Protein AF-A0A9W7F2E2-F1 (afdb_monomer)

Solvent-accessible surface area (backbone atoms only — not comparable to full-atom values): 37230 Å² total; per-residue (Å²): 119,47,68,97,60,99,64,84,79,81,56,61,89,33,39,45,60,59,90,93,42,50,66,63,42,69,30,21,72,77,35,26,26,39,48,87,95,47,98,52,81,38,68,42,59,84,63,34,32,24,53,72,49,34,59,53,66,40,51,36,94,58,37,42,80,40,70,39,90,89,75,76,40,87,39,57,26,13,47,50,9,26,16,65,53,98,86,41,44,41,70,41,56,75,16,19,18,25,66,58,78,31,68,54,75,52,42,50,16,36,81,50,16,24,33,67,20,61,30,35,46,86,75,8,37,33,64,84,27,43,17,22,45,77,42,25,28,40,44,76,47,80,89,48,102,87,57,71,45,51,24,34,45,39,73,58,57,73,55,50,42,44,76,80,69,48,69,48,36,33,50,70,71,54,48,66,34,93,24,22,43,55,92,41,60,83,44,85,61,58,44,77,47,96,50,47,81,82,34,68,75,64,87,69,74,92,77,85,90,81,90,80,86,85,78,88,76,85,76,87,86,77,88,89,73,93,69,57,62,66,60,54,53,51,48,53,51,49,53,53,51,47,50,54,47,50,53,53,49,58,68,42,46,61,60,50,48,52,49,49,41,69,73,70,37,63,72,36,75,38,86,24,77,52,57,52,89,52,65,85,60,37,71,49,74,65,39,37,52,52,50,50,52,50,57,70,69,41,48,51,68,42,41,26,47,38,78,62,83,64,97,43,72,72,50,50,54,49,34,66,74,55,60,40,49,46,29,35,26,23,42,81,29,64,36,54,54,50,34,41,36,39,39,32,67,45,83,61,60,66,68,60,52,48,41,59,74,72,41,75,86,66,70,77,50,95,53,42,78,45,75,45,79,55,66,71,78,58,96,82,57,66,95,43,49,36,33,36,39,39,29,33,60,47,94,52,98,87,46,60,31,34,30,40,42,26,44,34,44,52,54,67,49,98,85,66,28,38,37,41,41,30,25,51,59,88,43,86,81,67,78,19,71,69,54,38,49,74,71,58,28,38,64,34,47,30,78,33,37,36,43,38,44,34,78,68,49,96,84,74,20,30,38,40,35,39,39,41,28,61,47,64,53,74,100,45,76,50,68,46,42,75,63,45,45,62,50,53,54,47,54,56,50,51,54,51,52,52,52,50,53,56,52,53,52,51,50,57,53,51,55,54,55,63,66,64,80,69,66,77,91,78,81,88,86,79,88,81,85,92,80,90,84,87,88,84,82,88,80,89,81,84,85,87,89,82,90,84,85,90,84,86,90,84,82,87,83,92,87,87,86,89,82,88,80,86,88,87,85,88,88,82,87,89,81,91,84,86,89,87,89,83,84,85,86,88,78,85,86,81,87,81,80,80,82,79,87,76,88,79,81,89,80,87,76,88,80,83,86,78,87,79,90,133

Structure (mmCIF, N/CA/C/O backbone):
data_AF-A0A9W7F2E2-F1
#
_entry.id   AF-A0A9W7F2E2-F1
#
loop_
_atom_site.group_PDB
_atom_site.id
_atom_site.type_symbol
_atom_site.label_atom_id
_atom_site.label_alt_id
_atom_site.label_comp_id
_atom_site.label_asym_id
_atom_site.label_entity_id
_atom_site.label_seq_id
_atom_site.pdbx_PDB_ins_code
_atom_site.Cartn_x
_atom_site.Cartn_y
_atom_site.Cartn_z
_atom_site.occupancy
_atom_site.B_iso_or_equiv
_atom_site.auth_seq_id
_atom_site.auth_comp_id
_atom_site.auth_asym_id
_atom_site.auth_atom_id
_atom_site.pdbx_PDB_model_num
ATOM 1 N N . MET A 1 1 ? -3.098 -26.226 -53.115 1.00 46.38 1 MET A N 1
ATOM 2 C CA . MET A 1 1 ? -2.845 -27.657 -53.399 1.00 46.38 1 MET A CA 1
ATOM 3 C C . MET A 1 1 ? -1.613 -28.068 -52.615 1.00 46.38 1 MET A C 1
ATOM 5 O O . MET A 1 1 ? -0.588 -27.424 -52.791 1.00 46.38 1 MET A O 1
ATOM 9 N N . CYS A 1 2 ? -1.700 -29.078 -51.748 1.00 47.81 2 CYS A N 1
ATOM 10 C CA . CYS A 1 2 ? -0.524 -29.610 -51.058 1.00 47.81 2 CYS A CA 1
ATOM 11 C C . CYS A 1 2 ? 0.318 -30.385 -52.107 1.00 47.81 2 CYS A C 1
ATOM 13 O O . CYS A 1 2 ? -0.027 -31.493 -52.517 1.00 47.81 2 CYS A O 1
ATOM 15 N N . GLY A 1 3 ? 1.335 -29.731 -52.673 1.00 45.50 3 GLY A N 1
ATOM 16 C CA . GLY A 1 3 ? 2.190 -30.241 -53.745 1.00 45.50 3 GLY A CA 1
ATOM 17 C C . GLY A 1 3 ? 3.061 -31.438 -53.338 1.00 45.50 3 GLY A C 1
ATOM 18 O O . GLY A 1 3 ? 3.543 -31.536 -52.218 1.00 45.50 3 GLY A O 1
ATOM 19 N N . ARG A 1 4 ? 3.291 -32.353 -54.287 1.00 46.19 4 ARG A N 1
ATOM 20 C CA . ARG A 1 4 ? 4.009 -33.636 -54.126 1.00 46.19 4 ARG A CA 1
ATOM 21 C C . ARG A 1 4 ? 5.540 -33.530 -53.952 1.00 46.19 4 ARG A C 1
ATOM 23 O O . ARG A 1 4 ? 6.223 -34.517 -54.212 1.00 46.19 4 ARG A O 1
ATOM 30 N N . ASN A 1 5 ? 6.103 -32.385 -53.558 1.00 48.31 5 ASN A N 1
ATOM 31 C CA . ASN A 1 5 ? 7.562 -32.221 -53.488 1.00 48.31 5 ASN A CA 1
ATOM 32 C C . ASN A 1 5 ? 8.078 -32.234 -52.040 1.00 48.31 5 ASN A C 1
ATOM 34 O O . ASN A 1 5 ? 7.567 -31.526 -51.183 1.00 48.31 5 ASN A O 1
ATOM 38 N N . ILE A 1 6 ? 9.076 -33.084 -51.784 1.00 48.22 6 ILE A N 1
ATOM 39 C CA . ILE A 1 6 ? 9.503 -33.633 -50.476 1.00 48.22 6 ILE A CA 1
ATOM 40 C C . ILE A 1 6 ? 10.303 -32.623 -49.615 1.00 48.22 6 ILE A C 1
ATOM 42 O O . ILE A 1 6 ? 11.077 -32.996 -48.742 1.00 48.22 6 ILE A O 1
ATOM 46 N N . GLN A 1 7 ? 10.118 -31.320 -49.804 1.00 51.91 7 GLN A N 1
ATOM 47 C CA . GLN A 1 7 ? 10.740 -30.305 -48.952 1.00 51.91 7 GLN A CA 1
ATOM 48 C C . GLN A 1 7 ? 9.647 -29.438 -48.337 1.00 51.91 7 GLN A C 1
ATOM 50 O O . GLN A 1 7 ? 9.078 -28.591 -49.009 1.00 51.91 7 GLN A O 1
ATOM 55 N N . GLN A 1 8 ? 9.330 -29.773 -47.080 1.00 54.78 8 GLN A N 1
ATOM 56 C CA . GLN A 1 8 ? 8.630 -28.972 -46.072 1.00 54.78 8 GLN A CA 1
ATOM 57 C C . GLN A 1 8 ? 7.596 -27.991 -46.646 1.00 54.78 8 GLN A C 1
ATOM 59 O O . GLN A 1 8 ? 7.882 -26.832 -46.919 1.00 54.78 8 GLN A O 1
ATOM 64 N N . LEU A 1 9 ? 6.384 -28.500 -46.867 1.00 56.75 9 LEU A N 1
ATOM 65 C CA . LEU A 1 9 ? 5.275 -27.720 -47.394 1.00 56.75 9 LEU A CA 1
ATOM 66 C C . LEU A 1 9 ? 4.715 -26.774 -46.322 1.00 56.75 9 LEU A C 1
ATOM 68 O O . LEU A 1 9 ? 4.028 -27.226 -45.403 1.00 56.75 9 LEU A O 1
ATOM 72 N N . ASP A 1 10 ? 4.948 -25.474 -46.480 1.00 59.91 10 ASP A N 1
ATOM 73 C CA . ASP A 1 10 ? 4.250 -24.447 -45.708 1.00 59.91 10 ASP A CA 1
ATOM 74 C C . ASP A 1 10 ? 2.768 -24.438 -46.108 1.00 59.91 10 ASP A C 1
ATOM 76 O O . ASP A 1 10 ? 2.394 -24.169 -47.254 1.00 59.91 10 ASP A O 1
ATOM 80 N N . CYS A 1 11 ? 1.901 -24.804 -45.167 1.00 59.84 11 CYS A N 1
ATOM 81 C CA . CYS A 1 11 ? 0.460 -24.696 -45.358 1.00 59.84 11 CYS A CA 1
ATOM 82 C C . CYS A 1 11 ? 0.052 -23.221 -45.237 1.00 59.84 11 CYS A C 1
ATOM 84 O O . CYS A 1 11 ? 0.557 -22.537 -44.346 1.00 59.84 11 CYS A O 1
ATOM 86 N N . PRO A 1 12 ? -0.876 -22.718 -46.073 1.00 64.81 12 PRO A N 1
ATOM 87 C CA . PRO A 1 12 ? -1.436 -21.389 -45.867 1.00 64.81 12 PRO A CA 1
ATOM 88 C C . PRO A 1 12 ? -2.105 -21.293 -44.491 1.00 64.81 12 PRO A C 1
ATOM 90 O O . PRO A 1 12 ? -2.588 -22.290 -43.943 1.00 64.81 12 PRO A O 1
ATOM 93 N N . ALA A 1 13 ? -2.143 -20.079 -43.947 1.00 58.03 13 ALA A N 1
ATOM 94 C CA . ALA A 1 13 ? -2.729 -19.793 -42.647 1.00 58.03 13 ALA A CA 1
ATOM 95 C C . ALA A 1 13 ? -4.135 -20.398 -42.492 1.00 58.03 13 ALA A C 1
ATOM 97 O O . ALA A 1 13 ? -4.977 -20.262 -43.379 1.00 58.03 13 ALA A O 1
ATOM 98 N N . GLY A 1 14 ? -4.382 -21.088 -41.373 1.00 62.16 14 GLY A N 1
ATOM 99 C CA . GLY A 1 14 ? -5.661 -21.755 -41.111 1.00 62.16 14 GLY A CA 1
ATOM 100 C C . GLY A 1 14 ? -5.831 -23.134 -41.760 1.00 62.16 14 GLY A C 1
ATOM 101 O O . GLY A 1 14 ? -6.942 -23.663 -41.744 1.00 62.16 14 GLY A O 1
ATOM 102 N N . TYR A 1 15 ? -4.768 -23.747 -42.296 1.00 69.94 15 TYR A N 1
ATOM 103 C CA . TYR A 1 15 ? -4.827 -25.076 -42.910 1.00 69.94 15 TYR A CA 1
ATOM 104 C C . TYR A 1 15 ? -3.714 -26.024 -42.439 1.00 69.94 15 TYR A C 1
ATOM 106 O O . TYR A 1 15 ? -2.594 -25.616 -42.152 1.00 69.94 15 TYR A O 1
ATOM 114 N N . PHE A 1 16 ? -4.027 -27.319 -42.421 1.00 72.50 16 PHE A N 1
ATOM 115 C CA . PHE A 1 16 ? -3.131 -28.432 -42.125 1.00 72.50 16 PHE A CA 1
ATOM 116 C C . PHE A 1 16 ? -3.045 -29.374 -43.337 1.00 72.50 16 PHE A C 1
ATOM 118 O O . PHE A 1 16 ? -4.071 -29.874 -43.798 1.00 72.50 16 PHE A O 1
ATOM 125 N N . CYS A 1 17 ? -1.842 -29.651 -43.850 1.00 67.62 17 CYS A N 1
ATOM 126 C CA . CYS A 1 17 ? -1.601 -30.680 -44.871 1.00 67.62 17 CYS A CA 1
ATOM 127 C C . CYS A 1 17 ? -1.004 -31.934 -44.200 1.00 67.62 17 CYS A C 1
ATOM 129 O O . CYS A 1 17 ? 0.205 -31.972 -43.966 1.00 67.62 17 CYS A O 1
ATOM 131 N N . PRO A 1 18 ? -1.799 -32.982 -43.910 1.00 64.94 18 PRO A N 1
ATOM 132 C CA . PRO A 1 18 ? -1.242 -34.270 -43.514 1.00 64.94 18 PRO A CA 1
ATOM 133 C C . PRO A 1 18 ? -0.301 -34.810 -44.596 1.00 64.94 18 PRO A C 1
ATOM 135 O O . PRO A 1 18 ? -0.549 -34.609 -45.793 1.00 64.94 18 PRO A O 1
ATOM 138 N N . GLU A 1 19 ? 0.745 -35.537 -44.188 1.00 63.50 19 GLU A N 1
ATOM 139 C CA . GLU A 1 19 ? 1.682 -36.165 -45.122 1.00 63.50 19 GLU A CA 1
ATOM 140 C C . GLU A 1 19 ? 0.930 -36.913 -46.236 1.00 63.50 19 GLU A C 1
ATOM 142 O O . GLU A 1 19 ? 0.059 -37.745 -45.978 1.00 63.50 19 GLU A O 1
ATOM 147 N N . ARG A 1 20 ? 1.289 -36.620 -47.495 1.00 63.28 20 ARG A N 1
ATOM 148 C CA . ARG A 1 20 ? 0.752 -37.255 -48.718 1.00 63.28 20 ARG A CA 1
ATOM 149 C C . ARG A 1 20 ? -0.715 -36.960 -49.051 1.00 63.28 20 ARG A C 1
ATOM 151 O O . ARG A 1 20 ? -1.264 -37.604 -49.946 1.00 63.28 20 ARG A O 1
ATOM 158 N N . THR A 1 21 ? -1.344 -35.980 -48.414 1.00 61.56 21 THR A N 1
ATOM 159 C CA . THR A 1 21 ? -2.653 -35.479 -48.860 1.00 61.56 21 THR A CA 1
ATOM 160 C C . THR A 1 21 ? -2.478 -34.306 -49.820 1.00 61.56 21 THR A C 1
ATOM 162 O O . THR A 1 21 ? -1.540 -33.533 -49.688 1.00 61.56 21 THR A O 1
ATOM 165 N N . VAL A 1 22 ? -3.345 -34.197 -50.832 1.00 66.31 22 VAL A N 1
ATOM 166 C CA . VAL A 1 22 ? -3.335 -33.097 -51.826 1.00 66.31 22 VAL A CA 1
ATOM 167 C C . VAL A 1 22 ? -4.233 -31.925 -51.423 1.00 66.31 22 VAL A C 1
ATOM 169 O O . VAL A 1 22 ? -4.064 -30.810 -51.931 1.00 66.31 22 VAL A O 1
ATOM 172 N N . ASN A 1 23 ? -5.159 -32.169 -50.492 1.00 68.69 23 ASN A N 1
ATOM 173 C CA . ASN A 1 23 ? -6.168 -31.213 -50.066 1.00 68.69 23 ASN A CA 1
ATOM 174 C C . ASN A 1 23 ? -5.872 -30.758 -48.631 1.00 68.69 23 ASN A C 1
ATOM 176 O O . ASN A 1 23 ? -5.895 -31.599 -47.731 1.00 68.69 23 ASN A O 1
ATOM 180 N N . PRO A 1 24 ? -5.595 -29.462 -48.414 1.00 67.44 24 PRO A N 1
ATOM 181 C CA . PRO A 1 24 ? -5.405 -28.926 -47.076 1.00 67.44 24 PRO A CA 1
ATOM 182 C C . PRO A 1 24 ? -6.697 -29.065 -46.260 1.00 67.44 24 PRO A C 1
ATOM 184 O O . PRO A 1 24 ? -7.789 -28.793 -46.757 1.00 67.44 24 PRO A O 1
ATOM 187 N N . ILE A 1 25 ? -6.569 -29.490 -45.007 1.00 69.94 25 ILE A N 1
ATOM 188 C CA . ILE A 1 25 ? -7.662 -29.567 -44.038 1.00 69.94 25 ILE A CA 1
ATOM 189 C C . ILE A 1 25 ? -7.736 -28.220 -43.323 1.00 69.94 25 ILE A C 1
ATOM 191 O O . ILE A 1 25 ? -6.736 -27.764 -42.780 1.00 69.94 25 ILE A O 1
ATOM 195 N N . THR A 1 26 ? -8.898 -27.575 -43.298 1.00 68.19 26 THR A N 1
ATOM 196 C CA . THR A 1 26 ? -9.104 -26.340 -42.525 1.00 68.19 26 THR A CA 1
ATOM 197 C C . THR A 1 26 ? -8.898 -26.597 -41.030 1.00 68.19 26 THR A C 1
ATOM 199 O O . THR A 1 26 ? -9.601 -27.419 -40.437 1.00 68.19 26 THR A O 1
ATOM 202 N N . CYS A 1 27 ? -7.969 -25.874 -40.408 1.00 62.91 27 CYS A N 1
ATOM 203 C CA . CYS A 1 27 ? -7.832 -25.794 -38.958 1.00 62.91 27 CYS A CA 1
ATOM 204 C C . CYS A 1 27 ? -9.055 -25.045 -38.391 1.00 62.91 27 CYS A C 1
ATOM 206 O O . CYS A 1 27 ? -9.396 -23.959 -38.864 1.00 62.91 27 CYS A O 1
ATOM 208 N N . GLY A 1 28 ? -9.732 -25.622 -37.390 1.00 58.16 28 GLY A N 1
ATOM 209 C CA . GLY A 1 28 ? -10.864 -24.969 -36.713 1.00 58.16 28 GLY A CA 1
ATOM 210 C C . GLY A 1 28 ? -12.238 -25.637 -36.855 1.00 58.16 28 GLY A C 1
ATOM 211 O O . GLY A 1 28 ? -13.251 -25.001 -36.574 1.00 58.16 28 GLY A O 1
ATOM 212 N N . SER A 1 29 ? -12.319 -26.922 -37.218 1.00 57.69 29 SER A N 1
ATOM 213 C CA . SER A 1 29 ? -13.520 -27.708 -36.905 1.00 57.69 29 SER A CA 1
ATOM 214 C C . SER A 1 29 ? -13.551 -27.964 -35.391 1.00 57.69 29 SER A C 1
ATOM 216 O O . SER A 1 29 ? -12.874 -28.870 -34.915 1.00 57.69 29 SER A O 1
ATOM 218 N N . VAL A 1 30 ? -14.245 -27.087 -34.658 1.00 58.59 30 VAL A N 1
ATOM 219 C CA . VAL A 1 30 ? -14.614 -27.126 -33.226 1.00 58.59 30 VAL A CA 1
ATOM 220 C C . VAL A 1 30 ? -13.672 -27.962 -32.339 1.00 58.59 30 VAL A C 1
ATOM 222 O O . VAL A 1 30 ? -13.801 -29.179 -32.258 1.00 58.59 30 VAL A O 1
ATOM 225 N N . ALA A 1 31 ? -12.768 -27.279 -31.626 1.00 64.50 31 ALA A N 1
ATOM 226 C CA . ALA A 1 31 ? -11.810 -27.820 -30.647 1.00 64.50 31 ALA A CA 1
ATOM 227 C C . ALA A 1 31 ? -10.440 -28.289 -31.166 1.00 64.50 31 ALA A C 1
ATOM 229 O O . ALA A 1 31 ? -9.713 -28.922 -30.407 1.00 64.50 31 ALA A O 1
ATOM 230 N N . MET A 1 32 ? -10.034 -27.943 -32.391 1.00 74.44 32 MET A N 1
ATOM 231 C CA . MET A 1 32 ? -8.677 -28.212 -32.894 1.00 74.44 32 MET A CA 1
ATOM 232 C C . MET A 1 32 ? -7.977 -26.934 -33.371 1.00 74.44 32 MET A C 1
ATOM 234 O O . MET A 1 32 ? -8.595 -26.102 -34.037 1.00 74.44 32 MET A O 1
ATOM 238 N N . TYR A 1 33 ? -6.691 -26.788 -33.046 1.00 79.19 33 TYR A N 1
ATOM 239 C CA . TYR A 1 33 ? -5.840 -25.672 -33.464 1.00 79.19 33 TYR A CA 1
ATOM 240 C C . TYR A 1 33 ? -4.514 -26.171 -34.050 1.00 79.19 33 TYR A C 1
ATOM 242 O O . TYR A 1 33 ? -4.071 -27.295 -33.791 1.00 79.19 33 TYR A O 1
ATOM 250 N N . CYS A 1 34 ? -3.888 -25.321 -34.858 1.00 73.12 34 CYS A N 1
ATOM 251 C CA . CYS A 1 34 ? -2.631 -25.601 -35.539 1.00 73.12 34 CYS A CA 1
ATOM 252 C C . CYS A 1 34 ? -1.568 -24.653 -34.971 1.00 73.12 34 CYS A C 1
ATOM 254 O O . CYS A 1 34 ? -1.568 -23.478 -35.334 1.00 73.12 34 CYS A O 1
ATOM 256 N N . PRO A 1 35 ? -0.706 -25.109 -34.041 1.00 69.38 35 PRO A N 1
ATOM 257 C CA . PRO A 1 35 ? 0.373 -24.269 -33.542 1.00 69.38 35 PRO A CA 1
ATOM 258 C C . PRO A 1 35 ? 1.277 -23.847 -34.704 1.00 69.38 35 PRO A C 1
ATOM 260 O O . PRO A 1 35 ? 1.555 -24.663 -35.588 1.00 69.38 35 PRO A O 1
ATOM 263 N N . LEU A 1 36 ? 1.765 -22.605 -34.682 1.00 65.06 36 LEU A N 1
ATOM 264 C CA . LEU A 1 36 ? 2.764 -22.125 -35.641 1.00 65.06 36 LEU A CA 1
ATOM 265 C C . LEU A 1 36 ? 3.922 -23.131 -35.746 1.00 65.06 36 LEU A C 1
ATOM 267 O O . LEU A 1 36 ? 4.428 -23.618 -34.733 1.00 65.06 36 LEU A O 1
ATOM 271 N N . ASN A 1 37 ? 4.305 -23.471 -36.980 1.00 64.38 37 ASN A N 1
ATOM 272 C CA . ASN A 1 37 ? 5.369 -24.430 -37.308 1.00 64.38 37 ASN A CA 1
ATOM 273 C C . ASN A 1 37 ? 5.142 -25.874 -36.820 1.00 64.38 37 ASN A C 1
ATOM 275 O O . ASN A 1 37 ? 6.069 -26.685 -36.830 1.00 64.38 37 ASN A O 1
ATOM 279 N N . SER A 1 38 ? 3.925 -26.235 -36.401 1.00 64.31 38 SER A N 1
ATOM 280 C CA . SER A 1 38 ? 3.602 -27.611 -36.037 1.00 64.31 38 SER A CA 1
ATOM 281 C C . SER A 1 38 ? 2.976 -28.352 -37.214 1.00 64.31 38 SER A C 1
ATOM 283 O O . SER A 1 38 ? 1.872 -28.039 -37.648 1.00 64.31 38 SER A O 1
ATOM 285 N N . GLY A 1 39 ? 3.638 -29.415 -37.674 1.00 67.44 39 GLY A N 1
ATOM 286 C CA . GLY A 1 39 ? 3.058 -30.389 -38.605 1.00 67.44 39 GLY A CA 1
ATOM 287 C C . GLY A 1 39 ? 2.013 -31.311 -37.960 1.00 67.44 39 GLY A C 1
ATOM 288 O O . GLY A 1 39 ? 1.807 -32.419 -38.444 1.00 67.44 39 GLY A O 1
ATOM 289 N N . VAL A 1 40 ? 1.400 -30.915 -36.838 1.00 72.38 40 VAL A N 1
ATOM 290 C CA . VAL A 1 40 ? 0.424 -31.724 -36.100 1.00 72.38 40 VAL A CA 1
ATOM 291 C C . VAL A 1 40 ? -0.695 -30.827 -35.577 1.00 72.38 40 VAL A C 1
ATOM 293 O O . VAL A 1 40 ? -0.447 -29.855 -34.866 1.00 72.38 40 VAL A O 1
ATOM 296 N N . VAL A 1 41 ? -1.938 -31.191 -35.884 1.00 74.75 41 VAL A N 1
ATOM 297 C CA . VAL A 1 41 ? -3.123 -30.564 -35.289 1.00 74.75 41 VAL A CA 1
ATOM 298 C C . VAL A 1 41 ? -3.256 -31.021 -33.840 1.00 74.75 41 VAL A C 1
ATOM 300 O O . VAL A 1 41 ? -3.180 -32.219 -33.558 1.00 74.75 41 VAL A O 1
ATOM 303 N N . LYS A 1 42 ? -3.469 -30.083 -32.916 1.00 81.44 42 LYS A N 1
ATOM 304 C CA . LYS A 1 42 ? -3.689 -30.392 -31.499 1.00 81.44 42 LYS A CA 1
ATOM 305 C C . LYS A 1 42 ? -5.103 -29.996 -31.082 1.00 81.44 42 LYS A C 1
ATOM 307 O O . LYS A 1 42 ? -5.602 -28.969 -31.545 1.00 81.44 42 LYS A O 1
ATOM 312 N N . PRO A 1 43 ? -5.762 -30.775 -30.208 1.00 87.12 43 PRO A N 1
ATOM 313 C CA . PRO A 1 43 ? -6.997 -30.320 -29.598 1.00 87.12 43 PRO A CA 1
ATOM 314 C C . PRO A 1 43 ? -6.715 -29.112 -28.697 1.00 87.12 43 PRO A C 1
ATOM 316 O O . PRO A 1 43 ? -5.653 -29.037 -28.071 1.00 87.12 43 PRO A O 1
ATOM 319 N N . CYS A 1 44 ? -7.654 -28.170 -28.626 1.00 88.44 44 CYS A N 1
ATOM 320 C CA . CYS A 1 44 ? -7.580 -27.104 -27.636 1.00 88.44 44 CYS A CA 1
ATOM 321 C C . CYS A 1 44 ? -7.621 -27.707 -26.220 1.00 88.44 44 CYS A C 1
ATOM 323 O O . CYS A 1 44 ? -8.337 -28.690 -26.006 1.00 88.44 44 CYS A O 1
ATOM 325 N N . PRO A 1 45 ? -6.872 -27.138 -25.258 1.00 91.38 45 PRO A N 1
ATOM 326 C CA . PRO A 1 45 ? -6.993 -27.498 -23.850 1.00 91.38 45 PRO A CA 1
ATOM 327 C C . PRO A 1 45 ? -8.437 -27.403 -23.339 1.00 91.38 45 PRO A C 1
ATOM 329 O O . PRO A 1 45 ? -9.295 -26.758 -23.950 1.00 91.38 45 PRO A O 1
ATOM 332 N N . ASP A 1 46 ? -8.700 -28.023 -22.190 1.00 91.62 46 ASP A N 1
ATOM 333 C CA . ASP A 1 46 ? -10.032 -28.025 -21.589 1.00 91.62 46 ASP A CA 1
ATOM 334 C C . ASP A 1 46 ? -10.607 -26.604 -21.460 1.00 91.62 46 ASP A C 1
ATOM 336 O O . ASP A 1 46 ? -9.907 -25.645 -21.126 1.00 91.62 46 ASP A O 1
ATOM 340 N N . TYR A 1 47 ? -11.909 -26.480 -21.736 1.00 94.19 47 TYR A N 1
ATOM 341 C CA . TYR A 1 47 ? -12.680 -25.225 -21.685 1.00 94.19 47 TYR A CA 1
ATOM 342 C C . TYR A 1 47 ? -12.260 -24.141 -22.686 1.00 94.19 47 TYR A C 1
ATOM 344 O O . TYR A 1 47 ? -12.774 -23.022 -22.637 1.00 94.19 47 TYR A O 1
ATOM 352 N N . GLN A 1 48 ? -11.398 -24.485 -23.639 1.00 93.88 48 GLN A N 1
ATOM 353 C CA . GLN A 1 48 ? -11.036 -23.619 -24.751 1.00 93.88 48 GLN A CA 1
ATOM 354 C C . GLN A 1 48 ? -11.738 -24.038 -26.047 1.00 93.88 48 GLN A C 1
ATOM 356 O O . GLN A 1 48 ? -12.237 -25.156 -26.195 1.00 93.88 48 GLN A O 1
ATOM 361 N N . THR A 1 49 ? -11.801 -23.108 -26.990 1.00 92.00 49 THR A N 1
ATOM 362 C CA . THR A 1 49 ? -12.287 -23.304 -28.352 1.00 92.00 49 THR A CA 1
ATOM 363 C C . THR A 1 49 ? -11.420 -22.500 -29.317 1.00 92.00 49 THR A C 1
ATOM 365 O O . THR A 1 49 ? -10.885 -21.452 -28.962 1.00 92.00 49 THR A O 1
ATOM 368 N N . SER A 1 50 ? -11.268 -22.982 -30.543 1.00 86.88 50 SER A N 1
ATOM 369 C CA . SER A 1 50 ? -10.660 -22.232 -31.643 1.00 86.88 50 SER A CA 1
ATOM 370 C C . SER A 1 50 ? -11.768 -21.691 -32.543 1.00 86.88 50 SER A C 1
ATOM 372 O O . SER A 1 50 ? -12.806 -22.337 -32.716 1.00 86.88 50 SER A O 1
ATOM 374 N N . ALA A 1 51 ? -11.579 -20.492 -33.091 1.00 80.56 51 ALA A N 1
ATOM 375 C CA . ALA A 1 51 ? -12.415 -20.035 -34.192 1.00 80.56 51 ALA A CA 1
ATOM 376 C C . ALA A 1 51 ? -11.861 -20.607 -35.507 1.00 80.56 51 ALA A C 1
ATOM 378 O O . ALA A 1 51 ? -10.688 -20.979 -35.596 1.00 80.56 51 ALA A O 1
ATOM 379 N N . ALA A 1 52 ? -12.710 -20.718 -36.529 1.00 73.56 52 ALA A N 1
ATOM 380 C CA . ALA A 1 52 ? -12.265 -21.178 -37.840 1.00 73.56 52 ALA A CA 1
ATOM 381 C C . ALA A 1 52 ? -11.133 -20.270 -38.351 1.00 73.56 52 ALA A C 1
ATOM 383 O O . ALA A 1 52 ? -11.291 -19.052 -38.384 1.00 73.56 52 ALA A O 1
ATOM 384 N N . GLY A 1 53 ? -9.992 -20.862 -38.713 1.00 70.69 53 GLY A N 1
ATOM 385 C CA . GLY A 1 53 ? -8.828 -20.119 -39.201 1.00 70.69 53 GLY A CA 1
ATOM 386 C C . GLY A 1 53 ? -7.914 -19.506 -38.131 1.00 70.69 53 GLY A C 1
ATOM 387 O O . GLY A 1 53 ? -6.938 -18.867 -38.511 1.00 70.69 53 GLY A O 1
ATOM 388 N N . THR A 1 54 ? -8.153 -19.705 -36.825 1.00 74.81 54 THR A N 1
ATOM 389 C CA . THR A 1 54 ? -7.247 -19.189 -35.777 1.00 74.81 54 THR A CA 1
ATOM 390 C C . THR A 1 54 ? -6.158 -20.190 -35.386 1.00 74.81 54 THR A C 1
ATOM 392 O O . THR A 1 54 ? -6.382 -21.400 -35.309 1.00 74.81 54 THR A O 1
ATOM 395 N N . PHE A 1 55 ? -4.962 -19.675 -35.090 1.00 78.19 55 PHE A N 1
ATOM 396 C CA . PHE A 1 55 ? -3.828 -20.461 -34.575 1.00 78.19 55 PHE A CA 1
ATOM 397 C C . PHE A 1 55 ? -3.798 -20.551 -33.048 1.00 78.19 55 PHE A C 1
ATOM 399 O O . PHE A 1 55 ? -2.988 -21.279 -32.480 1.00 78.19 55 PHE A O 1
ATOM 406 N N . THR A 1 56 ? -4.670 -19.802 -32.380 1.00 82.81 56 THR A N 1
ATOM 407 C CA . THR A 1 56 ? -4.770 -19.741 -30.927 1.00 82.81 56 THR A CA 1
ATOM 408 C C . THR A 1 56 ? -6.101 -20.321 -30.469 1.00 82.81 56 THR A C 1
ATOM 410 O O . THR A 1 56 ? -7.126 -20.248 -31.159 1.00 82.81 56 THR A O 1
ATOM 413 N N . CYS A 1 57 ? -6.065 -20.937 -29.294 1.00 88.94 57 CYS A N 1
ATOM 414 C CA . CYS A 1 57 ? -7.258 -21.317 -28.560 1.00 88.94 57 CYS A CA 1
ATOM 415 C C . CYS A 1 57 ? -7.658 -20.148 -27.658 1.00 88.94 57 CYS A C 1
ATOM 417 O O . CYS A 1 57 ? -6.809 -19.561 -26.990 1.00 88.94 57 CYS A O 1
ATOM 419 N N . LYS A 1 58 ? -8.949 -19.825 -27.631 1.00 92.25 58 LYS A N 1
ATOM 420 C CA . LYS A 1 58 ? -9.547 -18.864 -26.700 1.00 92.25 58 LYS A CA 1
ATOM 421 C C . LYS A 1 58 ? -10.436 -19.594 -25.706 1.00 92.25 58 LYS A C 1
ATOM 423 O O . LYS A 1 58 ? -10.907 -20.695 -25.984 1.00 92.25 58 LYS A O 1
ATOM 428 N N . CYS A 1 59 ? -10.694 -18.999 -24.551 1.00 95.62 59 CYS A N 1
ATOM 429 C CA . CYS A 1 59 ? -11.674 -19.554 -23.623 1.00 95.62 59 CYS A CA 1
ATOM 430 C C . CYS A 1 59 ? -13.077 -19.567 -24.251 1.00 95.62 59 CYS A C 1
ATOM 432 O O . CYS A 1 59 ? -13.412 -18.701 -25.060 1.00 95.62 59 CYS A O 1
ATOM 434 N N . LYS A 1 60 ? -13.897 -20.567 -23.906 1.00 94.81 60 LYS A N 1
ATOM 435 C CA . LYS A 1 60 ? -15.333 -20.546 -24.231 1.00 94.81 60 LYS A CA 1
ATOM 436 C C . LYS A 1 60 ? -16.001 -19.354 -23.530 1.00 94.81 60 LYS A C 1
ATOM 438 O O . LYS A 1 60 ? -15.569 -18.982 -22.445 1.00 94.81 60 LYS A O 1
ATOM 443 N N . ASP A 1 61 ? -17.083 -18.825 -24.099 1.00 92.81 61 ASP A N 1
ATOM 444 C CA . ASP A 1 61 ? -17.672 -17.523 -23.724 1.00 92.81 61 ASP A CA 1
ATOM 445 C C . ASP A 1 61 ? -18.048 -17.356 -22.235 1.00 92.81 61 ASP A C 1
ATOM 447 O O . ASP A 1 61 ? -18.116 -16.236 -21.741 1.00 92.81 61 ASP A O 1
ATOM 451 N N . THR A 1 62 ? -18.276 -18.443 -21.488 1.00 94.94 62 THR A N 1
ATOM 452 C CA . THR A 1 62 ? -18.599 -18.374 -20.048 1.00 94.94 62 THR A CA 1
ATOM 453 C C . THR A 1 62 ? -17.374 -18.288 -19.131 1.00 94.94 62 THR A C 1
ATOM 455 O O . THR A 1 62 ? -17.533 -18.151 -17.922 1.00 94.94 62 THR A O 1
ATOM 458 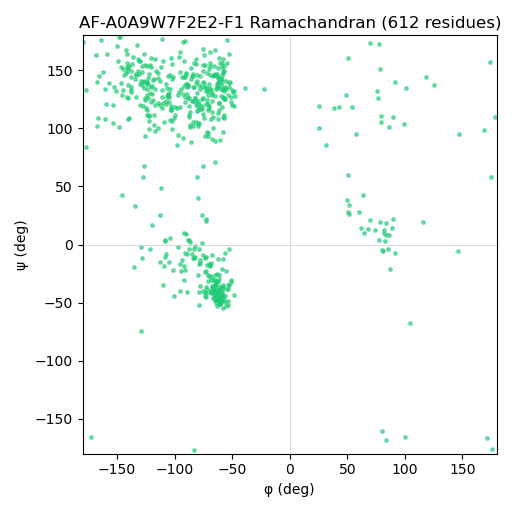N N . PHE A 1 63 ? -16.161 -18.448 -19.659 1.00 96.94 63 PHE A N 1
ATOM 459 C CA . PHE A 1 63 ? -14.924 -18.504 -18.878 1.00 96.94 63 PHE A CA 1
ATOM 460 C C . PHE A 1 63 ? -14.141 -17.195 -18.986 1.00 96.94 63 PHE A C 1
ATOM 462 O O . PHE A 1 63 ? -14.078 -16.579 -20.046 1.00 96.94 63 PHE A O 1
ATOM 469 N N . LEU A 1 64 ? -13.470 -16.822 -17.900 1.00 95.62 64 LEU A N 1
ATOM 470 C CA . LEU A 1 64 ? -12.460 -15.773 -17.896 1.00 95.62 64 LEU A CA 1
ATOM 471 C C . LEU A 1 64 ? -11.115 -16.334 -18.357 1.00 95.62 64 LEU A C 1
ATOM 473 O O . LEU A 1 64 ? -10.682 -17.397 -17.903 1.00 95.62 64 LEU A O 1
ATOM 477 N N . SER A 1 65 ? -10.448 -15.588 -19.231 1.00 94.75 65 SER A N 1
ATOM 478 C CA . SER A 1 65 ? -9.062 -15.810 -19.627 1.00 94.75 65 SER A CA 1
ATOM 479 C C . SER A 1 65 ? -8.116 -15.245 -18.573 1.00 94.75 65 SER A C 1
ATOM 481 O O . SER A 1 65 ? -8.071 -14.037 -18.361 1.00 94.75 65 SER A O 1
ATOM 483 N N . THR A 1 66 ? -7.339 -16.113 -17.936 1.00 92.25 66 THR A N 1
ATOM 484 C CA . THR A 1 66 ? -6.276 -15.737 -16.994 1.00 92.25 66 THR A CA 1
ATOM 485 C C . THR A 1 66 ? -4.966 -16.356 -17.457 1.00 92.25 66 THR A C 1
ATOM 487 O O . THR A 1 66 ? -4.953 -17.540 -17.791 1.00 92.25 66 THR A O 1
ATOM 490 N N . ILE A 1 67 ? -3.870 -15.602 -17.485 1.00 88.12 67 ILE A N 1
ATOM 491 C CA . ILE A 1 67 ? -2.543 -16.164 -17.763 1.00 88.12 67 ILE A CA 1
ATOM 492 C C . ILE A 1 67 ? -1.980 -16.706 -16.449 1.00 88.12 67 ILE A C 1
ATOM 494 O O . ILE A 1 67 ? -1.917 -15.990 -15.453 1.00 88.12 67 ILE A O 1
ATOM 498 N N . ASP A 1 68 ? -1.626 -17.991 -16.420 1.00 79.81 68 ASP A N 1
ATOM 499 C CA . ASP A 1 68 ? -0.957 -18.578 -15.260 1.00 79.81 68 ASP A CA 1
ATOM 500 C C . ASP A 1 68 ? 0.475 -18.012 -15.167 1.00 79.81 68 ASP A C 1
ATOM 502 O O . ASP A 1 68 ? 1.266 -18.244 -16.088 1.00 79.81 68 ASP A O 1
ATOM 506 N N . PRO A 1 69 ? 0.838 -17.311 -14.075 1.00 75.62 69 PRO A N 1
ATOM 507 C CA . PRO A 1 69 ? 2.110 -16.591 -13.980 1.00 75.62 69 PRO A CA 1
ATOM 508 C C . PRO A 1 69 ? 3.331 -17.517 -13.901 1.00 75.62 69 PRO A C 1
ATOM 510 O O . PRO A 1 69 ? 4.450 -17.088 -14.155 1.00 75.62 69 PRO A O 1
ATOM 513 N N . PHE A 1 70 ? 3.154 -18.797 -13.558 1.00 78.19 70 PHE A N 1
ATOM 514 C CA . PHE A 1 70 ? 4.262 -19.749 -13.447 1.00 78.19 70 PHE A CA 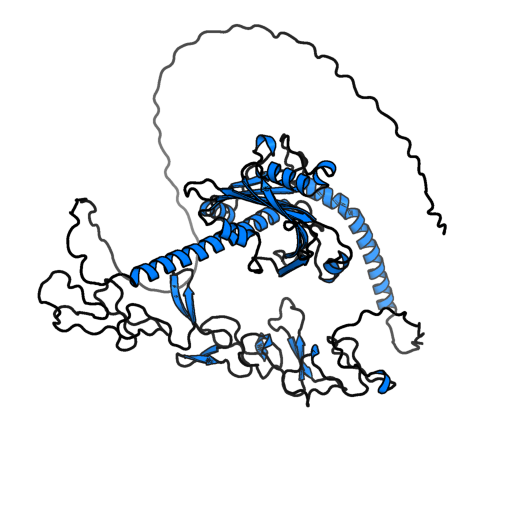1
ATOM 515 C C . PHE A 1 70 ? 4.517 -20.502 -14.750 1.00 78.19 70 PHE A C 1
ATOM 517 O O . PHE A 1 70 ? 5.642 -20.922 -15.015 1.00 78.19 70 PHE A O 1
ATOM 524 N N . THR A 1 71 ? 3.470 -20.732 -15.543 1.00 85.88 71 THR A N 1
ATOM 525 C CA . THR A 1 71 ? 3.568 -21.518 -16.783 1.00 85.88 71 THR A CA 1
ATOM 526 C C . THR A 1 71 ? 3.460 -20.684 -18.051 1.00 85.88 71 THR A C 1
ATOM 528 O O . THR A 1 71 ? 3.727 -21.220 -19.128 1.00 85.88 71 THR A O 1
ATOM 531 N N . ASN A 1 72 ? 3.072 -19.411 -17.930 1.00 82.25 72 ASN A N 1
ATOM 532 C CA . ASN A 1 72 ? 2.753 -18.502 -19.028 1.00 82.25 72 ASN A CA 1
ATOM 533 C C . ASN A 1 72 ? 1.764 -19.119 -20.038 1.00 82.25 72 ASN A C 1
ATOM 535 O O . ASN A 1 72 ? 1.907 -19.011 -21.256 1.00 82.25 72 ASN A O 1
ATOM 539 N N . LYS A 1 73 ? 0.783 -19.873 -19.525 1.00 88.81 73 LYS A N 1
ATOM 540 C CA . LYS A 1 73 ? -0.258 -20.526 -20.326 1.00 88.81 73 LYS A CA 1
ATOM 541 C C . LYS A 1 73 ? -1.611 -19.906 -20.028 1.00 88.81 73 LYS A C 1
ATOM 543 O O . LYS A 1 73 ? -1.946 -19.656 -18.872 1.00 88.81 73 LYS A O 1
ATOM 548 N N . LEU A 1 74 ? -2.414 -19.744 -21.078 1.00 89.69 74 LEU A N 1
ATOM 549 C CA . LEU A 1 74 ? -3.814 -19.356 -20.959 1.00 89.69 74 LEU A CA 1
ATOM 550 C C . LEU A 1 74 ? -4.588 -20.421 -20.165 1.00 89.69 74 LEU A C 1
ATOM 552 O O . LEU A 1 74 ? -4.745 -21.558 -20.618 1.00 89.69 74 LEU A O 1
ATOM 556 N N . ALA A 1 75 ? -5.100 -20.031 -19.004 1.00 94.44 75 ALA A N 1
ATOM 557 C CA . ALA A 1 75 ? -6.015 -20.800 -18.179 1.00 94.44 75 ALA A CA 1
ATOM 558 C C . ALA A 1 75 ? -7.425 -20.199 -18.270 1.00 94.44 75 ALA A C 1
ATOM 560 O O . ALA A 1 75 ? -7.606 -18.987 -18.166 1.00 94.44 75 ALA A O 1
ATOM 561 N N . CYS A 1 76 ? -8.431 -21.056 -18.445 1.00 97.19 76 CYS A N 1
ATOM 562 C CA . CYS A 1 76 ? -9.834 -20.652 -18.488 1.00 97.19 76 CYS A CA 1
ATOM 563 C C . CYS A 1 76 ? -10.496 -20.989 -17.159 1.00 97.19 76 CYS A C 1
ATOM 565 O O . CYS A 1 76 ? -10.586 -22.159 -16.785 1.00 97.19 76 CYS A O 1
ATOM 567 N N . THR A 1 77 ? -10.941 -19.969 -16.434 1.00 97.25 77 THR A N 1
ATOM 568 C CA . THR A 1 77 ? -11.484 -20.103 -15.077 1.00 97.25 77 THR A CA 1
ATOM 569 C C . THR A 1 77 ? -12.871 -19.474 -14.970 1.00 97.25 77 THR A C 1
ATOM 571 O O . THR A 1 77 ? -13.294 -18.725 -15.846 1.00 97.25 77 THR A O 1
ATOM 574 N N . CYS A 1 78 ? -13.623 -19.801 -13.917 1.00 98.06 78 CYS A N 1
ATOM 575 C CA . CYS A 1 78 ? -14.917 -19.169 -13.667 1.00 98.06 78 CYS A CA 1
ATOM 576 C C . CYS A 1 78 ? -14.739 -17.914 -12.802 1.00 98.06 78 CYS A C 1
ATOM 578 O O . CYS A 1 78 ? -13.985 -17.931 -11.822 1.00 98.06 78 CYS A O 1
ATOM 580 N N . ALA A 1 79 ? -15.467 -16.851 -13.150 1.00 97.25 79 ALA A N 1
ATOM 581 C CA . ALA A 1 79 ? -15.497 -15.585 -12.424 1.00 97.25 79 ALA A CA 1
ATOM 582 C C . ALA A 1 79 ? -16.023 -15.741 -10.980 1.00 97.25 79 ALA A C 1
ATOM 584 O O . ALA A 1 79 ? -16.743 -16.707 -10.686 1.00 97.25 79 ALA A O 1
ATOM 585 N N . PRO A 1 80 ? -15.745 -14.784 -10.074 1.00 97.75 80 PRO A N 1
ATOM 586 C CA . PRO A 1 80 ? -16.388 -14.733 -8.766 1.00 97.75 80 PRO A CA 1
ATOM 587 C C . PRO A 1 80 ? -17.916 -14.768 -8.902 1.00 97.75 80 PRO A C 1
ATOM 589 O O . PRO A 1 80 ? -18.495 -14.164 -9.802 1.00 97.75 80 PRO A O 1
ATOM 592 N N . GLY A 1 81 ? -18.576 -15.518 -8.024 1.00 97.75 81 GLY A N 1
ATOM 593 C CA . GLY A 1 81 ? -20.014 -15.775 -8.089 1.00 97.75 81 GLY A CA 1
ATOM 594 C C . GLY A 1 81 ? -20.445 -16.820 -9.125 1.00 97.75 81 GLY A C 1
ATOM 595 O O . GLY A 1 81 ? -21.644 -17.057 -9.248 1.00 97.75 81 GLY A O 1
ATOM 596 N N . THR A 1 82 ? -19.513 -17.474 -9.834 1.00 98.12 82 THR A N 1
ATOM 597 C CA . THR A 1 82 ? -19.820 -18.543 -10.805 1.00 98.12 82 THR A CA 1
ATOM 598 C C . THR A 1 82 ? -19.003 -19.821 -10.567 1.00 98.12 82 THR A C 1
ATOM 600 O O . THR A 1 82 ? -17.862 -19.785 -10.101 1.00 98.12 82 THR A O 1
ATOM 603 N N . THR A 1 83 ? -19.559 -20.987 -10.885 1.00 98.00 83 THR A N 1
ATOM 604 C CA . THR A 1 83 ? -18.911 -22.295 -10.734 1.00 98.00 83 THR A CA 1
ATOM 605 C C . THR A 1 83 ? -19.034 -23.149 -11.983 1.00 98.00 83 THR A C 1
ATOM 607 O O . THR A 1 83 ? -19.878 -22.893 -12.834 1.00 98.00 83 THR A O 1
ATOM 610 N N . LEU A 1 84 ? -18.158 -24.144 -12.103 1.00 97.62 84 LEU A N 1
ATOM 611 C CA . LEU A 1 84 ? -18.127 -25.050 -13.236 1.00 97.62 84 LEU A CA 1
ATOM 612 C C . LEU A 1 84 ? -19.198 -26.132 -13.068 1.00 97.62 84 LEU A C 1
ATOM 614 O O . LEU A 1 84 ? -19.087 -26.984 -12.187 1.00 97.62 84 LEU A O 1
ATOM 618 N N . GLU A 1 85 ? -20.184 -26.141 -13.958 1.00 97.31 85 GLU A N 1
ATOM 619 C CA . GLU A 1 85 ? -21.211 -27.176 -14.031 1.00 97.31 85 GLU A CA 1
ATOM 620 C C . GLU A 1 85 ? -21.384 -27.616 -15.489 1.00 97.31 85 GLU A C 1
ATOM 622 O O . GLU A 1 85 ? -21.543 -26.792 -16.384 1.00 97.31 85 GLU A O 1
ATOM 627 N N . ASN A 1 86 ? -21.303 -28.923 -15.758 1.00 95.56 86 ASN A N 1
ATOM 628 C CA . ASN A 1 86 ? -21.465 -29.493 -17.105 1.00 95.56 86 ASN A CA 1
ATOM 629 C C . ASN A 1 86 ? -20.592 -28.834 -18.200 1.00 95.56 86 ASN A C 1
ATOM 631 O O . ASN A 1 86 ? -20.988 -28.743 -19.360 1.00 95.56 86 ASN A O 1
ATOM 635 N N . GLY A 1 87 ? -19.383 -28.384 -17.844 1.00 94.81 87 GLY A N 1
ATOM 636 C CA . GLY A 1 87 ? -18.426 -27.800 -18.791 1.00 94.81 87 GLY A CA 1
ATOM 637 C C . GLY A 1 87 ? -18.659 -26.326 -19.140 1.00 94.81 87 GLY A C 1
ATOM 638 O O . GLY A 1 87 ? -17.989 -25.819 -20.042 1.00 94.81 87 GLY A O 1
ATOM 639 N N . VAL A 1 88 ? -19.563 -25.644 -18.433 1.00 96.81 88 VAL A N 1
ATOM 640 C CA . VAL A 1 88 ? -19.818 -24.199 -18.535 1.00 96.81 88 VAL A CA 1
ATOM 641 C C . VAL A 1 88 ? -19.767 -23.550 -17.150 1.00 96.81 88 VAL A C 1
ATOM 643 O O . VAL A 1 88 ? -20.005 -24.211 -16.139 1.00 96.81 88 VAL A O 1
ATOM 646 N N . CYS A 1 89 ? -19.433 -22.260 -17.084 1.00 98.12 89 CYS A N 1
ATOM 647 C CA . CYS A 1 89 ? -19.520 -21.515 -15.829 1.00 98.12 89 CYS A CA 1
ATOM 648 C C . CYS A 1 89 ? -20.950 -21.000 -15.641 1.00 98.12 89 CYS A C 1
ATOM 650 O O . CYS A 1 89 ? -21.472 -20.282 -16.491 1.00 98.12 89 CYS A O 1
ATOM 652 N N . VAL A 1 90 ? -21.569 -21.356 -14.520 1.00 97.88 90 VAL A N 1
ATOM 653 C CA . VAL A 1 90 ? -22.930 -20.956 -14.140 1.00 97.88 90 VAL A CA 1
ATOM 654 C C . VAL A 1 90 ? -22.901 -20.191 -12.823 1.00 97.88 90 VAL A C 1
ATOM 656 O O . VAL A 1 90 ? -22.003 -20.395 -12.008 1.00 97.88 90 VAL A O 1
ATOM 659 N N . SER A 1 91 ? -23.858 -19.296 -12.585 1.00 98.06 91 SER A N 1
ATOM 660 C CA . SER A 1 91 ? -23.958 -18.573 -11.311 1.00 98.06 91 SER A CA 1
ATOM 661 C C . SER A 1 91 ? -24.112 -19.529 -10.125 1.00 98.06 91 SER A C 1
ATOM 663 O O . SER A 1 91 ? -24.759 -20.569 -10.232 1.00 98.06 91 SER A O 1
ATOM 665 N N . CYS A 1 92 ? -23.537 -19.172 -8.974 1.00 98.44 92 CYS A N 1
ATOM 666 C CA . CYS A 1 92 ? -23.721 -19.935 -7.743 1.00 98.44 92 CYS A CA 1
ATOM 667 C C . CYS A 1 92 ? -25.212 -20.073 -7.410 1.00 98.44 92 CYS A C 1
ATOM 669 O O . CYS A 1 92 ? -25.945 -19.085 -7.430 1.00 98.44 92 CYS A O 1
ATOM 671 N N . ALA A 1 93 ? -25.650 -21.275 -7.029 1.00 97.94 93 ALA A N 1
ATOM 672 C CA . ALA A 1 93 ? -27.000 -21.486 -6.515 1.00 97.94 93 ALA A CA 1
ATOM 673 C C . ALA A 1 93 ? -27.268 -20.634 -5.256 1.00 97.94 93 ALA A C 1
ATOM 675 O O . ALA A 1 93 ? -26.342 -20.261 -4.529 1.00 97.94 93 ALA A O 1
ATOM 676 N N . ALA A 1 94 ? -28.542 -20.343 -4.975 1.00 96.81 94 ALA A N 1
ATOM 677 C CA . ALA A 1 94 ? -28.934 -19.595 -3.782 1.00 96.81 94 ALA A CA 1
ATOM 678 C C . ALA A 1 94 ? -28.397 -20.262 -2.501 1.00 96.81 94 ALA A C 1
ATOM 680 O O . ALA A 1 94 ? -28.485 -21.479 -2.336 1.00 96.81 94 ALA A O 1
ATOM 681 N N . GLY A 1 95 ? -27.822 -19.457 -1.605 1.00 97.44 95 GLY A N 1
ATOM 682 C CA . GLY A 1 95 ? -27.181 -19.954 -0.382 1.00 97.44 95 GLY A CA 1
ATOM 683 C C . GLY A 1 95 ? -25.736 -20.420 -0.588 1.00 97.44 95 GLY A C 1
ATOM 684 O O . GLY A 1 95 ? -25.133 -20.979 0.332 1.00 97.44 95 GLY A O 1
ATOM 685 N N . PHE A 1 96 ? -25.161 -20.174 -1.767 1.00 98.44 96 PHE A N 1
ATOM 686 C CA . PHE A 1 96 ? -23.746 -20.376 -2.058 1.00 98.44 96 PHE A CA 1
ATOM 687 C C . PHE A 1 96 ? -23.105 -19.088 -2.581 1.0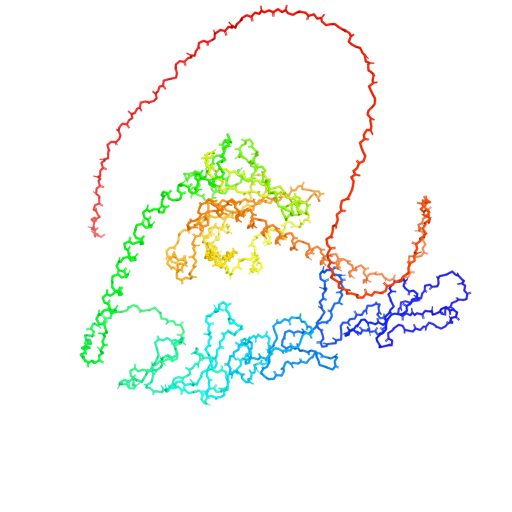0 98.44 96 PHE A C 1
ATOM 689 O O . PHE A 1 96 ? -23.783 -18.240 -3.163 1.00 98.44 96 PHE A O 1
ATOM 696 N N . TYR A 1 97 ? -21.795 -18.953 -2.379 1.00 98.19 97 TYR A N 1
ATOM 697 C CA . TYR A 1 97 ? -20.987 -17.824 -2.843 1.00 98.19 97 TYR A CA 1
ATOM 698 C C . TYR A 1 97 ? -19.608 -18.287 -3.325 1.00 98.19 97 TYR A C 1
ATOM 700 O O . TYR A 1 97 ? -19.160 -19.386 -2.995 1.00 98.19 97 TYR A O 1
ATOM 708 N N . LYS A 1 98 ? -18.896 -17.446 -4.075 1.00 98.19 98 LYS A N 1
ATOM 709 C CA . LYS A 1 98 ? -17.505 -17.695 -4.468 1.00 98.19 98 LYS A CA 1
ATOM 710 C C . LYS A 1 98 ? -16.765 -16.391 -4.729 1.00 98.19 98 LYS A C 1
ATOM 712 O O . LYS A 1 98 ? -17.132 -15.661 -5.640 1.00 98.19 98 LYS A O 1
ATOM 717 N N . SER A 1 99 ? -15.698 -16.138 -3.980 1.00 96.81 99 SER A N 1
ATOM 718 C CA . SER A 1 99 ? -14.893 -14.917 -4.116 1.00 96.81 99 SER A CA 1
ATOM 719 C C . SER A 1 99 ? -13.659 -15.049 -5.000 1.00 96.81 99 SER A C 1
ATOM 721 O O . SER A 1 99 ? -13.107 -14.038 -5.415 1.00 96.81 99 SER A O 1
ATOM 723 N N . SER A 1 100 ? -13.215 -16.270 -5.300 1.00 95.38 100 SER A N 1
ATOM 724 C CA . SER A 1 100 ? -12.010 -16.503 -6.097 1.00 95.38 100 SER A CA 1
ATOM 725 C C . SER A 1 100 ? -12.316 -16.730 -7.576 1.00 95.38 100 SER A C 1
ATOM 727 O O . SER A 1 100 ? -13.328 -17.336 -7.933 1.00 95.38 100 SER A O 1
ATOM 729 N N . ILE A 1 101 ? -11.383 -16.312 -8.431 1.00 94.62 101 ILE A N 1
ATOM 730 C CA . ILE A 1 101 ? -11.331 -16.672 -9.850 1.00 94.62 101 ILE A CA 1
ATOM 731 C C . ILE A 1 101 ? -10.724 -18.079 -9.941 1.00 94.62 101 ILE A C 1
ATOM 733 O O . ILE A 1 101 ? -9.532 -18.268 -9.717 1.00 94.62 101 ILE A O 1
ATOM 737 N N . SER A 1 102 ? -11.552 -19.104 -10.147 1.00 95.81 102 SER A N 1
ATOM 738 C CA . SER A 1 102 ? -11.091 -20.504 -10.172 1.00 95.81 102 SER A CA 1
ATOM 739 C C . SER A 1 102 ? -12.126 -21.434 -10.803 1.00 95.81 102 SER A C 1
ATOM 741 O O . SER A 1 102 ? -13.242 -21.022 -11.105 1.00 95.81 102 SER A O 1
ATOM 743 N N . LEU A 1 103 ? -11.804 -22.719 -10.965 1.00 96.38 103 LEU A N 1
ATOM 744 C CA . LEU A 1 103 ? -12.780 -23.758 -11.339 1.00 96.38 103 LEU A CA 1
ATOM 745 C C . LEU A 1 103 ? -13.477 -24.399 -10.127 1.00 96.38 103 LEU A C 1
ATOM 747 O O . LEU A 1 103 ? -14.258 -25.332 -10.285 1.00 96.38 103 LEU A O 1
ATOM 751 N N . ALA A 1 104 ? -13.208 -23.918 -8.909 1.00 96.94 104 ALA A N 1
ATOM 752 C CA . ALA A 1 104 ? -13.763 -24.509 -7.698 1.00 96.94 104 ALA A CA 1
ATOM 753 C C . ALA A 1 104 ? -15.295 -24.361 -7.615 1.00 96.94 104 ALA A C 1
ATOM 755 O O . ALA A 1 104 ? -15.891 -23.416 -8.160 1.00 96.94 104 ALA A O 1
ATOM 756 N N . ALA A 1 105 ? -15.909 -25.300 -6.889 1.00 98.06 105 ALA A N 1
ATOM 757 C CA . ALA A 1 105 ? -17.312 -25.255 -6.490 1.00 98.06 105 ALA A CA 1
ATOM 758 C C . ALA A 1 105 ? -17.618 -23.980 -5.685 1.00 98.06 105 ALA A C 1
ATOM 760 O O . ALA A 1 105 ? -16.750 -23.479 -4.967 1.00 98.06 105 ALA A O 1
ATOM 761 N N . CYS A 1 106 ? -18.850 -23.468 -5.773 1.00 98.44 106 CYS A N 1
ATOM 762 C CA . CYS A 1 106 ? -19.284 -22.421 -4.851 1.00 98.44 106 CYS A CA 1
ATOM 763 C C . CYS A 1 106 ? -19.345 -22.955 -3.414 1.00 98.44 106 CYS A C 1
ATOM 765 O O . CYS A 1 106 ? -19.677 -24.114 -3.155 1.00 98.44 106 CYS A O 1
ATOM 767 N N . THR A 1 107 ? -19.042 -22.080 -2.470 1.00 98.12 107 THR A N 1
ATOM 768 C CA . THR A 1 107 ? -18.975 -22.367 -1.044 1.00 98.12 107 THR A CA 1
ATOM 769 C C . THR A 1 107 ? -20.331 -22.127 -0.389 1.00 98.12 107 THR A C 1
ATOM 771 O O . THR A 1 107 ? -21.005 -21.145 -0.682 1.00 98.12 107 THR A O 1
ATOM 774 N N . ASN A 1 108 ? -20.742 -23.014 0.518 1.00 98.19 108 ASN A N 1
ATOM 775 C CA . ASN A 1 108 ? -22.012 -22.890 1.233 1.00 98.19 108 ASN A CA 1
ATOM 776 C C . ASN A 1 108 ? -21.983 -21.740 2.260 1.00 98.19 108 ASN A C 1
ATOM 778 O O . ASN A 1 108 ? -21.105 -21.702 3.126 1.00 98.19 108 ASN A O 1
ATOM 782 N N . CYS A 1 109 ? -22.979 -20.853 2.201 1.00 98.06 109 CYS A N 1
ATOM 783 C CA . CYS A 1 109 ? -23.101 -19.684 3.071 1.00 98.06 109 CYS A CA 1
ATOM 784 C C . CYS A 1 109 ? -23.197 -20.042 4.559 1.00 98.06 109 CYS A C 1
ATOM 786 O O . CYS A 1 109 ? -22.424 -19.518 5.360 1.00 98.06 109 CYS A O 1
ATOM 788 N N . ASN A 1 110 ? -24.100 -20.957 4.927 1.00 97.38 110 ASN A N 1
ATOM 789 C CA . ASN A 1 110 ? -24.336 -21.350 6.320 1.00 97.38 110 ASN A CA 1
ATOM 790 C C . ASN A 1 110 ? -23.074 -21.935 6.973 1.00 97.38 110 ASN A C 1
ATOM 792 O O . ASN A 1 110 ? -22.742 -21.645 8.122 1.00 97.38 110 ASN A O 1
ATOM 796 N N . LYS A 1 111 ? -22.341 -22.761 6.221 1.00 96.75 111 LYS A N 1
ATOM 797 C CA . LYS A 1 111 ? -21.182 -23.476 6.755 1.00 96.75 111 LYS A CA 1
ATOM 798 C C . LYS A 1 111 ? -19.931 -22.602 6.877 1.00 96.75 111 LYS A C 1
ATOM 800 O O . LYS A 1 111 ? -19.183 -22.797 7.828 1.00 96.75 111 LYS A O 1
ATOM 805 N N . PHE A 1 112 ? -19.702 -21.675 5.945 1.00 96.06 112 PHE A N 1
ATOM 806 C CA . PHE A 1 112 ? -18.398 -21.009 5.805 1.00 96.06 112 PHE A CA 1
ATOM 807 C C . PHE A 1 112 ? -18.438 -19.475 5.762 1.00 96.06 112 PHE A C 1
ATOM 809 O O . PHE A 1 112 ? -17.380 -18.868 5.668 1.00 96.06 112 PHE A O 1
ATOM 816 N N . ALA A 1 113 ? -19.609 -18.836 5.809 1.00 96.31 113 ALA A N 1
ATOM 817 C CA . ALA A 1 113 ? -19.708 -17.375 5.787 1.00 96.31 113 ALA A CA 1
ATOM 818 C C . ALA A 1 113 ? -20.589 -16.842 6.916 1.00 96.31 113 ALA A C 1
ATOM 820 O O . ALA A 1 113 ? -20.071 -16.309 7.892 1.00 96.31 113 ALA A O 1
ATOM 821 N N . ILE A 1 114 ? -21.907 -17.003 6.799 1.00 97.25 114 ILE A N 1
ATOM 822 C CA . ILE A 1 114 ? -22.886 -16.481 7.754 1.00 97.25 114 ILE A CA 1
ATOM 823 C C . ILE A 1 114 ? -23.709 -17.647 8.288 1.00 97.25 114 ILE A C 1
ATOM 825 O O . ILE A 1 114 ? -24.505 -18.237 7.556 1.00 97.25 114 ILE A O 1
ATOM 829 N N . LYS A 1 115 ? -23.539 -17.979 9.570 1.00 97.00 115 LYS A N 1
ATOM 830 C CA . LYS A 1 115 ? -24.287 -19.063 10.218 1.00 97.00 115 LYS A CA 1
ATOM 831 C C . LYS A 1 115 ? -25.791 -18.782 10.156 1.00 97.00 115 LYS A C 1
ATOM 833 O O . LYS A 1 115 ? -26.230 -17.713 10.553 1.00 97.00 115 LYS A O 1
ATOM 838 N N . GLY A 1 116 ? -26.580 -19.736 9.678 1.00 96.44 116 GLY A N 1
ATOM 839 C CA . GLY A 1 116 ? -28.029 -19.603 9.494 1.00 96.44 116 GLY A CA 1
ATOM 840 C C . GLY A 1 116 ? -28.464 -18.959 8.172 1.00 96.44 116 GLY A C 1
ATOM 841 O O . GLY A 1 116 ? -29.660 -18.912 7.903 1.00 96.44 116 GLY A O 1
ATOM 842 N N . ALA A 1 117 ? -27.540 -18.502 7.318 1.00 97.31 117 ALA A N 1
ATOM 843 C CA . ALA A 1 117 ? -27.906 -17.960 6.011 1.00 97.31 117 ALA A CA 1
ATOM 844 C C . ALA A 1 117 ? -28.417 -19.060 5.069 1.00 97.31 117 ALA A C 1
ATOM 846 O O . ALA A 1 117 ? -27.779 -20.102 4.902 1.00 97.31 117 ALA A O 1
ATOM 847 N N . VAL A 1 118 ? -29.552 -18.799 4.422 1.00 96.44 118 VAL A N 1
ATOM 848 C CA . VAL A 1 118 ? -30.234 -19.746 3.520 1.00 96.44 118 VAL A CA 1
ATOM 849 C C . VAL A 1 118 ? -30.220 -19.296 2.061 1.00 96.44 118 VAL A C 1
ATOM 851 O O . VAL A 1 118 ? -30.501 -20.092 1.170 1.00 96.44 118 VAL A O 1
ATOM 854 N N . GLN A 1 119 ? -29.893 -18.029 1.806 1.00 96.12 119 GLN A N 1
ATOM 855 C CA . GLN A 1 119 ? -29.899 -17.418 0.478 1.00 96.12 119 GLN A CA 1
ATOM 856 C C . GLN A 1 119 ? -28.603 -16.642 0.221 1.00 96.12 119 GLN A C 1
ATOM 858 O O . GLN A 1 119 ? -27.768 -16.470 1.111 1.00 96.12 119 GLN A O 1
ATOM 863 N N . SER A 1 120 ? -28.426 -16.181 -1.015 1.00 96.88 120 SER A N 1
ATOM 864 C CA . SER A 1 120 ? -27.354 -15.266 -1.404 1.00 96.88 120 SER A CA 1
ATOM 865 C C . SER A 1 120 ? -27.838 -14.281 -2.469 1.00 96.88 120 SER A C 1
ATOM 867 O O . SER A 1 120 ? -28.679 -14.634 -3.298 1.00 96.88 120 SER A O 1
ATOM 869 N N . SER A 1 121 ? -27.329 -13.047 -2.443 1.00 95.06 121 SER A N 1
ATOM 870 C CA . SER A 1 121 ? -27.530 -12.079 -3.524 1.00 95.06 121 SER A CA 1
ATOM 871 C C . SER A 1 121 ? -26.724 -12.488 -4.754 1.00 95.06 121 SER A C 1
ATOM 873 O O . SER A 1 121 ? -25.648 -13.072 -4.633 1.00 95.06 121 SER A O 1
ATOM 875 N N . GLN A 1 122 ? -27.245 -12.181 -5.943 1.00 94.38 122 GLN A N 1
ATOM 876 C CA . GLN A 1 122 ? -26.561 -12.436 -7.209 1.00 94.38 122 GLN A CA 1
ATOM 877 C C . GLN A 1 122 ? -25.984 -11.128 -7.777 1.00 94.38 122 GLN A C 1
ATOM 879 O O . GLN A 1 122 ? -26.710 -10.134 -7.808 1.00 94.38 122 GLN A O 1
ATOM 884 N N . PRO A 1 123 ? -24.718 -11.116 -8.238 1.00 94.44 123 PRO A N 1
ATOM 885 C CA . PRO A 1 123 ? -23.772 -12.234 -8.218 1.00 94.44 123 PRO A CA 1
ATOM 886 C C . PRO A 1 123 ? -23.236 -12.512 -6.803 1.00 94.44 123 PRO A C 1
ATOM 888 O O . PRO A 1 123 ? -22.842 -11.598 -6.077 1.00 94.44 123 PRO A O 1
ATOM 891 N N . ALA A 1 124 ? -23.177 -13.789 -6.416 1.00 96.62 124 ALA A N 1
ATOM 892 C CA . ALA A 1 124 ? -22.721 -14.201 -5.087 1.00 96.62 124 ALA A CA 1
ATOM 893 C C . ALA A 1 124 ? -21.183 -14.227 -4.988 1.00 96.62 124 ALA A C 1
ATOM 895 O O . ALA A 1 124 ? -20.569 -15.265 -4.735 1.00 96.62 124 ALA A O 1
ATOM 896 N N . SER A 1 125 ? -20.543 -13.089 -5.248 1.00 97.00 125 SER A N 1
ATOM 897 C CA . SER A 1 125 ? -19.086 -12.953 -5.359 1.00 97.00 125 SER A CA 1
ATOM 898 C C . SER A 1 125 ? -18.361 -12.814 -4.016 1.00 97.00 125 SER A C 1
ATOM 900 O O . SER A 1 125 ? -17.138 -12.724 -3.985 1.00 97.00 125 SER A O 1
ATOM 902 N N . SER A 1 126 ? -19.071 -12.801 -2.885 1.00 96.69 126 SER A N 1
ATOM 903 C CA . SER A 1 126 ? -18.471 -12.572 -1.567 1.00 96.69 126 SER A CA 1
ATOM 904 C C . SER A 1 126 ? -19.188 -13.355 -0.460 1.00 96.69 126 SER A C 1
ATOM 906 O O . SER A 1 126 ? -20.394 -13.582 -0.566 1.00 96.69 126 SER A O 1
ATOM 908 N N . PRO A 1 127 ? -18.504 -13.718 0.645 1.00 96.44 127 PRO A N 1
ATOM 909 C CA . PRO A 1 127 ? -19.166 -14.168 1.874 1.00 96.44 127 PRO A CA 1
ATOM 910 C C . PRO A 1 127 ? -20.270 -13.208 2.358 1.00 96.44 127 PRO A C 1
ATOM 912 O O . PRO A 1 127 ? -21.263 -13.636 2.944 1.00 96.44 127 PRO A O 1
ATOM 915 N N . LEU A 1 128 ? -20.123 -11.905 2.088 1.00 95.50 128 LEU A N 1
ATOM 916 C CA . LEU A 1 128 ? -21.114 -10.875 2.422 1.00 95.50 128 LEU A CA 1
ATOM 917 C C . LEU A 1 128 ? -22.334 -10.878 1.491 1.00 95.50 128 LEU A C 1
ATOM 919 O O . LEU A 1 128 ? -23.320 -10.208 1.789 1.00 95.50 128 LEU A O 1
ATOM 923 N N . SER A 1 129 ? -22.311 -11.643 0.399 1.00 96.88 129 SER A N 1
ATOM 924 C CA . SER A 1 129 ? -23.498 -11.885 -0.425 1.00 96.88 129 SER A CA 1
ATOM 925 C C . SER A 1 129 ? -24.485 -12.832 0.262 1.00 96.88 129 SER A C 1
ATOM 927 O O . SER A 1 129 ? -25.606 -12.967 -0.207 1.00 96.88 129 SER A O 1
ATOM 929 N N . CYS A 1 130 ? -24.107 -13.505 1.354 1.00 97.75 130 CYS A N 1
ATOM 930 C CA . CYS A 1 130 ? -24.983 -14.424 2.077 1.00 97.75 130 CYS A CA 1
ATOM 931 C C . CYS A 1 130 ? -26.090 -13.683 2.850 1.00 97.75 130 CYS A C 1
ATOM 933 O O . CYS A 1 130 ? -25.829 -12.727 3.591 1.00 97.75 130 CYS A O 1
ATOM 935 N N . ILE A 1 131 ? -27.323 -14.164 2.681 1.00 96.62 131 ILE A N 1
ATOM 936 C CA . ILE A 1 131 ? -28.577 -13.546 3.120 1.00 96.62 131 ILE A CA 1
ATOM 937 C C . ILE A 1 131 ? -29.281 -14.439 4.152 1.00 96.62 131 ILE A C 1
ATOM 939 O O . ILE A 1 131 ? -29.423 -15.653 3.963 1.00 96.62 131 ILE A O 1
ATOM 943 N N . CYS A 1 132 ? -29.739 -13.815 5.238 1.00 96.44 132 CYS A N 1
ATOM 944 C CA . CYS A 1 132 ? -30.550 -14.450 6.274 1.00 96.44 132 CYS A CA 1
ATOM 945 C C . CYS A 1 132 ? -31.998 -14.673 5.821 1.00 96.44 132 CYS A C 1
ATOM 947 O O . CYS A 1 132 ? -32.505 -13.970 4.943 1.00 96.44 132 CYS A O 1
ATOM 949 N N . SER A 1 133 ? -32.656 -15.662 6.427 1.00 94.75 133 SER A N 1
ATOM 950 C CA . SER A 1 133 ? -34.075 -15.949 6.203 1.00 94.75 133 SER A CA 1
ATOM 951 C C . SER A 1 133 ? -34.956 -14.744 6.537 1.00 94.75 133 SER A C 1
ATOM 953 O O . SER A 1 133 ? -34.573 -13.865 7.308 1.00 94.75 133 SER A O 1
ATOM 955 N N . LYS A 1 134 ? -36.177 -14.717 5.995 1.00 93.69 134 LYS A N 1
ATOM 956 C CA . LYS A 1 134 ? -37.188 -13.739 6.414 1.00 93.69 134 LYS A CA 1
ATOM 957 C C . LYS A 1 134 ? -37.435 -13.866 7.926 1.00 93.69 134 LYS A C 1
ATOM 959 O O . LYS A 1 134 ? -37.650 -14.975 8.404 1.00 93.69 134 LYS A O 1
ATOM 964 N N . GLY A 1 135 ? -37.428 -12.738 8.640 1.00 92.75 135 GLY A N 1
ATOM 965 C CA . GLY A 1 135 ? -37.580 -12.692 10.103 1.00 92.75 135 GLY A CA 1
ATOM 966 C C . GLY A 1 135 ? -36.261 -12.732 10.885 1.00 92.75 135 GLY A C 1
ATOM 967 O O . GLY A 1 135 ? -36.275 -12.488 12.091 1.00 92.75 135 GLY A O 1
ATOM 968 N N . ASP A 1 136 ? -35.136 -12.953 10.199 1.00 95.62 136 ASP A N 1
ATOM 969 C CA . ASP A 1 136 ? -33.794 -12.874 10.769 1.00 95.62 136 ASP A CA 1
ATOM 970 C C . ASP A 1 136 ? -33.022 -11.679 10.193 1.00 95.62 136 ASP A C 1
ATOM 972 O O . ASP A 1 136 ? -33.221 -11.274 9.045 1.00 95.62 136 ASP A O 1
ATOM 976 N N . PHE A 1 137 ? -32.073 -11.157 10.968 1.00 95.12 137 PHE A N 1
ATOM 977 C CA . PHE A 1 137 ? -31.127 -10.132 10.533 1.00 95.12 137 PHE A CA 1
ATOM 978 C C . PHE A 1 137 ? -29.683 -10.613 10.679 1.00 95.12 137 PHE A C 1
ATOM 980 O O . PHE A 1 137 ? -29.363 -11.495 11.483 1.00 95.12 137 PHE A O 1
ATOM 987 N N . ARG A 1 138 ? -28.790 -10.035 9.875 1.00 95.75 138 ARG A N 1
ATOM 988 C CA . ARG A 1 138 ? -27.372 -10.402 9.855 1.00 95.75 138 ARG A CA 1
ATOM 989 C C . ARG A 1 138 ? -26.573 -9.604 10.884 1.00 95.75 138 ARG A C 1
ATOM 991 O O . ARG A 1 138 ? -26.538 -8.376 10.822 1.00 95.75 138 ARG A O 1
ATOM 998 N N . VAL A 1 139 ? -25.843 -10.315 11.743 1.00 94.94 139 VAL A N 1
ATOM 999 C CA . VAL A 1 139 ? -24.852 -9.757 12.674 1.00 94.94 139 VAL A CA 1
ATOM 1000 C C . VAL A 1 139 ? -23.464 -10.225 12.251 1.00 94.94 139 VAL A C 1
ATOM 1002 O O . VAL A 1 139 ? -23.209 -11.428 12.189 1.00 94.94 139 VAL A O 1
ATOM 1005 N N . LEU A 1 140 ? -22.572 -9.283 11.943 1.00 94.44 140 LEU A N 1
ATOM 1006 C CA . LEU A 1 140 ? -21.166 -9.593 11.678 1.00 94.44 140 LEU A CA 1
ATOM 1007 C C . LEU A 1 140 ? -20.434 -9.812 13.004 1.00 94.44 140 LEU A C 1
ATOM 1009 O O . LEU A 1 140 ? -20.649 -9.076 13.966 1.00 94.44 140 LEU A O 1
ATOM 1013 N N . GLU A 1 141 ? -19.587 -10.833 13.053 1.00 92.19 141 GLU A N 1
ATOM 1014 C CA . GLU A 1 141 ? -18.753 -11.125 14.217 1.00 92.19 141 GLU A CA 1
ATOM 1015 C C . GLU A 1 141 ? -17.329 -10.645 13.959 1.00 92.19 141 GLU A C 1
ATOM 1017 O O . GLU A 1 141 ? -16.809 -10.763 12.847 1.00 92.19 141 GLU A O 1
ATOM 1022 N N . SER A 1 142 ? -16.678 -10.115 14.995 1.00 83.75 142 SER A N 1
ATOM 1023 C CA . SER A 1 142 ? -15.251 -9.816 14.917 1.00 83.75 142 SER A CA 1
ATOM 1024 C C . SER A 1 142 ? -14.484 -11.108 14.618 1.00 83.75 142 SER A C 1
ATOM 1026 O O . SER A 1 142 ? -14.787 -12.139 15.227 1.00 83.75 142 SER A O 1
ATOM 1028 N N . PRO A 1 143 ? -13.492 -11.085 13.713 1.00 78.44 143 PRO A N 1
ATOM 1029 C CA . PRO A 1 143 ? -12.736 -12.277 13.351 1.00 78.44 143 PRO A CA 1
ATOM 1030 C C . PRO A 1 143 ? -12.072 -12.871 14.600 1.00 78.44 143 PRO A C 1
ATOM 1032 O O . PRO A 1 143 ? -11.153 -12.290 15.171 1.00 78.44 143 PRO A O 1
ATOM 1035 N N . THR A 1 144 ? -12.563 -14.027 15.049 1.00 74.62 144 THR A N 1
ATOM 1036 C CA . THR A 1 144 ? -11.937 -14.820 16.113 1.00 74.62 144 THR A CA 1
ATOM 1037 C C . THR A 1 144 ? -11.023 -15.861 15.475 1.00 74.62 144 THR A C 1
ATOM 1039 O O . THR A 1 144 ? -11.335 -16.405 14.418 1.00 74.62 144 THR A O 1
ATOM 1042 N N . THR A 1 145 ? -9.891 -16.163 16.112 1.00 66.00 145 THR A N 1
ATOM 1043 C CA . THR A 1 145 ? -8.781 -16.952 15.536 1.00 66.00 145 THR A CA 1
ATOM 1044 C C . THR A 1 145 ? -9.141 -18.366 15.061 1.00 66.00 145 THR A C 1
ATOM 1046 O O . THR A 1 145 ? -8.361 -18.973 14.335 1.00 66.00 145 THR A O 1
ATOM 1049 N N . ASN A 1 146 ? -10.319 -18.887 15.418 1.00 79.94 146 ASN A N 1
ATOM 1050 C CA . ASN A 1 146 ? -10.740 -20.253 15.098 1.00 79.94 146 ASN A CA 1
ATOM 1051 C C . ASN A 1 146 ? -12.037 -20.344 14.276 1.00 79.94 146 ASN A C 1
ATOM 1053 O O . ASN A 1 146 ? -12.440 -21.452 13.916 1.00 79.94 146 ASN A O 1
ATOM 1057 N N . SER A 1 147 ? -12.708 -19.224 13.986 1.00 82.38 147 SER A N 1
ATOM 1058 C CA . SER A 1 147 ? -13.954 -19.243 13.215 1.00 82.38 147 SER A CA 1
ATOM 1059 C C . SER A 1 147 ? -13.686 -18.941 11.745 1.00 82.38 147 SER A C 1
ATOM 1061 O O . SER A 1 147 ? -13.068 -17.940 11.400 1.00 82.38 147 SER A O 1
ATOM 1063 N N . THR A 1 148 ? -14.187 -19.806 10.864 1.00 86.56 148 THR A N 1
ATOM 1064 C CA . THR A 1 148 ? -14.247 -19.525 9.418 1.00 86.56 148 THR A CA 1
ATOM 1065 C C . THR A 1 148 ? -15.463 -18.676 9.048 1.00 86.56 148 THR A C 1
ATOM 1067 O O . THR A 1 148 ? -15.543 -18.188 7.927 1.00 86.56 148 THR A O 1
ATOM 1070 N N . GLN A 1 149 ? -16.405 -18.495 9.978 1.00 93.50 149 GLN A N 1
ATOM 1071 C CA . GLN A 1 149 ? -17.615 -17.704 9.785 1.00 93.50 149 GLN A CA 1
ATOM 1072 C C . GLN A 1 149 ? -17.341 -16.242 10.143 1.00 93.50 149 GLN A C 1
ATOM 1074 O O . GLN A 1 149 ? -16.710 -15.949 11.156 1.00 93.50 149 GLN A O 1
ATOM 1079 N N . ILE A 1 150 ? -17.856 -15.333 9.319 1.00 94.94 150 ILE A N 1
ATOM 1080 C CA . ILE A 1 150 ? -17.735 -13.878 9.484 1.00 94.94 150 ILE A CA 1
ATOM 1081 C C . ILE A 1 150 ? -18.966 -13.259 10.167 1.00 94.94 150 ILE A C 1
ATOM 1083 O O . ILE A 1 150 ? -19.029 -12.050 10.378 1.00 94.94 150 ILE A O 1
ATOM 1087 N N . GLY A 1 151 ? -19.978 -14.067 10.485 1.00 95.56 151 GLY A N 1
ATOM 1088 C CA . GLY A 1 151 ? -21.189 -13.608 11.153 1.00 95.56 151 GLY A CA 1
ATOM 1089 C C . GLY A 1 151 ? -22.248 -14.693 11.312 1.00 95.56 151 GLY A C 1
ATOM 1090 O O . GLY A 1 151 ? -22.055 -15.854 10.941 1.00 95.56 151 GLY A O 1
ATOM 1091 N N . GLN A 1 152 ? -23.401 -14.293 11.842 1.00 96.75 152 GLN A N 1
ATOM 1092 C CA . GLN A 1 152 ? -24.557 -15.161 12.045 1.00 96.75 152 GLN A CA 1
ATOM 1093 C C . GLN A 1 152 ? -25.880 -14.421 11.828 1.00 96.75 152 GLN A C 1
ATOM 1095 O O . GLN A 1 152 ? -25.988 -13.214 12.044 1.00 96.75 152 GLN A O 1
ATOM 1100 N N . CYS A 1 153 ? -26.893 -15.169 11.407 1.00 97.44 153 CYS A N 1
ATOM 1101 C CA . CYS A 1 153 ? -28.281 -14.742 11.366 1.00 97.44 153 CYS A CA 1
ATOM 1102 C C . CYS A 1 153 ? -28.887 -14.882 12.758 1.00 97.44 153 CYS A C 1
ATOM 1104 O O . CYS A 1 153 ? -28.745 -15.927 13.400 1.00 97.44 153 CYS A O 1
ATOM 1106 N N . LYS A 1 154 ? -29.547 -13.826 13.224 1.00 96.38 154 LYS A N 1
ATOM 1107 C CA . LYS A 1 154 ? -30.266 -13.819 14.495 1.00 96.38 154 LYS A CA 1
ATOM 1108 C C . LYS A 1 154 ? -31.732 -13.472 14.272 1.00 96.38 154 LYS A C 1
ATOM 1110 O O . LYS A 1 154 ? -32.006 -12.657 13.392 1.00 96.38 154 LYS A O 1
ATOM 1115 N N . PRO A 1 155 ? -32.644 -14.037 15.080 1.00 96.19 155 PRO A N 1
ATOM 1116 C CA . PRO A 1 155 ? -34.041 -13.641 15.046 1.00 96.19 155 PRO A CA 1
ATOM 1117 C C . PRO A 1 155 ? -34.151 -12.158 15.368 1.00 96.19 155 PRO A C 1
ATOM 1119 O O . PRO A 1 155 ? -33.407 -11.636 16.206 1.00 96.19 155 PRO A O 1
ATOM 1122 N N . CYS A 1 156 ? -35.062 -11.479 14.688 1.00 94.75 156 CYS A N 1
ATOM 1123 C CA . CYS A 1 156 ? -35.228 -10.054 14.888 1.00 94.75 156 CYS A CA 1
ATOM 1124 C C . CYS A 1 156 ? -35.698 -9.723 16.309 1.00 94.75 156 CYS A C 1
ATOM 1126 O O . CYS A 1 156 ? -36.607 -10.381 16.823 1.00 94.75 156 CYS A O 1
ATOM 1128 N N . PRO A 1 157 ? -35.074 -8.727 16.963 1.00 95.06 157 PRO A N 1
ATOM 1129 C CA . PRO A 1 157 ? -35.454 -8.345 18.310 1.00 95.06 157 PRO A CA 1
ATOM 1130 C C . PRO A 1 157 ? -36.838 -7.692 18.302 1.00 95.06 157 PRO A C 1
ATOM 1132 O O . PRO A 1 157 ? -37.293 -7.147 17.288 1.00 95.06 157 PRO A O 1
ATOM 1135 N N . GLU A 1 158 ? -37.504 -7.740 19.452 1.00 95.12 158 GLU A N 1
ATOM 1136 C CA . GLU A 1 158 ? -38.789 -7.075 19.646 1.00 95.12 158 GLU A CA 1
ATOM 1137 C C . GLU A 1 158 ? -38.683 -5.578 19.309 1.00 95.12 158 GLU A C 1
ATOM 1139 O O . GLU A 1 158 ? -37.672 -4.931 19.586 1.00 95.12 158 GLU A O 1
ATOM 1144 N N . GLY A 1 159 ? -39.724 -5.034 18.671 1.00 93.25 159 GLY A N 1
ATOM 1145 C CA . GLY A 1 159 ? -39.740 -3.633 18.257 1.00 93.25 159 GLY A CA 1
ATOM 1146 C C . GLY A 1 159 ? -39.051 -3.341 16.928 1.00 93.25 159 GLY A C 1
ATOM 1147 O O . GLY A 1 159 ? -38.739 -2.186 16.650 1.00 93.25 159 GLY A O 1
ATOM 1148 N N . THR A 1 160 ? -38.827 -4.351 16.085 1.00 94.69 160 THR A N 1
ATOM 1149 C CA . THR A 1 160 ? -38.276 -4.187 14.726 1.00 94.69 160 THR A CA 1
ATOM 1150 C C . THR A 1 160 ? -39.230 -4.706 13.645 1.00 94.69 160 THR A C 1
ATOM 1152 O O . THR A 1 160 ? -40.166 -5.455 13.931 1.00 94.69 160 THR A O 1
ATOM 1155 N N . LEU A 1 161 ? -39.048 -4.264 12.396 1.00 91.38 161 LEU A N 1
ATOM 1156 C CA . LEU A 1 161 ? -39.925 -4.558 11.249 1.00 91.38 161 LEU A CA 1
ATOM 1157 C C . LEU A 1 161 ? -39.251 -5.453 10.192 1.00 91.38 161 LEU A C 1
ATOM 1159 O O . LEU A 1 161 ? -39.306 -5.180 8.993 1.00 91.38 161 LEU A O 1
ATOM 1163 N N . CYS A 1 162 ? -38.629 -6.556 10.607 1.00 87.44 162 CYS A N 1
ATOM 1164 C CA . CYS A 1 162 ? -37.927 -7.446 9.674 1.00 87.44 162 CYS A CA 1
ATOM 1165 C C . CYS A 1 162 ? -38.822 -8.149 8.654 1.00 87.44 162 CYS A C 1
ATOM 1167 O O . CYS A 1 162 ? -38.384 -8.443 7.546 1.00 87.44 162 CYS A O 1
ATOM 1169 N N . GLU A 1 163 ? -40.079 -8.435 8.995 1.00 83.38 163 GLU A N 1
ATOM 1170 C CA . GLU A 1 163 ? -40.970 -9.145 8.074 1.00 83.38 163 GLU A CA 1
ATOM 1171 C C . GLU A 1 163 ? -41.384 -8.294 6.866 1.00 83.38 163 GLU A C 1
ATOM 1173 O O . GLU A 1 163 ? -41.672 -8.847 5.801 1.00 83.38 163 GLU A O 1
ATOM 1178 N N . GLY A 1 164 ? -41.407 -6.967 7.031 1.00 75.44 164 GLY A N 1
ATOM 1179 C CA . GLY A 1 164 ? -41.751 -6.007 5.981 1.00 75.44 164 GLY A CA 1
ATOM 1180 C C . GLY A 1 164 ? -40.547 -5.516 5.174 1.00 75.44 164 GLY A C 1
ATOM 1181 O O . GLY A 1 164 ? -40.716 -5.096 4.035 1.00 75.44 164 GLY A O 1
ATOM 1182 N N . ALA A 1 165 ? -39.338 -5.610 5.733 1.00 74.25 165 ALA A N 1
ATOM 1183 C CA . ALA A 1 165 ? -38.106 -5.090 5.135 1.00 74.25 165 ALA A CA 1
ATOM 1184 C C . ALA A 1 165 ? -37.502 -5.982 4.030 1.00 74.25 165 ALA A C 1
ATOM 1186 O O . ALA A 1 165 ? -36.515 -5.610 3.401 1.00 74.25 165 ALA A O 1
ATOM 1187 N N . GLY A 1 166 ? -38.095 -7.153 3.774 1.00 79.38 166 GLY A N 1
ATOM 1188 C CA . GLY A 1 166 ? -37.587 -8.127 2.808 1.00 79.38 166 GLY A CA 1
ATOM 1189 C C . GLY A 1 166 ? -36.498 -9.040 3.382 1.00 79.38 166 GLY A C 1
ATOM 1190 O O . GLY A 1 166 ? -36.302 -9.141 4.590 1.00 79.38 166 GLY A O 1
ATOM 1191 N N . THR A 1 167 ? -35.822 -9.784 2.509 1.00 83.56 167 THR A N 1
ATOM 1192 C CA . THR A 1 167 ? -34.705 -10.669 2.875 1.00 83.56 167 THR A CA 1
ATOM 1193 C C . THR A 1 167 ? -33.394 -9.893 2.943 1.00 83.56 167 THR A C 1
ATOM 1195 O O . THR A 1 167 ? -33.155 -9.029 2.105 1.00 83.56 167 THR A O 1
ATOM 1198 N N . GLY A 1 168 ? -32.499 -10.263 3.862 1.00 87.62 168 GLY A N 1
ATOM 1199 C CA . GLY A 1 168 ? -31.139 -9.703 3.905 1.00 87.62 168 GLY A CA 1
ATOM 1200 C C . GLY A 1 168 ? -30.983 -8.444 4.747 1.00 87.62 168 GLY A C 1
ATOM 1201 O O . GLY A 1 168 ? -30.010 -7.719 4.560 1.00 87.62 168 GLY A O 1
ATOM 1202 N N . VAL A 1 169 ? -31.897 -8.216 5.691 1.00 92.38 169 VAL A N 1
ATOM 1203 C CA . VAL A 1 169 ? -31.809 -7.118 6.657 1.00 92.38 169 VAL A CA 1
ATOM 1204 C C . VAL A 1 169 ? -30.484 -7.198 7.418 1.00 92.38 169 VAL A C 1
ATOM 1206 O O . VAL A 1 169 ? -30.131 -8.230 8.002 1.00 92.38 169 VAL A O 1
ATOM 1209 N N . THR A 1 170 ? -29.732 -6.103 7.394 1.00 93.81 170 THR A N 1
ATOM 1210 C CA . THR A 1 170 ? -28.509 -5.935 8.180 1.00 93.81 170 THR A CA 1
ATOM 1211 C C . THR A 1 170 ? -28.829 -5.205 9.480 1.00 93.81 170 THR A C 1
ATOM 1213 O O . THR A 1 170 ? -29.905 -4.631 9.627 1.00 93.81 170 THR A O 1
ATOM 1216 N N . ILE A 1 171 ? -27.905 -5.216 10.443 1.00 93.25 171 ILE A N 1
ATOM 1217 C CA . ILE A 1 171 ? -28.063 -4.415 11.662 1.00 93.25 171 ILE A CA 1
ATOM 1218 C C . ILE A 1 171 ? -28.215 -2.920 11.351 1.00 93.25 171 ILE A C 1
ATOM 1220 O O . ILE A 1 171 ? -29.025 -2.259 11.986 1.00 93.25 171 ILE A O 1
ATOM 1224 N N . GLU A 1 172 ? -27.517 -2.408 10.340 1.00 90.00 172 GLU A N 1
ATOM 1225 C CA . GLU A 1 172 ? -27.547 -0.995 9.947 1.00 90.00 172 GLU A CA 1
ATOM 1226 C C . GLU A 1 172 ? -28.926 -0.607 9.403 1.00 90.00 172 GLU A C 1
ATOM 1228 O O . GLU A 1 172 ? -29.525 0.368 9.864 1.00 90.00 172 GLU A O 1
ATOM 1233 N N . ASP A 1 173 ? -29.472 -1.450 8.525 1.00 90.31 173 ASP A N 1
ATOM 1234 C CA . ASP A 1 173 ? -30.743 -1.226 7.830 1.00 90.31 173 ASP A CA 1
ATOM 1235 C C . ASP A 1 173 ? -31.971 -1.713 8.615 1.00 90.31 173 ASP A C 1
ATOM 1237 O O . ASP A 1 173 ? -33.087 -1.644 8.105 1.00 90.31 173 ASP A O 1
ATOM 1241 N N . LEU A 1 174 ? -31.783 -2.240 9.832 1.00 92.12 174 LEU A N 1
ATOM 1242 C CA . LEU A 1 174 ? -32.840 -2.825 10.658 1.00 92.12 174 LEU A CA 1
ATOM 1243 C C . LEU A 1 174 ? -33.903 -1.766 11.012 1.00 92.12 174 LEU A C 1
ATOM 1245 O O . LEU A 1 174 ? -33.637 -0.895 11.848 1.00 92.12 174 LEU A O 1
ATOM 1249 N N . PRO A 1 175 ? -35.115 -1.828 10.427 1.00 91.25 175 PRO A N 1
ATOM 1250 C CA . PRO A 1 175 ? -36.128 -0.817 10.677 1.00 91.25 175 PRO A CA 1
ATOM 1251 C C . PRO A 1 175 ? -36.765 -1.033 12.049 1.00 91.25 175 PRO A C 1
ATOM 1253 O O . PRO A 1 175 ? -37.128 -2.156 12.412 1.00 91.25 175 PRO A O 1
ATOM 1256 N N . LEU A 1 176 ? -36.926 0.054 12.801 1.00 93.12 176 LEU A N 1
ATOM 1257 C CA . LEU A 1 176 ? -37.562 0.049 14.118 1.00 93.12 176 LEU A CA 1
ATOM 1258 C C . LEU A 1 176 ? -39.072 0.286 14.002 1.00 93.12 176 LEU A C 1
ATOM 1260 O O . LEU A 1 176 ? -39.542 1.022 13.134 1.00 93.12 176 LEU A O 1
ATOM 1264 N N . GLN A 1 177 ? -39.835 -0.326 14.902 1.00 93.12 177 GLN A N 1
ATOM 1265 C CA . GLN A 1 177 ? -41.239 -0.000 15.125 1.00 93.12 177 GLN A CA 1
ATOM 1266 C C . GLN A 1 177 ? -41.355 1.336 15.866 1.00 93.12 177 GLN A C 1
ATOM 1268 O O . GLN A 1 177 ? -40.466 1.737 16.620 1.00 93.12 177 GLN A O 1
ATOM 1273 N N . LYS A 1 178 ? -42.487 2.020 15.684 1.00 92.62 178 LYS A N 1
ATOM 1274 C CA . LYS A 1 178 ? -42.791 3.250 16.420 1.00 92.62 178 LYS A CA 1
ATOM 1275 C C . LYS A 1 178 ? -42.772 2.973 17.933 1.00 92.62 178 LYS A C 1
ATOM 1277 O O . LYS A 1 178 ? -43.326 1.972 18.383 1.00 92.62 178 LYS A O 1
ATOM 1282 N N . GLY A 1 179 ? -42.109 3.839 18.703 1.00 93.44 179 GLY A N 1
ATOM 1283 C CA . GLY A 1 179 ? -41.962 3.687 20.156 1.00 93.44 179 GLY A CA 1
ATOM 1284 C C . GLY A 1 179 ? -40.792 2.828 20.625 1.00 93.44 179 GLY A C 1
ATOM 1285 O O . GLY A 1 179 ? -40.706 2.552 21.820 1.00 93.44 179 GLY A O 1
ATOM 1286 N N . PHE A 1 180 ? -39.898 2.416 19.728 1.00 95.00 180 PHE A N 1
ATOM 1287 C CA . PHE A 1 180 ? -38.661 1.718 20.073 1.00 95.00 180 PHE A CA 1
ATOM 1288 C C . PHE A 1 180 ? -37.440 2.543 19.673 1.00 95.00 180 PHE A C 1
ATOM 1290 O O . PHE A 1 180 ? -37.472 3.290 18.696 1.00 95.00 180 PHE A O 1
ATOM 1297 N N . TRP A 1 181 ? -36.350 2.396 20.425 1.00 92.50 181 TRP A N 1
ATOM 1298 C CA . TRP A 1 181 ? -35.077 3.053 20.143 1.00 92.50 181 TRP A CA 1
ATOM 1299 C C . TRP A 1 181 ? -33.898 2.095 20.309 1.00 92.50 181 TRP A C 1
ATOM 1301 O O . TRP A 1 181 ? -34.000 1.053 20.957 1.00 92.50 181 TRP A O 1
ATOM 1311 N N . ARG A 1 182 ? -32.761 2.467 19.718 1.00 93.00 182 ARG A N 1
ATOM 1312 C CA . ARG A 1 182 ? -31.469 1.796 19.904 1.00 93.00 182 ARG A CA 1
ATOM 1313 C C . ARG A 1 182 ? -30.358 2.823 20.050 1.00 93.00 182 ARG A C 1
ATOM 1315 O O . ARG A 1 182 ? -30.418 3.889 19.436 1.00 93.00 182 ARG A O 1
ATOM 1322 N N . SER A 1 183 ? -29.325 2.471 20.810 1.00 87.12 183 SER A N 1
ATOM 1323 C CA . SER A 1 183 ? -28.201 3.364 21.124 1.00 87.12 183 SER A CA 1
ATOM 1324 C C . SER A 1 183 ? -27.346 3.766 19.925 1.00 87.12 183 SER A C 1
ATOM 1326 O O . SER A 1 183 ? -26.730 4.827 19.944 1.00 87.12 183 SER A O 1
ATOM 1328 N N . SER A 1 184 ? -27.297 2.941 18.879 1.00 88.50 184 SER A N 1
ATOM 1329 C CA . SER A 1 184 ? -26.586 3.252 17.639 1.00 88.50 184 SER A CA 1
ATOM 1330 C C . SER A 1 184 ? -27.116 2.419 16.473 1.00 88.50 184 SER A C 1
ATOM 1332 O O . SER A 1 184 ? -27.750 1.383 16.682 1.00 88.50 184 SER A O 1
ATOM 1334 N N . PHE A 1 185 ? -26.802 2.826 15.239 1.00 87.50 185 PHE A N 1
ATOM 1335 C CA . PHE A 1 185 ? -27.131 2.072 14.019 1.00 87.50 185 PHE A CA 1
ATOM 1336 C C . PHE A 1 185 ? -26.525 0.659 13.988 1.00 87.50 185 PHE A C 1
ATOM 1338 O O . PHE A 1 185 ? -27.054 -0.217 13.315 1.00 87.50 185 PHE A O 1
ATOM 1345 N N . ASN A 1 186 ? -25.476 0.417 14.781 1.00 88.38 186 ASN A N 1
ATOM 1346 C CA . ASN A 1 186 ? -24.791 -0.874 14.885 1.00 88.38 186 ASN A CA 1
ATOM 1347 C C . ASN A 1 186 ? -25.148 -1.633 16.172 1.00 88.38 186 ASN A C 1
ATOM 1349 O O . ASN A 1 186 ? -24.550 -2.667 16.468 1.00 88.38 186 ASN A O 1
ATOM 1353 N N . SER A 1 187 ? -26.089 -1.121 16.969 1.00 91.00 187 SER A N 1
ATOM 1354 C CA . SER A 1 187 ? -26.562 -1.784 18.180 1.00 91.00 187 SER A CA 1
ATOM 1355 C C . SER A 1 187 ? -27.736 -2.700 17.853 1.00 91.00 187 SER A C 1
ATOM 1357 O O . SER A 1 187 ? -28.709 -2.289 17.220 1.00 91.00 187 SER A O 1
ATOM 1359 N N . SER A 1 188 ? -27.652 -3.949 18.313 1.00 90.31 188 SER A N 1
ATOM 1360 C CA . SER A 1 188 ? -28.762 -4.911 18.255 1.00 90.31 188 SER A CA 1
ATOM 1361 C C . SER A 1 188 ? -29.671 -4.813 19.481 1.00 90.31 188 SER A C 1
ATOM 1363 O O . SER A 1 188 ? -30.685 -5.503 19.548 1.00 90.31 188 SER A O 1
ATOM 1365 N N . ASN A 1 189 ? -29.316 -3.960 20.448 1.00 93.25 189 ASN A N 1
ATOM 1366 C CA . ASN A 1 189 ? -30.116 -3.722 21.636 1.00 93.25 189 ASN A CA 1
ATOM 1367 C C . ASN A 1 189 ? -31.197 -2.681 21.321 1.00 93.25 189 ASN A C 1
ATOM 1369 O O . ASN A 1 189 ? -30.911 -1.484 21.222 1.00 93.25 189 ASN A O 1
ATOM 1373 N N . VAL A 1 190 ? -32.418 -3.176 21.124 1.00 93.94 190 VAL A N 1
ATOM 1374 C CA . VAL A 1 190 ? -33.620 -2.386 20.856 1.00 93.94 190 VAL A CA 1
ATOM 1375 C C . VAL A 1 190 ? -34.479 -2.394 22.112 1.00 93.94 190 VAL A C 1
ATOM 1377 O O . VAL A 1 190 ? -34.777 -3.450 22.665 1.00 93.94 190 VAL A O 1
ATOM 1380 N N . VAL A 1 191 ? -34.871 -1.210 22.566 1.00 94.44 191 VAL A N 1
ATOM 1381 C CA . VAL A 1 191 ? -35.607 -1.010 23.817 1.00 94.44 191 VAL A CA 1
ATOM 1382 C C . VAL A 1 191 ? -36.842 -0.151 23.570 1.00 94.44 191 VAL A C 1
ATOM 1384 O O . VAL A 1 191 ? -36.820 0.797 22.783 1.00 94.44 191 VAL A O 1
ATOM 1387 N N . LYS A 1 192 ? -37.943 -0.500 24.240 1.00 94.88 192 LYS A N 1
ATOM 1388 C CA . LYS A 1 192 ? -39.199 0.249 24.173 1.00 94.88 192 LYS A CA 1
ATOM 1389 C C . LYS A 1 192 ? -39.080 1.546 24.967 1.00 94.88 192 LYS A C 1
ATOM 1391 O O . LYS A 1 192 ? -38.530 1.568 26.065 1.00 94.88 192 LYS A O 1
ATOM 1396 N N . CYS A 1 193 ? -39.626 2.619 24.424 1.00 92.69 193 CYS A N 1
ATOM 1397 C CA . CYS A 1 193 ? -39.599 3.928 25.048 1.00 92.69 193 CYS A CA 1
ATOM 1398 C C . CYS A 1 193 ? -40.735 4.104 26.046 1.00 92.69 193 CYS A C 1
ATOM 1400 O O . CYS A 1 193 ? -41.851 3.638 25.818 1.00 92.69 193 CYS A O 1
ATOM 1402 N N . TYR A 1 194 ? -40.458 4.831 27.128 1.00 92.31 194 TYR A N 1
ATOM 1403 C CA . TYR A 1 194 ? -41.482 5.215 28.102 1.00 92.31 194 TYR A CA 1
ATOM 1404 C C . TYR A 1 194 ? -42.535 6.147 27.488 1.00 92.31 194 TYR A C 1
ATOM 1406 O O . TYR A 1 194 ? -43.713 6.046 27.816 1.00 92.31 194 TYR A O 1
ATOM 1414 N N . ILE A 1 195 ? -42.112 7.023 26.569 1.00 91.38 195 ILE A N 1
ATOM 1415 C CA . ILE A 1 195 ? -42.971 7.927 25.801 1.00 91.38 195 ILE A CA 1
ATOM 1416 C C . ILE A 1 195 ? -42.700 7.664 24.318 1.00 91.38 195 ILE A C 1
ATOM 1418 O O . ILE A 1 195 ? -41.586 7.877 23.843 1.00 91.38 195 ILE A O 1
ATOM 1422 N N . GLU A 1 196 ? -43.709 7.184 23.589 1.00 88.94 196 GLU A N 1
ATOM 1423 C CA . GLU A 1 196 ? -43.584 6.744 22.189 1.00 88.94 196 GLU A CA 1
ATOM 1424 C C . GLU A 1 196 ? -43.052 7.852 21.263 1.00 88.94 196 GLU A C 1
ATOM 1426 O O . GLU A 1 196 ? -42.237 7.596 20.378 1.00 88.94 196 GLU A O 1
ATOM 1431 N N . GLU A 1 197 ? -43.480 9.090 21.508 1.00 86.19 197 GLU A N 1
ATOM 1432 C CA . GLU A 1 197 ? -43.122 10.275 20.719 1.00 86.19 197 GLU A CA 1
ATOM 1433 C C . GLU A 1 197 ? -41.680 10.742 20.950 1.00 86.19 197 GLU A C 1
ATOM 1435 O O . GLU A 1 197 ? -41.085 11.341 20.060 1.00 86.19 197 GLU A O 1
ATOM 1440 N N . ALA A 1 198 ? -41.077 10.417 22.100 1.00 82.69 198 ALA A N 1
ATOM 1441 C CA . ALA A 1 198 ? -39.698 10.801 22.413 1.00 82.69 198 ALA A CA 1
ATOM 1442 C C . ALA A 1 198 ? -38.654 10.005 21.605 1.00 82.69 198 ALA A C 1
ATOM 1444 O O . ALA A 1 198 ? -37.475 10.347 21.604 1.00 82.69 198 ALA A O 1
ATOM 1445 N N . CYS A 1 199 ? -39.080 8.942 20.917 1.00 82.69 199 CYS A N 1
ATOM 1446 C CA . CYS A 1 199 ? -38.208 8.004 20.215 1.00 82.69 199 CYS A CA 1
ATOM 1447 C C . CYS A 1 199 ? -38.338 8.041 18.700 1.00 82.69 199 CYS A C 1
ATOM 1449 O O . CYS A 1 199 ? -38.023 7.067 18.014 1.00 82.69 199 CYS A O 1
ATOM 1451 N N . SER A 1 200 ? -38.767 9.173 18.151 1.00 69.31 200 SER A N 1
ATOM 1452 C CA . SER A 1 200 ? -38.657 9.419 16.722 1.00 69.31 200 SER A CA 1
ATOM 1453 C C . SER A 1 200 ? -37.180 9.502 16.323 1.00 69.31 200 SER A C 1
ATOM 1455 O O . SER A 1 200 ? -36.591 10.582 16.293 1.00 69.31 200 SER A O 1
ATOM 1457 N N . GLN A 1 201 ? -36.570 8.360 15.987 1.00 67.62 201 GLN A N 1
ATOM 1458 C CA . GLN A 1 201 ? -35.387 8.357 15.135 1.00 67.62 201 GLN A CA 1
ATOM 1459 C C . GLN A 1 201 ? -35.859 8.822 13.759 1.00 67.62 201 GLN A C 1
ATOM 1461 O O . GLN A 1 201 ? -36.329 8.026 12.947 1.00 67.62 201 GLN A O 1
ATOM 1466 N N . SER A 1 202 ? -35.809 10.136 13.516 1.00 56.19 202 SER A N 1
ATOM 1467 C CA . SER A 1 202 ? -35.894 10.646 12.150 1.00 56.19 202 SER A CA 1
ATOM 1468 C C . SER A 1 202 ? -34.872 9.869 11.319 1.00 56.19 202 SER A C 1
ATOM 1470 O O . SER A 1 202 ? -33.744 9.719 11.796 1.00 56.19 202 SER A O 1
ATOM 1472 N N . PRO A 1 203 ? -35.230 9.353 10.128 1.00 55.84 203 PRO A N 1
ATOM 1473 C CA . PRO A 1 203 ? -34.264 8.744 9.224 1.00 55.84 203 PRO A CA 1
ATOM 1474 C C . PRO A 1 203 ? -33.213 9.811 8.916 1.00 55.84 203 PRO A C 1
ATOM 1476 O O . PRO A 1 203 ? -33.447 10.733 8.138 1.00 55.84 203 PRO A O 1
ATOM 1479 N N . SER A 1 204 ? -32.103 9.772 9.646 1.00 46.59 204 SER A N 1
ATOM 1480 C CA . SER A 1 204 ? -31.152 10.865 9.682 1.00 46.59 204 SER A CA 1
ATOM 1481 C C . SER A 1 204 ? -30.306 10.806 8.424 1.00 46.59 204 SER A C 1
ATOM 1483 O O . SER A 1 204 ? -29.388 10.000 8.276 1.00 46.59 204 SER A O 1
ATOM 1485 N N . THR A 1 205 ? -30.608 11.715 7.503 1.00 42.25 205 THR A N 1
ATOM 1486 C CA . THR A 1 205 ? -29.624 12.256 6.575 1.00 42.25 205 THR A CA 1
ATOM 1487 C C . THR A 1 205 ? -28.403 12.665 7.406 1.00 42.25 205 THR A C 1
ATOM 1489 O O . THR A 1 205 ? -28.516 13.449 8.348 1.00 42.25 205 THR A O 1
ATOM 1492 N N . LYS A 1 206 ? -27.255 12.043 7.122 1.00 42.91 206 LYS A N 1
ATOM 1493 C CA . LYS A 1 206 ? -26.004 12.155 7.883 1.00 42.91 206 LYS A CA 1
ATOM 1494 C C . LYS A 1 206 ? -25.472 13.594 7.934 1.00 42.91 206 LYS A C 1
ATOM 1496 O O . LYS A 1 206 ? -24.619 13.937 7.125 1.00 42.91 206 LYS A O 1
ATOM 1501 N N . THR A 1 207 ? -25.874 14.378 8.930 1.00 42.34 207 THR A N 1
ATOM 1502 C CA . THR A 1 207 ? -25.066 15.502 9.435 1.00 42.34 207 THR A CA 1
ATOM 1503 C C . THR A 1 207 ? -25.522 15.890 10.838 1.00 42.34 207 THR A C 1
ATOM 1505 O O . THR A 1 207 ? -26.584 16.481 10.996 1.00 42.34 207 THR A O 1
ATOM 1508 N N . VAL A 1 208 ? -24.725 15.586 11.868 1.00 39.22 208 VAL A N 1
ATOM 1509 C CA . VAL A 1 208 ? -24.892 16.183 13.203 1.00 39.22 208 VAL A CA 1
ATOM 1510 C C . VAL A 1 208 ? -23.515 16.493 13.786 1.00 39.22 208 VAL A C 1
ATOM 1512 O O . VAL A 1 208 ? -22.782 15.589 14.175 1.00 39.22 208 VAL A O 1
ATOM 1515 N N . ASN A 1 209 ? -23.204 17.788 13.856 1.00 49.12 209 ASN A N 1
ATOM 1516 C CA . ASN A 1 209 ? -22.381 18.378 14.906 1.00 49.12 209 ASN A CA 1
ATOM 1517 C C . ASN A 1 209 ? -23.354 19.088 15.850 1.00 49.12 209 ASN A C 1
ATOM 1519 O O . ASN A 1 209 ? -24.015 20.034 15.428 1.00 49.12 209 ASN A O 1
ATOM 1523 N N . SER A 1 210 ? -23.455 18.642 17.097 1.00 38.69 210 SER A N 1
ATOM 1524 C CA . SER A 1 210 ? -24.036 19.425 18.189 1.00 38.69 210 SER A CA 1
ATOM 1525 C C . SER A 1 210 ? -23.681 18.744 19.508 1.00 38.69 210 SER A C 1
ATOM 1527 O O . SER A 1 210 ? -24.110 17.632 19.809 1.00 38.69 210 SER A O 1
ATOM 1529 N N . THR A 1 211 ? -22.793 19.410 20.232 1.00 49.22 211 THR A N 1
ATOM 1530 C CA . THR A 1 211 ? -22.525 19.263 21.659 1.00 49.22 211 THR A CA 1
ATOM 1531 C C . THR A 1 211 ? -23.574 20.053 22.425 1.00 49.22 211 THR A C 1
ATOM 1533 O O . THR A 1 211 ? -23.631 21.264 22.241 1.00 49.22 211 THR A O 1
ATOM 1536 N N . ASP A 1 212 ? -24.316 19.387 23.307 1.00 34.22 212 ASP A N 1
ATOM 1537 C CA . ASP A 1 212 ? -25.016 20.008 24.434 1.00 34.22 212 ASP A CA 1
ATOM 1538 C C . ASP A 1 212 ? -24.930 19.093 25.675 1.00 34.22 212 ASP A C 1
ATOM 1540 O O . ASP A 1 212 ? -24.668 17.891 25.533 1.00 34.22 212 ASP A O 1
ATOM 1544 N N . PRO A 1 213 ? -25.061 19.650 26.895 1.00 48.00 213 PRO A N 1
ATOM 1545 C CA . PRO A 1 213 ? -24.624 19.021 28.137 1.00 48.00 213 PRO A CA 1
ATOM 1546 C C . PRO A 1 213 ? -25.682 18.076 28.715 1.00 48.00 213 PRO A C 1
ATOM 1548 O O . PRO A 1 213 ? -26.878 18.355 28.685 1.00 48.00 213 PRO A O 1
ATOM 1551 N N . ILE A 1 214 ? -25.208 16.964 29.274 1.00 40.56 214 ILE A N 1
ATOM 1552 C CA . ILE A 1 214 ? -26.010 15.924 29.924 1.00 40.56 214 ILE A CA 1
ATOM 1553 C C . ILE A 1 214 ? -26.477 16.421 31.299 1.00 40.56 214 ILE A C 1
ATOM 1555 O O . ILE A 1 214 ? -25.658 16.834 32.118 1.00 40.56 214 ILE A O 1
ATOM 1559 N N . ASP A 1 215 ? -27.790 16.356 31.520 1.00 39.97 215 ASP A N 1
ATOM 1560 C CA . ASP A 1 215 ? -28.467 16.595 32.795 1.00 39.97 215 ASP A CA 1
ATOM 1561 C C . ASP A 1 215 ? -28.418 15.315 33.655 1.00 39.97 215 ASP A C 1
ATOM 1563 O O . ASP A 1 215 ? -28.774 14.222 33.198 1.00 39.97 215 ASP A O 1
ATOM 1567 N N . ASP A 1 216 ? -27.921 15.448 34.885 1.00 45.28 216 ASP A N 1
ATOM 1568 C CA . ASP A 1 216 ? -27.692 14.363 35.843 1.00 45.28 216 ASP A CA 1
ATOM 1569 C C . ASP A 1 216 ? -29.023 13.863 36.424 1.00 45.28 216 ASP A C 1
ATOM 1571 O O . ASP A 1 216 ? -29.518 14.348 37.447 1.00 45.28 216 ASP A O 1
ATOM 1575 N N . GLN A 1 217 ? -29.597 12.827 35.811 1.00 40.50 217 GLN A N 1
ATOM 1576 C CA . GLN A 1 217 ? -30.709 12.099 36.410 1.00 40.50 217 GLN A CA 1
ATOM 1577 C C . GLN A 1 217 ? -30.179 10.993 37.336 1.00 40.50 217 GLN A C 1
ATOM 1579 O O . GLN A 1 217 ? -29.732 9.933 36.898 1.00 40.50 217 GLN A O 1
ATOM 1584 N N . LYS A 1 218 ? -30.242 11.253 38.648 1.00 43.38 218 LYS A N 1
ATOM 1585 C CA . LYS A 1 218 ? -30.021 10.268 39.718 1.00 43.38 218 LYS A CA 1
ATOM 1586 C C . LYS A 1 218 ? -30.994 9.097 39.558 1.00 43.38 218 LYS A C 1
ATOM 1588 O O . LYS A 1 218 ? -32.188 9.234 39.811 1.00 43.38 218 LYS A O 1
ATOM 1593 N N . VAL A 1 219 ? -30.464 7.947 39.157 1.00 43.12 219 VAL A N 1
ATOM 1594 C CA . VAL A 1 219 ? -31.169 6.665 39.189 1.00 43.12 219 VAL A CA 1
ATOM 1595 C C . VAL A 1 219 ? -30.954 6.051 40.571 1.00 43.12 219 VAL A C 1
ATOM 1597 O O . VAL A 1 219 ? -29.836 5.665 40.913 1.00 43.12 219 VAL A O 1
ATOM 1600 N N . ASP A 1 220 ? -32.022 5.968 41.363 1.00 45.28 220 ASP A N 1
ATOM 1601 C CA . ASP A 1 220 ? -32.059 5.157 42.580 1.00 45.28 220 ASP A CA 1
ATOM 1602 C C . ASP A 1 220 ? -32.072 3.672 42.184 1.00 45.28 220 ASP A C 1
ATOM 1604 O O . ASP A 1 220 ? -33.110 3.096 41.856 1.00 45.28 220 ASP A O 1
ATOM 1608 N N . VAL A 1 221 ? -30.888 3.056 42.179 1.00 44.97 221 VAL A N 1
ATOM 1609 C CA . VAL A 1 221 ? -30.717 1.602 42.070 1.00 44.97 221 VAL A CA 1
ATOM 1610 C C . VAL A 1 221 ? -30.826 1.024 43.478 1.00 44.97 221 VAL A C 1
ATOM 1612 O O . VAL A 1 221 ? -29.828 0.902 44.186 1.00 44.97 221 VAL A O 1
ATOM 1615 N N . ASP A 1 222 ? -32.048 0.710 43.907 1.00 46.03 222 ASP A N 1
ATOM 1616 C CA . ASP A 1 222 ? -32.297 0.041 45.184 1.00 46.03 222 ASP A CA 1
ATOM 1617 C C . ASP A 1 222 ? -32.728 -1.418 44.940 1.00 46.03 222 ASP A C 1
ATOM 1619 O O . ASP A 1 222 ? -33.743 -1.687 44.301 1.00 46.03 222 ASP A O 1
ATOM 1623 N N . LYS A 1 223 ? -31.926 -2.334 45.504 1.00 50.34 223 LYS A N 1
ATOM 1624 C CA . LYS A 1 223 ? -32.248 -3.705 45.948 1.00 50.34 223 LYS A CA 1
ATOM 1625 C C . LYS A 1 223 ? -32.824 -4.684 44.919 1.00 50.34 223 LYS A C 1
ATOM 1627 O O . LYS A 1 223 ? -34.036 -4.818 44.839 1.00 50.34 223 LYS A O 1
ATOM 1632 N N . THR A 1 224 ? -31.950 -5.492 44.309 1.00 48.06 224 THR A N 1
ATOM 1633 C CA . THR A 1 224 ? -32.052 -6.977 44.273 1.00 48.06 224 THR A CA 1
ATOM 1634 C C . THR A 1 224 ? -30.966 -7.588 43.382 1.00 48.06 224 THR A C 1
ATOM 1636 O O . THR A 1 224 ? -31.275 -8.310 42.443 1.00 48.06 224 THR A O 1
ATOM 1639 N N . ASP A 1 225 ? -29.693 -7.336 43.675 1.00 54.78 225 ASP A N 1
ATOM 1640 C CA . ASP A 1 225 ? -28.626 -8.185 43.146 1.00 54.78 225 ASP A CA 1
ATOM 1641 C C . ASP A 1 225 ? -27.828 -8.710 44.338 1.00 54.78 225 ASP A C 1
ATOM 1643 O O . ASP A 1 225 ? -27.167 -7.939 45.035 1.00 54.78 225 ASP A O 1
ATOM 1647 N N . ASP A 1 226 ? -27.921 -10.019 44.594 1.00 61.47 226 ASP A N 1
ATOM 1648 C CA . ASP A 1 226 ? -27.033 -10.761 45.499 1.00 61.47 226 ASP A CA 1
ATOM 1649 C C . ASP A 1 226 ? -25.613 -10.746 44.903 1.00 61.47 226 ASP A C 1
ATOM 1651 O O . ASP A 1 226 ? -25.104 -11.735 44.366 1.00 61.47 226 ASP A O 1
ATOM 1655 N N . TYR A 1 227 ? -24.968 -9.581 44.925 1.00 64.94 227 TYR A N 1
ATOM 1656 C CA . TYR A 1 227 ? -23.589 -9.441 44.500 1.00 64.94 227 TYR A CA 1
ATOM 1657 C C . TYR A 1 227 ? -22.705 -10.118 45.540 1.00 64.94 227 TYR A C 1
ATOM 1659 O O . TYR A 1 227 ? -22.693 -9.760 46.716 1.00 64.94 227 TYR A O 1
ATOM 1667 N N . ASN A 1 228 ? -21.940 -11.114 45.103 1.00 81.00 228 ASN A N 1
ATOM 1668 C CA . ASN A 1 228 ? -20.972 -11.777 45.959 1.00 81.00 228 ASN A CA 1
ATOM 1669 C C . ASN A 1 228 ? -19.855 -10.779 46.313 1.00 81.00 228 ASN A C 1
ATOM 1671 O O . ASN A 1 228 ? -18.949 -10.533 45.511 1.00 81.00 228 ASN A O 1
ATOM 1675 N N . GLU A 1 229 ? -19.934 -10.207 47.516 1.00 86.19 229 GLU A N 1
ATOM 1676 C CA . GLU A 1 229 ? -19.001 -9.205 48.047 1.00 86.19 229 GLU A CA 1
ATOM 1677 C C . GLU A 1 229 ? -17.534 -9.645 47.924 1.00 86.19 229 GLU A C 1
ATOM 1679 O O . GLU A 1 229 ? -16.653 -8.825 47.663 1.00 86.19 229 GLU A O 1
ATOM 1684 N N . ILE A 1 230 ? -17.264 -10.953 48.026 1.00 87.38 230 ILE A N 1
ATOM 1685 C CA . ILE A 1 230 ? -15.915 -11.519 47.894 1.00 87.38 230 ILE A CA 1
ATOM 1686 C C . ILE A 1 230 ? -15.409 -11.394 46.453 1.00 87.38 230 ILE A C 1
ATOM 1688 O O . ILE A 1 230 ? -14.249 -11.034 46.234 1.00 87.38 230 ILE A O 1
ATOM 1692 N N . ILE A 1 231 ? -16.263 -11.659 45.459 1.00 86.12 231 ILE A N 1
ATOM 1693 C CA . ILE A 1 231 ? -15.901 -11.529 44.039 1.00 86.12 231 ILE A CA 1
ATOM 1694 C C . ILE A 1 231 ? -15.639 -10.062 43.708 1.00 86.12 231 ILE A C 1
ATOM 1696 O O . ILE A 1 231 ? -14.619 -9.747 43.094 1.00 86.12 231 ILE A O 1
ATOM 1700 N N . PHE A 1 232 ? -16.511 -9.162 44.162 1.00 86.56 232 PHE A N 1
ATOM 1701 C CA . PHE A 1 232 ? -16.359 -7.731 43.916 1.00 86.56 232 PHE A CA 1
ATOM 1702 C C . PHE A 1 232 ? -15.099 -7.161 44.588 1.00 86.56 232 PHE A C 1
ATOM 1704 O O . PHE A 1 232 ? -14.303 -6.480 43.938 1.00 86.56 232 PHE A O 1
ATOM 1711 N N . GLY A 1 233 ? -14.848 -7.521 45.852 1.00 93.62 233 GLY A N 1
ATOM 1712 C CA . GLY A 1 233 ? -13.632 -7.134 46.568 1.00 93.62 233 GLY A CA 1
ATOM 1713 C C . GLY A 1 233 ? -12.361 -7.650 45.887 1.00 93.62 233 GLY A C 1
ATOM 1714 O O . GLY A 1 233 ? -11.402 -6.899 45.706 1.00 93.62 233 GLY A O 1
ATOM 1715 N N . THR A 1 234 ? -12.369 -8.901 45.419 1.00 92.50 234 THR A N 1
ATOM 1716 C CA . THR A 1 234 ? -11.239 -9.481 44.675 1.00 92.50 234 THR A CA 1
ATOM 1717 C C . THR A 1 234 ? -11.014 -8.754 43.348 1.00 92.50 234 THR A C 1
ATOM 1719 O O . THR A 1 234 ? -9.874 -8.449 42.995 1.00 92.50 234 THR A O 1
ATOM 1722 N N . MET A 1 235 ? -12.085 -8.413 42.627 1.00 91.81 235 MET A N 1
ATOM 1723 C CA . MET A 1 235 ? -11.996 -7.687 41.360 1.00 91.81 235 MET A CA 1
ATOM 1724 C C . MET A 1 235 ? -11.402 -6.285 41.552 1.00 91.81 235 MET A C 1
ATOM 1726 O O . MET A 1 235 ? -10.512 -5.895 40.798 1.00 91.81 235 MET A O 1
ATOM 1730 N N . LEU A 1 236 ? -11.812 -5.559 42.597 1.00 91.94 236 LEU A N 1
ATOM 1731 C CA . LEU A 1 236 ? -11.240 -4.254 42.939 1.00 91.94 236 LEU A CA 1
ATOM 1732 C C . LEU A 1 236 ? -9.750 -4.342 43.291 1.00 91.94 236 LEU A C 1
ATOM 1734 O O . LEU A 1 236 ? -8.974 -3.479 42.877 1.00 91.94 236 LEU A O 1
ATOM 1738 N N . ILE A 1 237 ? -9.322 -5.384 44.012 1.00 95.25 237 ILE A N 1
ATOM 1739 C CA . ILE A 1 237 ? -7.899 -5.610 44.310 1.00 95.25 237 ILE A CA 1
ATOM 1740 C C . ILE A 1 237 ? -7.118 -5.857 43.018 1.00 95.25 237 ILE A C 1
ATOM 1742 O O . ILE A 1 237 ? -6.049 -5.272 42.839 1.00 95.25 237 ILE A O 1
ATOM 1746 N N . ILE A 1 238 ? -7.648 -6.672 42.100 1.00 93.38 238 ILE A N 1
ATOM 1747 C CA . ILE A 1 238 ? -7.007 -6.954 40.808 1.00 93.38 238 ILE A CA 1
ATOM 1748 C C . ILE A 1 238 ? -6.905 -5.679 39.967 1.00 93.38 238 ILE A C 1
ATOM 1750 O O . ILE A 1 238 ? -5.827 -5.385 39.459 1.00 93.38 238 ILE A O 1
ATOM 1754 N N . ILE A 1 239 ? -7.980 -4.891 39.858 1.00 91.81 239 ILE A N 1
ATOM 1755 C CA . ILE A 1 239 ? -7.994 -3.641 39.083 1.00 91.81 239 ILE A CA 1
ATOM 1756 C C . ILE A 1 239 ? -6.969 -2.651 39.646 1.00 91.81 239 ILE A C 1
ATOM 1758 O O . ILE A 1 239 ? -6.120 -2.161 38.901 1.00 91.81 239 ILE A O 1
ATOM 1762 N N . ASN A 1 240 ? -6.965 -2.418 40.960 1.00 91.38 240 ASN A N 1
ATOM 1763 C CA . ASN A 1 240 ? -6.012 -1.497 41.583 1.00 91.38 240 ASN A CA 1
ATOM 1764 C C . ASN A 1 240 ? -4.563 -1.997 41.468 1.00 91.38 240 ASN A C 1
ATOM 1766 O O . ASN A 1 240 ? -3.663 -1.226 41.130 1.00 91.38 240 ASN A O 1
ATOM 1770 N N . SER A 1 241 ? -4.336 -3.299 41.664 1.00 92.75 241 SER A N 1
ATOM 1771 C CA . SER A 1 241 ? -3.011 -3.912 41.498 1.00 92.75 241 SER A CA 1
ATOM 1772 C C . SER A 1 241 ? -2.535 -3.849 40.045 1.00 92.75 241 SER A C 1
ATOM 1774 O O . SER A 1 241 ? -1.354 -3.617 39.800 1.00 92.75 241 SER A O 1
ATOM 1776 N N . SER A 1 242 ? -3.443 -3.990 39.073 1.00 90.88 242 SER A N 1
ATOM 1777 C CA . SER A 1 242 ? -3.134 -3.831 37.649 1.00 90.88 242 SER A CA 1
ATOM 1778 C C . SER A 1 242 ? -2.770 -2.388 37.304 1.00 90.88 242 SER A C 1
ATOM 1780 O O . SER A 1 242 ? -1.837 -2.176 36.535 1.00 90.88 242 SER A O 1
ATOM 1782 N N . GLY A 1 243 ? -3.414 -1.397 37.931 1.00 90.00 243 GLY A N 1
ATOM 1783 C CA . GLY A 1 243 ? -3.063 0.017 37.790 1.00 90.00 243 GLY A CA 1
ATOM 1784 C C . GLY A 1 243 ? -1.660 0.319 38.317 1.00 90.00 243 GLY A C 1
ATOM 1785 O O . GLY A 1 243 ? -0.853 0.922 37.611 1.00 90.00 243 GLY A O 1
ATOM 1786 N N . ILE A 1 244 ? -1.321 -0.180 39.511 1.00 92.88 244 ILE A N 1
ATOM 1787 C CA . ILE A 1 244 ? 0.042 -0.077 40.063 1.00 92.88 244 ILE A CA 1
ATOM 1788 C C . ILE A 1 244 ? 1.042 -0.798 39.151 1.00 92.88 244 ILE A C 1
ATOM 1790 O O . ILE A 1 244 ? 2.098 -0.249 38.845 1.00 92.88 244 ILE A O 1
ATOM 1794 N N . GLY A 1 245 ? 0.695 -1.994 38.667 1.00 93.00 245 GLY A N 1
ATOM 1795 C CA . GLY A 1 245 ? 1.494 -2.749 37.705 1.00 93.00 245 GLY A CA 1
ATOM 1796 C C . GLY A 1 245 ? 1.755 -1.966 36.418 1.00 93.00 245 GLY A C 1
ATOM 1797 O O . GLY A 1 245 ? 2.901 -1.859 36.000 1.00 93.00 245 GLY A O 1
ATOM 1798 N N . MET A 1 246 ? 0.729 -1.348 35.831 1.00 86.50 246 MET A N 1
ATOM 1799 C CA . MET A 1 246 ? 0.832 -0.500 34.638 1.00 86.50 246 MET A CA 1
ATOM 1800 C C . MET A 1 246 ? 1.731 0.713 34.881 1.00 86.50 246 MET A C 1
ATOM 1802 O O . MET A 1 246 ? 2.580 1.016 34.045 1.00 86.50 246 MET A O 1
ATOM 1806 N N . ILE A 1 247 ? 1.607 1.374 36.038 1.00 88.19 247 ILE A N 1
ATOM 1807 C CA . ILE A 1 247 ? 2.481 2.495 36.404 1.00 88.19 247 ILE A CA 1
ATOM 1808 C C . ILE A 1 247 ? 3.926 2.011 36.552 1.00 88.19 247 ILE A C 1
ATOM 1810 O O . ILE A 1 247 ? 4.820 2.601 35.951 1.00 88.19 247 ILE A O 1
ATOM 1814 N N . LEU A 1 248 ? 4.177 0.917 37.271 1.00 89.25 248 LEU A N 1
ATOM 1815 C CA . LEU A 1 248 ? 5.523 0.357 37.410 1.00 89.25 248 LEU A CA 1
ATOM 1816 C C . LEU A 1 248 ? 6.116 -0.073 36.060 1.00 89.25 248 LEU A C 1
ATOM 1818 O O . LEU A 1 248 ? 7.259 0.272 35.766 1.00 89.25 248 LEU A O 1
ATOM 1822 N N . LEU A 1 249 ? 5.343 -0.750 35.204 1.00 84.69 249 LEU A N 1
ATOM 1823 C CA . LEU A 1 249 ? 5.773 -1.099 33.848 1.00 84.69 249 LEU A CA 1
ATOM 1824 C C . LEU A 1 249 ? 6.082 0.156 33.026 1.00 84.69 249 LEU A C 1
ATOM 1826 O O . LEU A 1 249 ? 7.098 0.179 32.336 1.00 84.69 249 LEU A O 1
ATOM 1830 N N . SER A 1 250 ? 5.267 1.211 33.138 1.00 81.69 250 SER A N 1
ATOM 1831 C CA . SER A 1 250 ? 5.495 2.488 32.450 1.00 81.69 250 SER A CA 1
ATOM 1832 C C . SER A 1 250 ? 6.827 3.130 32.857 1.00 81.69 250 SER A C 1
ATOM 1834 O O . SER A 1 250 ? 7.580 3.559 31.984 1.00 81.69 250 SER A O 1
ATOM 1836 N N . GLN A 1 251 ? 7.194 3.093 34.144 1.00 86.56 251 GLN A N 1
ATOM 1837 C CA . GLN A 1 251 ? 8.495 3.581 34.628 1.00 86.56 251 GLN A CA 1
ATOM 1838 C C . GLN A 1 251 ? 9.664 2.709 34.152 1.00 86.56 251 GLN A C 1
ATOM 1840 O O . GLN A 1 251 ? 10.764 3.212 33.924 1.00 86.56 251 GLN A O 1
ATOM 1845 N N . LEU A 1 252 ? 9.426 1.410 33.949 1.00 85.31 252 LEU A N 1
ATOM 1846 C CA . LEU A 1 252 ? 10.416 0.488 33.400 1.00 85.31 252 LEU A CA 1
ATOM 1847 C C . LEU A 1 252 ? 10.573 0.602 31.877 1.00 85.31 252 LEU A C 1
ATOM 1849 O O . LEU A 1 252 ? 11.594 0.155 31.362 1.00 85.31 252 LEU A O 1
ATOM 1853 N N . THR A 1 253 ? 9.646 1.228 31.143 1.00 79.06 253 THR A N 1
ATOM 1854 C CA . THR A 1 253 ? 9.754 1.329 29.672 1.00 79.06 253 THR A CA 1
ATOM 1855 C C . THR A 1 253 ? 11.040 2.012 29.220 1.00 79.06 253 THR A C 1
ATOM 1857 O O . THR A 1 253 ? 11.701 1.499 28.326 1.00 79.06 253 THR A O 1
ATOM 1860 N N . LYS A 1 254 ? 11.451 3.117 29.856 1.00 78.50 254 LYS A N 1
ATOM 1861 C CA . LYS A 1 254 ? 12.689 3.839 29.515 1.00 78.50 254 LYS A CA 1
ATOM 1862 C C . LYS A 1 254 ? 13.959 3.004 29.740 1.00 78.50 254 LYS A C 1
ATOM 1864 O O . LYS A 1 254 ? 14.741 2.890 28.797 1.00 78.50 254 LYS A O 1
ATOM 1869 N N . PRO A 1 255 ? 14.200 2.405 30.925 1.00 83.25 255 PRO A N 1
ATOM 1870 C CA . PRO A 1 255 ? 15.379 1.568 31.134 1.00 83.25 255 PRO A CA 1
ATOM 1871 C C . PRO A 1 255 ? 15.332 0.278 30.312 1.00 83.25 255 PRO A C 1
ATOM 1873 O O . PRO A 1 255 ? 16.368 -0.134 29.802 1.00 83.25 255 PRO A O 1
ATOM 1876 N N . ILE A 1 256 ? 14.154 -0.327 30.116 1.00 79.25 256 ILE A N 1
ATOM 1877 C CA . ILE A 1 256 ? 13.983 -1.477 29.219 1.00 79.25 256 ILE A CA 1
ATOM 1878 C C . ILE A 1 256 ? 14.350 -1.082 27.787 1.00 79.25 256 ILE A C 1
ATOM 1880 O O . ILE A 1 256 ? 15.115 -1.785 27.141 1.00 79.25 256 ILE A O 1
ATOM 1884 N N . HIS A 1 257 ? 13.872 0.062 27.305 1.00 72.50 257 HIS A N 1
ATOM 1885 C CA . HIS A 1 257 ? 14.195 0.585 25.982 1.00 72.50 257 HIS A CA 1
ATOM 1886 C C . HIS A 1 257 ? 15.692 0.884 25.832 1.00 72.50 257 HIS A C 1
ATOM 1888 O O . HIS A 1 257 ? 16.301 0.486 24.844 1.00 72.50 257 HIS A O 1
ATOM 1894 N N . TYR A 1 258 ? 16.317 1.513 26.833 1.00 77.25 258 TYR A N 1
ATOM 1895 C CA . TYR A 1 258 ? 17.766 1.727 26.857 1.00 77.25 258 TYR A CA 1
ATOM 1896 C C . TYR A 1 258 ? 18.537 0.400 26.818 1.00 77.25 258 TYR A C 1
ATOM 1898 O O . TYR A 1 258 ? 19.472 0.251 26.035 1.00 77.25 258 TYR A O 1
ATOM 1906 N N . LEU A 1 259 ? 18.111 -0.589 27.609 1.00 80.12 259 LEU A N 1
ATOM 1907 C CA . LEU A 1 259 ? 18.708 -1.921 27.648 1.00 80.12 259 LEU A CA 1
ATOM 1908 C C . LEU A 1 259 ? 18.554 -2.647 26.304 1.00 80.12 259 LEU A C 1
ATOM 1910 O O . LEU A 1 259 ? 19.527 -3.186 25.786 1.00 80.12 259 LEU A O 1
ATOM 1914 N N . PHE A 1 260 ? 17.362 -2.631 25.705 1.00 73.94 260 PHE A N 1
ATOM 1915 C CA . PHE A 1 260 ? 17.117 -3.230 24.393 1.00 73.94 260 PHE A CA 1
ATOM 1916 C C . PHE A 1 260 ? 17.931 -2.548 23.295 1.00 73.94 260 PHE A C 1
ATOM 1918 O O . PHE A 1 260 ? 18.517 -3.248 22.475 1.00 73.94 260 PHE A O 1
ATOM 1925 N N . ASN A 1 261 ? 18.038 -1.220 23.305 1.00 70.06 261 ASN A N 1
ATOM 1926 C CA . ASN A 1 261 ? 18.865 -0.498 22.340 1.00 70.06 261 ASN A CA 1
ATOM 1927 C C . ASN A 1 261 ? 20.352 -0.782 22.537 1.00 70.06 261 ASN A C 1
ATOM 1929 O O . ASN A 1 261 ? 21.065 -0.949 21.556 1.00 70.06 261 ASN A O 1
ATOM 1933 N N . SER A 1 262 ? 20.812 -0.916 23.780 1.00 70.81 262 SER A N 1
ATOM 1934 C CA . SER A 1 262 ? 22.205 -1.255 24.066 1.00 70.81 262 SER A CA 1
ATOM 1935 C C . SER A 1 262 ? 22.558 -2.703 23.701 1.00 70.81 262 SER A C 1
ATOM 1937 O O . SER A 1 262 ? 23.705 -2.964 23.350 1.00 70.81 262 SER A O 1
ATOM 1939 N N . ILE A 1 263 ? 21.611 -3.646 23.797 1.00 73.38 263 ILE A N 1
ATOM 1940 C CA . ILE A 1 263 ? 21.850 -5.074 23.517 1.00 73.38 263 ILE A CA 1
ATOM 1941 C C . ILE A 1 263 ? 21.608 -5.421 22.043 1.00 73.38 263 ILE A C 1
ATOM 1943 O O . ILE A 1 263 ? 22.336 -6.235 21.478 1.00 73.38 263 ILE A O 1
ATOM 1947 N N . LEU A 1 264 ? 20.562 -4.862 21.431 1.00 71.00 264 LEU A N 1
ATOM 1948 C CA . LEU A 1 264 ? 20.107 -5.235 20.086 1.00 71.00 264 LEU A CA 1
ATOM 1949 C C . LEU A 1 264 ? 20.365 -4.162 19.032 1.00 71.00 264 LEU A C 1
ATOM 1951 O O . LEU A 1 264 ? 20.331 -4.483 17.846 1.00 71.00 264 LEU A O 1
ATOM 1955 N N . GLY A 1 265 ? 20.600 -2.914 19.437 1.00 66.06 265 GLY A N 1
ATOM 1956 C CA . GLY A 1 265 ? 20.937 -1.847 18.510 1.00 66.06 265 GLY A CA 1
ATOM 1957 C C . GLY A 1 265 ? 22.332 -2.077 17.956 1.00 66.06 265 GLY A C 1
ATOM 1958 O O . GLY A 1 265 ? 23.322 -2.065 18.690 1.00 66.06 265 GLY A O 1
ATOM 1959 N N . THR A 1 266 ? 22.431 -2.275 16.644 1.00 69.06 266 THR A N 1
ATOM 1960 C CA . THR A 1 266 ? 23.729 -2.154 15.993 1.00 69.06 266 THR A CA 1
ATOM 1961 C C . THR A 1 266 ? 24.126 -0.679 16.055 1.00 69.06 266 THR A C 1
ATOM 1963 O O . THR A 1 266 ? 23.511 0.175 15.423 1.00 69.06 266 THR A O 1
ATOM 1966 N N . HIS A 1 267 ? 25.104 -0.345 16.899 1.00 76.81 267 HIS A N 1
ATOM 1967 C CA . HIS A 1 267 ? 25.640 1.010 16.946 1.00 76.81 267 HIS A CA 1
ATOM 1968 C C . HIS A 1 267 ? 26.443 1.257 15.673 1.00 76.81 267 HIS A C 1
ATOM 1970 O O . HIS A 1 267 ? 27.465 0.614 15.418 1.00 76.81 267 HIS A O 1
ATOM 1976 N N . HIS A 1 268 ? 25.967 2.193 14.864 1.00 79.00 268 HIS A N 1
ATOM 1977 C CA . HIS A 1 268 ? 26.640 2.614 13.653 1.00 79.00 268 HIS A CA 1
ATOM 1978 C C . HIS A 1 268 ? 27.376 3.919 13.931 1.00 79.00 268 HIS A C 1
ATOM 1980 O O . HIS A 1 268 ? 26.775 4.977 14.084 1.00 79.00 268 HIS A O 1
ATOM 1986 N N . HIS A 1 269 ? 28.703 3.829 13.978 1.00 84.00 269 HIS A N 1
ATOM 1987 C CA . HIS A 1 269 ? 29.570 4.998 13.955 1.00 84.00 269 HIS A CA 1
ATOM 1988 C C . HIS A 1 269 ? 29.967 5.308 12.510 1.00 84.00 269 HIS A C 1
ATOM 1990 O O . HIS A 1 269 ? 30.433 4.411 11.786 1.00 84.00 269 HIS A O 1
ATOM 1996 N N . HIS A 1 270 ? 29.805 6.561 12.091 1.00 82.62 270 HIS A N 1
ATOM 1997 C CA . HIS A 1 270 ? 30.416 7.061 10.865 1.00 82.62 270 HIS A CA 1
ATOM 1998 C C . HIS A 1 270 ? 30.907 8.499 11.004 1.00 82.62 270 HIS A C 1
ATOM 2000 O O . HIS A 1 270 ? 30.314 9.349 11.671 1.00 82.62 270 HIS A O 1
ATOM 2006 N N . GLU A 1 271 ? 31.988 8.781 10.291 1.00 85.62 271 GLU A N 1
ATOM 2007 C CA . GLU A 1 271 ? 32.670 10.077 10.309 1.00 85.62 271 GLU A CA 1
ATOM 2008 C C . GLU A 1 271 ? 32.159 11.032 9.224 1.00 85.62 271 GLU A C 1
ATOM 2010 O O . GLU A 1 271 ? 32.729 12.099 9.029 1.00 85.62 271 GLU A O 1
ATOM 2015 N N . GLY A 1 272 ? 31.059 10.670 8.552 1.00 89.62 272 GLY A N 1
ATOM 2016 C CA . GLY A 1 272 ? 30.447 11.507 7.524 1.00 89.62 272 GLY A CA 1
ATOM 2017 C C . GLY A 1 272 ? 30.147 12.929 7.995 1.00 89.62 272 GLY 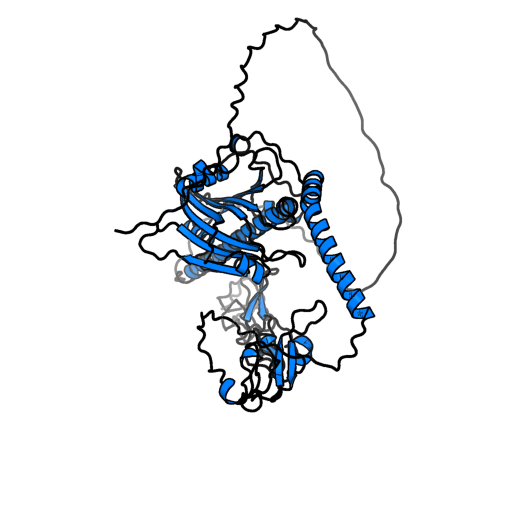A C 1
ATOM 2018 O O . GLY A 1 272 ? 29.638 13.136 9.098 1.00 89.62 272 GLY A O 1
ATOM 2019 N N . THR A 1 273 ? 30.477 13.909 7.158 1.00 93.25 273 THR A N 1
ATOM 2020 C CA . THR A 1 273 ? 30.290 15.336 7.453 1.00 93.25 273 THR A CA 1
ATOM 2021 C C . THR A 1 273 ? 28.819 15.743 7.445 1.00 93.25 273 THR A C 1
ATOM 2023 O O . THR A 1 273 ? 28.442 16.696 8.130 1.00 93.25 273 THR A O 1
ATOM 2026 N N . LEU A 1 274 ? 27.971 15.020 6.708 1.00 93.12 274 LEU A N 1
ATOM 2027 C CA . LEU A 1 274 ? 26.537 15.264 6.648 1.00 93.12 274 LEU A CA 1
ATOM 2028 C C . LEU A 1 274 ? 25.831 14.586 7.825 1.00 93.12 274 LEU A C 1
ATOM 2030 O O . LEU A 1 274 ? 25.645 13.368 7.848 1.00 93.12 274 LEU A O 1
ATOM 2034 N N . ARG A 1 275 ? 25.423 15.393 8.802 1.00 91.12 275 ARG A N 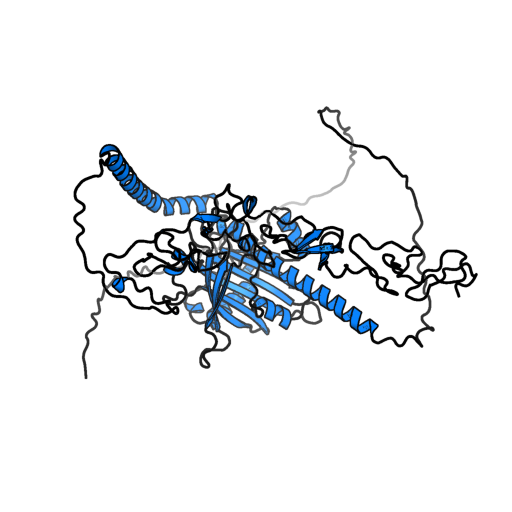1
ATOM 2035 C CA . ARG A 1 275 ? 24.596 14.962 9.936 1.00 91.12 275 ARG A CA 1
ATOM 2036 C C . ARG A 1 275 ? 23.110 15.168 9.637 1.00 91.12 275 ARG A C 1
ATOM 2038 O O . ARG A 1 275 ? 22.766 15.683 8.573 1.00 91.12 275 ARG A O 1
ATOM 2045 N N . GLY A 1 276 ? 22.266 14.702 10.553 1.00 85.69 276 GLY A N 1
ATOM 2046 C CA . GLY A 1 276 ? 20.813 14.755 10.469 1.00 85.69 276 GLY A CA 1
ATOM 2047 C C . GLY A 1 276 ? 20.262 16.159 10.230 1.00 85.69 276 GLY A C 1
ATOM 2048 O O . GLY A 1 276 ? 20.988 17.153 10.163 1.00 85.69 276 GLY A O 1
ATOM 2049 N N . MET A 1 277 ? 18.948 16.216 10.074 1.00 87.75 277 MET A N 1
ATOM 2050 C CA . MET A 1 277 ? 18.249 17.441 9.724 1.00 87.75 277 MET A CA 1
ATOM 2051 C C . MET A 1 277 ? 18.444 18.513 10.803 1.00 87.75 277 MET A C 1
ATOM 2053 O O . MET A 1 277 ? 18.121 18.291 11.967 1.00 87.75 277 MET A O 1
ATOM 2057 N N . ASN A 1 278 ? 18.997 19.667 10.424 1.00 82.50 278 ASN A N 1
ATOM 2058 C CA . ASN A 1 278 ? 19.068 20.829 11.305 1.00 82.50 278 ASN A CA 1
ATOM 2059 C C . ASN A 1 278 ? 17.767 21.623 11.159 1.00 82.50 278 ASN A C 1
ATOM 2061 O O . ASN A 1 278 ? 17.534 22.186 10.089 1.00 82.50 278 ASN A O 1
ATOM 2065 N N . GLU A 1 279 ? 16.973 21.685 12.231 1.00 80.88 279 GLU A N 1
ATOM 2066 C CA . GLU A 1 279 ? 15.673 22.366 12.270 1.00 80.88 279 GLU A CA 1
ATOM 2067 C C . GLU A 1 279 ? 15.739 23.786 11.697 1.00 80.88 279 GLU A C 1
ATOM 2069 O O . GLU A 1 279 ? 14.911 24.142 10.861 1.00 80.88 279 GLU A O 1
ATOM 2074 N N . GLU A 1 280 ? 16.773 24.564 12.041 1.00 79.19 280 GLU A N 1
ATOM 2075 C CA . GLU A 1 280 ? 16.921 25.949 11.574 1.00 79.19 280 GLU A CA 1
ATOM 2076 C C . GLU A 1 280 ? 17.026 26.032 10.043 1.00 79.19 280 GLU A C 1
ATOM 2078 O O . GLU A 1 280 ? 16.435 26.910 9.412 1.00 79.19 280 GLU A O 1
ATOM 2083 N N . GLN A 1 281 ? 17.741 25.086 9.427 1.00 78.75 281 GLN A N 1
ATOM 2084 C CA . GLN A 1 281 ? 17.992 25.050 7.981 1.00 78.75 281 GLN A CA 1
ATOM 2085 C C . GLN A 1 281 ? 16.849 24.416 7.186 1.00 78.75 281 GLN A C 1
ATOM 2087 O O . GLN A 1 281 ? 16.845 24.507 5.959 1.00 78.75 281 GLN A O 1
ATOM 2092 N N . THR A 1 282 ? 15.900 23.765 7.858 1.00 86.31 282 THR A N 1
ATOM 2093 C CA . THR A 1 282 ? 14.762 23.069 7.236 1.00 86.31 282 THR A CA 1
ATOM 2094 C C . THR A 1 282 ? 13.411 23.627 7.669 1.00 86.31 282 THR A C 1
ATOM 2096 O O . THR A 1 282 ? 12.381 22.974 7.482 1.00 86.31 282 THR A O 1
ATOM 2099 N N . THR A 1 283 ? 13.417 24.837 8.233 1.00 87.94 283 THR A N 1
ATOM 2100 C CA . THR A 1 283 ? 12.202 25.559 8.626 1.00 87.94 283 THR A CA 1
ATOM 2101 C C . THR A 1 283 ? 11.285 25.771 7.419 1.00 87.94 283 THR A C 1
ATOM 2103 O O . THR A 1 283 ? 10.082 25.530 7.500 1.00 87.94 283 THR A O 1
ATOM 2106 N N . ASP A 1 284 ? 11.853 26.158 6.273 1.00 92.38 284 ASP A N 1
ATOM 2107 C CA . ASP A 1 284 ? 11.118 26.295 5.017 1.00 92.38 284 ASP A CA 1
ATOM 2108 C C . ASP A 1 284 ? 11.230 25.043 4.123 1.00 92.38 284 ASP A C 1
ATOM 2110 O O . ASP A 1 284 ? 12.113 24.190 4.274 1.00 92.38 284 ASP A O 1
ATOM 2114 N N . GLN A 1 285 ? 10.305 24.933 3.167 1.00 92.81 285 GLN A N 1
ATOM 2115 C CA . GLN A 1 285 ? 10.222 23.802 2.239 1.00 92.81 285 GLN A CA 1
ATOM 2116 C C . GLN A 1 285 ? 11.455 23.680 1.329 1.00 92.81 285 GLN A C 1
ATOM 2118 O O . GLN A 1 285 ? 11.832 22.571 0.949 1.00 92.81 285 GLN A O 1
ATOM 2123 N N . GLN A 1 286 ? 12.097 24.798 0.978 1.00 93.56 286 GLN A N 1
ATOM 2124 C CA . GLN A 1 286 ? 13.256 24.808 0.089 1.00 93.56 286 GLN A CA 1
ATOM 2125 C C . GLN A 1 286 ? 14.500 24.273 0.804 1.00 93.56 286 GLN A C 1
ATOM 2127 O O . GLN A 1 286 ? 15.227 23.452 0.246 1.00 93.56 286 GLN A O 1
ATOM 2132 N N . GLY A 1 287 ? 14.736 24.704 2.041 1.00 94.69 287 GLY A N 1
ATOM 2133 C CA . GLY A 1 287 ? 15.784 24.211 2.922 1.00 94.69 287 GLY A CA 1
ATOM 2134 C C . GLY A 1 287 ? 15.606 22.727 3.231 1.00 94.69 287 GLY A C 1
ATOM 2135 O O . GLY A 1 287 ? 16.561 21.956 3.113 1.00 94.69 287 GLY A O 1
ATOM 2136 N N . PHE A 1 288 ? 14.367 22.303 3.499 1.00 95.38 288 PHE A N 1
ATOM 2137 C CA . PHE A 1 288 ? 14.003 20.893 3.649 1.00 95.38 288 PHE A CA 1
ATOM 2138 C C . PHE A 1 288 ? 14.349 20.062 2.402 1.00 95.38 288 PHE A C 1
ATOM 2140 O O . PHE A 1 288 ? 15.119 19.101 2.489 1.00 95.38 288 PHE A O 1
ATOM 2147 N N . ALA A 1 289 ? 13.860 20.464 1.225 1.00 96.44 289 ALA A N 1
ATOM 2148 C CA . ALA A 1 289 ? 14.139 19.771 -0.030 1.00 96.44 289 ALA A CA 1
ATOM 2149 C C . ALA A 1 289 ? 15.637 19.758 -0.378 1.00 96.44 289 ALA A C 1
ATOM 2151 O O . ALA A 1 289 ? 16.172 18.744 -0.834 1.00 96.44 289 ALA A O 1
ATOM 2152 N N . LYS A 1 290 ? 16.348 20.862 -0.115 1.00 96.38 290 LYS A N 1
ATOM 2153 C CA . LYS A 1 290 ? 17.796 20.969 -0.326 1.00 96.38 290 LYS A CA 1
ATOM 2154 C C . LYS A 1 290 ? 18.575 20.018 0.580 1.00 96.38 290 LYS A C 1
ATOM 2156 O O . LYS A 1 290 ? 19.512 19.372 0.107 1.00 96.38 290 LYS A O 1
ATOM 2161 N N . HIS A 1 291 ? 18.192 19.903 1.853 1.00 96.31 291 HIS A N 1
ATOM 2162 C CA . HIS A 1 291 ? 18.793 18.936 2.770 1.00 96.31 291 HIS A CA 1
ATOM 2163 C C . HIS A 1 291 ? 18.555 17.500 2.286 1.00 96.31 291 HIS A C 1
ATOM 2165 O O . HIS A 1 291 ? 19.513 16.738 2.158 1.00 96.31 291 HIS A O 1
ATOM 2171 N N . PHE A 1 292 ? 17.313 17.156 1.934 1.00 97.38 292 PHE A N 1
ATOM 2172 C CA . PHE A 1 292 ? 16.966 15.837 1.403 1.00 97.38 292 PHE A CA 1
ATOM 2173 C C . PHE A 1 292 ? 17.787 15.471 0.159 1.00 97.38 292 PHE A C 1
ATOM 2175 O O . PHE A 1 292 ? 18.406 14.409 0.118 1.00 97.38 292 PHE A O 1
ATOM 2182 N N . LEU A 1 293 ? 17.866 16.367 -0.832 1.00 97.88 293 LEU A N 1
ATOM 2183 C CA . LEU A 1 293 ? 18.664 16.149 -2.042 1.00 97.88 293 LEU A CA 1
ATOM 2184 C C . LEU A 1 293 ? 20.145 15.924 -1.727 1.00 97.88 293 LEU A C 1
ATOM 2186 O O . LEU A 1 293 ? 20.778 15.060 -2.337 1.00 97.88 293 LEU A O 1
ATOM 2190 N N . LYS A 1 294 ? 20.696 16.681 -0.770 1.00 97.19 294 LYS A N 1
ATOM 2191 C CA . LYS A 1 294 ? 22.079 16.514 -0.319 1.00 97.19 294 LYS A CA 1
ATOM 2192 C C . LYS A 1 294 ? 22.294 15.128 0.291 1.00 97.19 294 LYS A C 1
ATOM 2194 O O . LYS A 1 294 ? 23.254 14.451 -0.066 1.00 97.19 294 LYS A O 1
ATOM 2199 N N . VAL A 1 295 ? 21.377 14.666 1.144 1.00 96.38 295 VAL A N 1
ATOM 2200 C CA . VAL A 1 295 ? 21.427 13.311 1.714 1.00 96.38 295 VAL A CA 1
ATOM 2201 C C . VAL A 1 295 ? 21.332 12.252 0.620 1.00 96.38 295 VAL A C 1
ATOM 2203 O O . VAL A 1 295 ? 22.205 11.387 0.537 1.00 96.38 295 VAL A O 1
ATOM 2206 N N . ALA A 1 296 ? 20.332 12.344 -0.257 1.00 97.56 296 ALA A N 1
ATOM 2207 C CA . ALA A 1 296 ? 20.087 11.367 -1.311 1.00 97.56 296 ALA A CA 1
ATOM 2208 C C . ALA A 1 296 ? 21.284 11.192 -2.253 1.00 97.56 296 ALA A C 1
ATOM 2210 O O . ALA A 1 296 ? 21.560 10.071 -2.679 1.00 97.56 296 ALA A O 1
ATOM 2211 N N . LYS A 1 297 ? 22.034 12.265 -2.525 1.00 96.94 297 LYS A N 1
ATOM 2212 C CA . LYS A 1 297 ? 23.193 12.252 -3.432 1.00 96.94 297 LYS A CA 1
ATOM 2213 C C . LYS A 1 297 ? 24.538 12.019 -2.746 1.00 96.94 297 LYS A C 1
ATOM 2215 O O . LYS A 1 297 ? 25.519 11.747 -3.431 1.00 96.94 297 LYS A O 1
ATOM 2220 N N . SER A 1 298 ? 24.599 12.116 -1.420 1.00 96.94 298 SER A N 1
ATOM 2221 C CA . SER A 1 298 ? 25.854 11.981 -0.674 1.00 96.94 298 SER A CA 1
ATOM 2222 C C . SER A 1 298 ? 26.500 10.597 -0.841 1.00 96.94 298 SER A C 1
ATOM 2224 O O . SER A 1 298 ? 25.825 9.566 -0.897 1.00 96.94 298 SER A O 1
ATOM 2226 N N . GLY A 1 299 ? 27.831 10.564 -0.904 1.00 95.75 299 GLY A N 1
ATOM 2227 C CA . GLY A 1 299 ? 28.609 9.321 -0.942 1.00 95.75 299 GLY A CA 1
ATOM 2228 C C . GLY A 1 299 ? 28.851 8.718 0.446 1.00 95.75 299 GLY A C 1
ATOM 2229 O O . GLY A 1 299 ? 28.410 9.257 1.461 1.00 95.75 299 GLY A O 1
ATOM 2230 N N . ALA A 1 300 ? 29.606 7.619 0.507 1.00 94.06 300 ALA A N 1
ATOM 2231 C CA . ALA A 1 300 ? 29.992 6.985 1.771 1.00 94.06 300 ALA A CA 1
ATOM 2232 C C . ALA A 1 300 ? 30.801 7.923 2.690 1.00 94.06 300 ALA A C 1
ATOM 2234 O O . ALA A 1 300 ? 30.599 7.908 3.901 1.00 94.06 300 ALA A O 1
ATOM 2235 N N . GLU A 1 301 ? 31.669 8.770 2.127 1.00 94.06 301 GLU A N 1
ATOM 2236 C CA . GLU A 1 301 ? 32.494 9.711 2.898 1.00 94.06 301 GLU A CA 1
ATOM 2237 C C . GLU A 1 301 ? 31.690 10.882 3.462 1.00 94.06 301 GLU A C 1
ATOM 2239 O O . GLU A 1 301 ? 31.843 11.219 4.627 1.00 94.06 301 GLU A O 1
ATOM 2244 N N . GLU A 1 302 ? 30.817 11.499 2.664 1.00 95.62 302 GLU A N 1
ATOM 2245 C CA . GLU A 1 302 ? 30.013 12.642 3.110 1.00 95.62 302 GLU A CA 1
ATOM 2246 C C . GLU A 1 302 ? 28.824 12.185 3.963 1.00 95.62 302 GLU A C 1
ATOM 2248 O O . GLU A 1 302 ? 28.621 12.674 5.074 1.00 95.62 302 GLU A O 1
ATOM 2253 N N . GLY A 1 303 ? 28.041 11.235 3.449 1.00 94.00 303 GLY A N 1
ATOM 2254 C CA . GLY A 1 303 ? 26.819 10.753 4.080 1.00 94.00 303 GLY A CA 1
ATOM 2255 C C . GLY A 1 303 ? 27.072 9.749 5.197 1.00 94.00 303 GLY A C 1
ATOM 2256 O O . GLY A 1 303 ? 26.261 9.655 6.110 1.00 94.00 303 GLY A O 1
ATOM 2257 N N . GLY A 1 304 ? 28.190 9.017 5.169 1.00 94.31 304 GLY A N 1
ATOM 2258 C CA . GLY A 1 304 ? 28.442 7.914 6.101 1.00 94.31 304 GLY A CA 1
ATOM 2259 C C . GLY A 1 304 ? 27.708 6.617 5.756 1.00 94.31 304 GLY A C 1
ATOM 2260 O O . GLY A 1 304 ? 27.516 5.770 6.632 1.00 94.31 304 GLY A O 1
ATOM 2261 N N . TRP A 1 305 ? 27.273 6.473 4.502 1.00 94.50 305 TRP A N 1
ATOM 2262 C CA . TRP A 1 305 ? 26.548 5.305 4.012 1.00 94.50 305 TRP A CA 1
ATOM 2263 C C . TRP A 1 305 ? 27.386 4.032 4.097 1.00 94.50 305 TRP A C 1
ATOM 2265 O O . TRP A 1 305 ? 28.562 4.005 3.732 1.00 94.50 305 TRP A O 1
ATOM 2275 N N . LYS A 1 306 ? 26.760 2.956 4.577 1.00 92.88 306 LYS A N 1
ATOM 2276 C CA . LYS A 1 306 ? 27.331 1.608 4.585 1.00 92.88 306 LYS A CA 1
ATOM 2277 C C . LYS A 1 306 ? 26.382 0.654 3.883 1.00 92.88 306 LYS A C 1
ATOM 2279 O O . LYS A 1 306 ? 25.176 0.707 4.118 1.00 92.88 306 LYS A O 1
ATOM 2284 N N . LEU A 1 307 ? 26.934 -0.259 3.090 1.00 92.06 307 LEU A N 1
ATOM 2285 C CA . LEU A 1 307 ? 26.154 -1.284 2.405 1.00 92.06 307 LEU A CA 1
ATOM 2286 C C . LEU A 1 307 ? 25.349 -2.125 3.409 1.00 92.06 307 LEU A C 1
ATOM 2288 O O . LEU A 1 307 ? 25.867 -2.579 4.437 1.00 92.06 307 LEU A O 1
ATOM 2292 N N . TYR A 1 308 ? 24.076 -2.346 3.105 1.00 88.12 308 TYR A N 1
ATOM 2293 C CA . TYR A 1 308 ? 23.227 -3.261 3.847 1.00 88.12 308 TYR A CA 1
ATOM 2294 C C . TYR A 1 308 ? 23.486 -4.696 3.384 1.00 88.12 308 TYR A C 1
ATOM 2296 O O . TYR A 1 308 ? 23.057 -5.118 2.315 1.00 88.12 308 TYR A O 1
ATOM 2304 N N . VAL A 1 309 ? 24.190 -5.465 4.213 1.00 79.31 309 VAL A N 1
ATOM 2305 C CA . VAL A 1 309 ? 24.454 -6.885 3.957 1.00 79.31 309 VAL A CA 1
ATOM 2306 C C . VAL A 1 309 ? 23.432 -7.722 4.723 1.00 79.31 309 VAL A C 1
ATOM 2308 O O . VAL A 1 309 ? 23.616 -8.027 5.902 1.00 79.31 309 VAL A O 1
ATOM 2311 N N . ALA A 1 310 ? 22.334 -8.093 4.065 1.00 74.44 310 ALA A N 1
ATOM 2312 C CA . ALA A 1 310 ? 21.377 -9.040 4.629 1.00 74.44 310 ALA A CA 1
ATOM 2313 C C . ALA A 1 310 ? 21.777 -10.482 4.304 1.00 74.44 310 ALA A C 1
ATOM 2315 O O . ALA A 1 310 ? 21.772 -10.902 3.151 1.00 74.44 310 ALA A O 1
ATOM 2316 N N . ASN A 1 311 ? 22.035 -11.285 5.337 1.00 70.50 311 ASN A N 1
ATOM 2317 C CA . ASN A 1 311 ? 22.416 -12.694 5.191 1.00 70.50 311 ASN A CA 1
ATOM 2318 C C . ASN A 1 311 ? 21.210 -13.626 4.930 1.00 70.50 311 ASN A C 1
ATOM 2320 O O . ASN A 1 311 ? 21.105 -14.704 5.513 1.00 70.50 311 ASN A O 1
ATOM 2324 N N . THR A 1 312 ? 20.238 -13.200 4.117 1.00 80.88 312 THR A N 1
ATOM 2325 C CA . THR A 1 312 ? 19.069 -14.032 3.786 1.00 80.88 312 THR A CA 1
ATOM 2326 C C . THR A 1 312 ? 18.938 -14.208 2.282 1.00 80.88 312 THR A C 1
ATOM 2328 O O . THR A 1 312 ? 19.076 -13.245 1.532 1.00 80.88 312 THR A O 1
ATOM 2331 N N . GLN A 1 313 ? 18.574 -15.417 1.853 1.00 82.75 313 GLN A N 1
ATOM 2332 C CA . GLN A 1 313 ? 18.392 -15.764 0.440 1.00 82.75 313 GLN A CA 1
ATOM 2333 C C . GLN A 1 313 ? 17.436 -14.813 -0.300 1.00 82.75 313 GLN A C 1
ATOM 2335 O O . GLN A 1 313 ? 17.694 -14.456 -1.442 1.00 82.75 313 GLN A O 1
ATOM 2340 N N . LYS A 1 314 ? 16.359 -14.362 0.362 1.00 85.94 314 LYS A N 1
ATOM 2341 C CA . LYS A 1 314 ? 15.374 -13.442 -0.235 1.00 85.94 314 LYS A CA 1
ATOM 2342 C C . LYS A 1 314 ? 15.964 -12.076 -0.585 1.00 85.94 314 LYS A C 1
ATOM 2344 O O . LYS A 1 314 ? 15.514 -11.454 -1.533 1.00 85.94 314 LYS A O 1
ATOM 2349 N N . TRP A 1 315 ? 16.921 -11.599 0.208 1.00 89.12 315 TRP A N 1
ATOM 2350 C CA . TRP A 1 315 ? 17.600 -10.334 -0.060 1.00 89.12 315 TRP A CA 1
ATOM 2351 C C . TRP A 1 315 ? 18.611 -10.471 -1.191 1.00 89.12 315 TRP A C 1
ATOM 2353 O O . TRP A 1 315 ? 18.643 -9.597 -2.041 1.00 89.12 315 TRP A O 1
ATOM 2363 N N . GLY A 1 316 ? 19.356 -11.581 -1.243 1.00 88.81 316 GLY A N 1
ATOM 2364 C CA . GLY A 1 316 ? 20.237 -11.875 -2.378 1.00 88.81 316 GLY A CA 1
ATOM 2365 C C . GLY A 1 316 ? 19.469 -11.858 -3.699 1.00 88.81 316 GLY A C 1
ATOM 2366 O O . GLY A 1 316 ? 19.774 -11.052 -4.561 1.00 88.81 316 GLY A O 1
ATOM 2367 N N . GLN A 1 317 ? 18.375 -12.624 -3.784 1.00 90.88 317 GLN A N 1
ATOM 2368 C CA . GLN A 1 317 ? 17.515 -12.646 -4.975 1.00 90.88 317 GLN A CA 1
ATOM 2369 C C . GLN A 1 317 ? 16.994 -11.259 -5.360 1.00 90.88 317 GLN A C 1
ATOM 2371 O O . GLN A 1 317 ? 17.013 -10.917 -6.535 1.00 90.88 317 GLN A O 1
ATOM 2376 N N . PHE A 1 318 ? 16.543 -10.470 -4.376 1.00 93.00 318 PHE A N 1
ATOM 2377 C CA . PHE A 1 318 ? 16.072 -9.108 -4.618 1.00 93.00 318 PHE A CA 1
ATOM 2378 C C . PHE A 1 318 ? 17.162 -8.217 -5.213 1.00 93.00 318 PHE A C 1
ATOM 2380 O O . PHE A 1 318 ? 16.932 -7.573 -6.230 1.00 93.00 318 PHE A O 1
ATOM 2387 N N . LEU A 1 319 ? 18.345 -8.185 -4.596 1.00 93.19 319 LEU A N 1
ATOM 2388 C CA . LEU A 1 319 ? 19.458 -7.358 -5.063 1.00 93.19 319 LEU A CA 1
ATOM 2389 C C . LEU A 1 319 ? 19.952 -7.819 -6.442 1.00 93.19 319 LEU A C 1
ATOM 2391 O O . LEU A 1 319 ? 20.258 -6.979 -7.280 1.00 93.19 319 LEU A O 1
ATOM 2395 N N . ASP A 1 320 ? 19.960 -9.132 -6.690 1.00 91.69 320 ASP A N 1
ATOM 2396 C CA . ASP A 1 320 ? 20.375 -9.716 -7.965 1.00 91.69 320 ASP A CA 1
ATOM 2397 C C . ASP A 1 320 ? 19.436 -9.316 -9.114 1.00 91.69 320 ASP A C 1
ATOM 2399 O O . ASP A 1 320 ? 19.918 -8.940 -10.181 1.00 91.69 320 ASP A O 1
ATOM 2403 N N . TYR A 1 321 ? 18.109 -9.376 -8.919 1.00 94.38 321 TYR A N 1
ATOM 2404 C CA . TYR A 1 321 ? 17.162 -9.033 -9.991 1.00 94.38 321 TYR A CA 1
ATOM 2405 C C . TYR A 1 321 ? 17.001 -7.515 -10.160 1.00 94.38 321 TYR A C 1
ATOM 2407 O O . TYR A 1 321 ? 16.937 -7.029 -11.285 1.00 94.38 321 TYR A O 1
ATOM 2415 N N . SER A 1 322 ? 16.940 -6.759 -9.058 1.00 94.06 322 SER A N 1
ATOM 2416 C CA . SER A 1 322 ? 16.704 -5.306 -9.099 1.00 94.06 322 SER A CA 1
ATOM 2417 C C . SER A 1 322 ? 17.954 -4.507 -9.460 1.00 94.06 322 SER A C 1
ATOM 2419 O O . SER A 1 322 ? 17.860 -3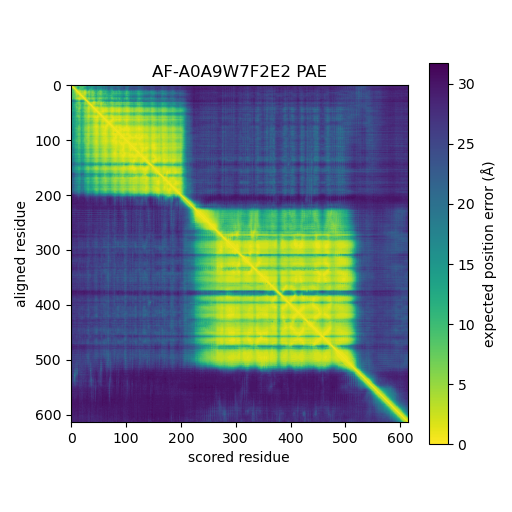.320 -9.773 1.00 94.06 322 SER A O 1
ATOM 2421 N N . ASN A 1 323 ? 19.134 -5.129 -9.345 1.00 95.06 323 ASN A N 1
ATOM 2422 C CA . ASN A 1 323 ? 20.431 -4.458 -9.388 1.00 95.06 323 ASN A CA 1
ATOM 2423 C C . ASN A 1 323 ? 20.501 -3.248 -8.429 1.00 95.06 323 ASN A C 1
ATOM 2425 O O . ASN A 1 323 ? 21.199 -2.262 -8.681 1.00 95.06 323 ASN A O 1
ATOM 2429 N N . ALA A 1 324 ? 19.730 -3.293 -7.337 1.00 96.06 324 ALA A N 1
ATOM 2430 C CA . ALA A 1 324 ? 19.672 -2.220 -6.365 1.00 96.06 324 ALA A CA 1
ATOM 2431 C C . ALA A 1 324 ? 20.841 -2.299 -5.387 1.00 96.06 324 ALA A C 1
ATOM 2433 O O . ALA A 1 324 ? 21.194 -3.357 -4.871 1.00 96.06 324 ALA A O 1
ATOM 2434 N N . THR A 1 325 ? 21.403 -1.140 -5.061 1.00 95.44 325 THR A N 1
ATOM 2435 C CA . THR A 1 325 ? 22.321 -0.971 -3.938 1.00 95.44 325 THR A CA 1
ATOM 2436 C C . THR A 1 325 ? 21.533 -0.425 -2.759 1.00 95.44 325 THR A C 1
ATOM 2438 O O . THR A 1 325 ? 20.984 0.671 -2.842 1.00 95.44 325 THR A O 1
ATOM 2441 N N . VAL A 1 326 ? 21.470 -1.185 -1.664 1.00 95.31 326 VAL A N 1
ATOM 2442 C CA . VAL A 1 326 ? 20.803 -0.759 -0.427 1.00 95.31 326 VAL A CA 1
ATOM 2443 C C . VAL A 1 326 ? 21.847 -0.403 0.616 1.00 95.31 326 VAL A C 1
ATOM 2445 O O . VAL A 1 326 ? 22.738 -1.194 0.923 1.00 95.31 326 VAL A O 1
ATOM 2448 N N . GLU A 1 327 ? 21.729 0.787 1.183 1.00 94.50 327 GLU A N 1
ATOM 2449 C CA . GLU A 1 327 ? 22.668 1.351 2.141 1.00 94.50 327 GLU A CA 1
ATOM 2450 C C . GLU A 1 327 ? 21.933 1.865 3.372 1.00 94.50 327 GLU A C 1
ATOM 2452 O O . GLU A 1 327 ? 20.740 2.167 3.343 1.00 94.50 327 GLU A O 1
ATOM 2457 N N . ARG A 1 328 ? 22.665 1.968 4.477 1.00 93.31 328 ARG A N 1
ATOM 2458 C CA . ARG A 1 328 ? 22.152 2.464 5.748 1.00 93.31 328 ARG A CA 1
ATOM 2459 C C . ARG A 1 328 ? 23.165 3.335 6.462 1.00 93.31 328 ARG A C 1
ATOM 2461 O O . ARG A 1 328 ? 24.375 3.127 6.315 1.00 93.31 328 ARG A O 1
ATOM 2468 N N . ARG A 1 329 ? 22.674 4.275 7.262 1.00 92.44 329 ARG A N 1
ATOM 2469 C CA . ARG A 1 329 ? 23.508 5.154 8.087 1.00 92.44 329 ARG A CA 1
ATOM 2470 C C . ARG A 1 329 ? 22.809 5.555 9.385 1.00 92.44 329 ARG A C 1
ATOM 2472 O O . ARG A 1 329 ? 21.690 5.128 9.647 1.00 92.44 329 ARG A O 1
ATOM 2479 N N . CYS A 1 330 ? 23.517 6.329 10.203 1.00 91.31 330 CYS A N 1
ATOM 2480 C CA . CYS A 1 330 ? 22.995 6.907 11.434 1.00 91.31 330 CYS A CA 1
ATOM 2481 C C . CYS A 1 330 ? 23.035 8.431 11.313 1.00 91.31 330 CYS A C 1
ATOM 2483 O O . CYS A 1 330 ? 24.113 9.017 11.319 1.00 91.31 330 CYS A O 1
ATOM 2485 N N . SER A 1 331 ? 21.889 9.095 11.230 1.00 89.88 331 SER A N 1
ATOM 2486 C CA . SER A 1 331 ? 21.804 10.536 10.976 1.00 89.88 331 SER A CA 1
ATOM 2487 C C . SER A 1 331 ? 22.637 11.373 11.964 1.00 89.88 331 SER A C 1
ATOM 2489 O O . SER A 1 331 ? 23.280 12.352 11.578 1.00 89.88 331 SER A O 1
ATOM 2491 N N . THR A 1 332 ? 22.728 10.957 13.230 1.00 87.50 332 THR A N 1
ATOM 2492 C CA . THR A 1 332 ? 23.496 11.655 14.278 1.00 87.50 332 THR A CA 1
ATOM 2493 C C . THR A 1 332 ? 25.005 11.415 14.194 1.00 87.50 332 THR A C 1
ATOM 2495 O O . THR A 1 332 ? 25.785 12.109 14.847 1.00 87.50 332 THR A O 1
ATOM 2498 N N . GLY A 1 333 ? 25.440 10.432 13.403 1.00 82.12 333 GLY A N 1
ATOM 2499 C CA . GLY A 1 333 ? 26.829 9.998 13.284 1.00 82.12 333 GLY A CA 1
ATOM 2500 C C . GLY A 1 333 ? 27.290 8.956 14.288 1.00 82.12 333 GLY A C 1
ATOM 2501 O O . GLY A 1 333 ? 28.269 8.250 14.030 1.00 82.12 333 GLY A O 1
ATOM 2502 N N . ASN A 1 334 ? 26.591 8.851 15.414 1.00 79.00 334 ASN A N 1
ATOM 2503 C CA . ASN A 1 334 ? 26.846 7.855 16.438 1.00 79.00 334 ASN A CA 1
ATOM 2504 C C . ASN A 1 334 ? 25.529 7.483 17.123 1.00 79.00 334 ASN A C 1
ATOM 2506 O O . ASN A 1 334 ? 25.025 8.213 17.978 1.00 79.00 334 ASN A O 1
ATOM 2510 N N . GLY A 1 335 ? 24.972 6.339 16.741 1.00 81.44 335 GLY A N 1
ATOM 2511 C CA . GLY A 1 335 ? 23.668 5.914 17.227 1.00 81.44 335 GLY A CA 1
ATOM 2512 C C . GLY A 1 335 ? 23.141 4.684 16.505 1.00 81.44 335 GLY A C 1
ATOM 2513 O O . GLY A 1 335 ? 23.883 3.967 15.827 1.00 81.44 335 GLY A O 1
ATOM 2514 N N . ALA A 1 336 ? 21.851 4.427 16.701 1.00 79.50 336 ALA A N 1
ATOM 2515 C CA . ALA A 1 336 ? 21.138 3.408 15.949 1.00 79.50 336 ALA A CA 1
ATOM 2516 C C . ALA A 1 336 ? 20.985 3.844 14.488 1.00 79.50 336 ALA A C 1
ATOM 2518 O O . ALA A 1 336 ? 20.958 5.037 14.184 1.00 79.50 336 ALA A O 1
ATOM 2519 N N . ILE A 1 337 ? 20.869 2.867 13.595 1.00 78.38 337 ILE A N 1
ATOM 2520 C CA . ILE A 1 337 ? 20.467 3.137 12.218 1.00 78.38 337 ILE A CA 1
ATOM 2521 C C . ILE A 1 337 ? 19.043 3.668 12.226 1.00 78.38 337 ILE A C 1
ATOM 2523 O O . ILE A 1 337 ? 18.140 3.042 12.780 1.00 78.38 337 ILE A O 1
ATOM 2527 N N . ASP A 1 338 ? 18.872 4.804 11.580 1.00 84.19 338 ASP A N 1
ATOM 2528 C CA . ASP A 1 338 ? 17.612 5.511 11.397 1.00 84.19 338 ASP A CA 1
ATOM 2529 C C . ASP A 1 338 ? 17.360 5.852 9.925 1.00 84.19 338 ASP A C 1
ATOM 2531 O O . ASP A 1 338 ? 16.239 6.191 9.562 1.00 84.19 338 ASP A O 1
ATOM 2535 N N . GLU A 1 339 ? 18.366 5.691 9.059 1.00 92.75 339 GLU A N 1
ATOM 2536 C CA . GLU A 1 339 ? 18.268 6.045 7.650 1.00 92.75 339 GLU A CA 1
ATOM 2537 C C . GLU A 1 339 ? 18.658 4.901 6.729 1.00 92.75 339 GLU A C 1
ATOM 2539 O O . GLU A 1 339 ? 19.699 4.253 6.898 1.00 92.75 339 GLU A O 1
ATOM 2544 N N . THR A 1 340 ? 17.837 4.703 5.699 1.00 94.38 340 THR A N 1
ATOM 2545 C CA . THR A 1 340 ? 18.093 3.738 4.632 1.00 94.38 340 THR A CA 1
ATOM 2546 C C . THR A 1 340 ? 17.908 4.376 3.265 1.00 94.38 340 THR A C 1
ATOM 2548 O O . THR A 1 340 ? 17.084 5.271 3.078 1.00 94.38 340 THR A O 1
ATOM 2551 N N . ARG A 1 341 ? 18.708 3.916 2.307 1.00 95.88 341 ARG A N 1
ATOM 2552 C CA . ARG A 1 341 ? 18.671 4.358 0.918 1.00 95.88 341 ARG A CA 1
ATOM 2553 C C . ARG A 1 341 ? 18.729 3.156 -0.004 1.00 95.88 341 ARG A C 1
ATOM 2555 O O . ARG A 1 341 ? 19.482 2.222 0.256 1.00 95.88 341 ARG A O 1
ATOM 2562 N N . ALA A 1 342 ? 17.986 3.212 -1.099 1.00 97.25 342 ALA A N 1
ATOM 2563 C CA . ALA A 1 342 ? 18.166 2.326 -2.235 1.00 97.25 342 ALA A CA 1
ATOM 2564 C C . ALA A 1 342 ? 18.494 3.138 -3.487 1.00 97.25 342 ALA A C 1
ATOM 2566 O O . ALA A 1 342 ? 17.859 4.159 -3.746 1.00 97.25 342 ALA A O 1
ATOM 2567 N N . VAL A 1 343 ? 19.474 2.669 -4.255 1.00 97.69 343 VAL A N 1
ATOM 2568 C CA . VAL A 1 343 ? 19.875 3.250 -5.540 1.00 97.69 343 VAL A CA 1
ATOM 2569 C C . VAL A 1 343 ? 19.837 2.160 -6.599 1.00 97.69 343 VAL A C 1
ATOM 2571 O O . VAL A 1 343 ? 20.457 1.115 -6.420 1.00 97.69 343 VAL A O 1
ATOM 2574 N N . PHE A 1 344 ? 19.123 2.390 -7.693 1.00 97.75 344 PHE A N 1
ATOM 2575 C CA . PHE A 1 344 ? 19.012 1.454 -8.814 1.00 97.75 344 PHE A CA 1
ATOM 2576 C C . PHE A 1 344 ? 18.791 2.215 -10.124 1.00 97.75 344 PHE A C 1
ATOM 2578 O O . PHE A 1 344 ? 18.615 3.435 -10.126 1.00 97.75 344 PHE A O 1
ATOM 2585 N N . VAL A 1 345 ? 18.862 1.509 -11.251 1.00 97.44 345 VAL A N 1
ATOM 2586 C CA . VAL A 1 345 ? 18.645 2.082 -12.585 1.00 97.44 345 VAL A CA 1
ATOM 2587 C C . VAL A 1 345 ? 17.493 1.346 -13.246 1.00 97.44 345 VAL A C 1
ATOM 2589 O O . VAL A 1 345 ? 17.498 0.119 -13.282 1.00 97.44 345 VAL A O 1
ATOM 2592 N N . VAL A 1 346 ? 16.532 2.095 -13.779 1.00 97.00 346 VAL A N 1
ATOM 2593 C CA . VAL A 1 346 ? 15.395 1.551 -14.532 1.00 97.00 346 VAL A CA 1
ATOM 2594 C C . VAL A 1 346 ? 15.402 2.093 -15.953 1.00 97.00 346 VAL A C 1
ATOM 2596 O O . VAL A 1 346 ? 15.718 3.259 -16.176 1.00 97.00 346 VAL A O 1
ATOM 2599 N N . LYS A 1 347 ? 15.050 1.259 -16.930 1.00 96.06 347 LYS A N 1
ATOM 2600 C CA . LYS A 1 347 ? 14.856 1.689 -18.319 1.00 96.06 347 LYS A CA 1
ATOM 2601 C C . LYS A 1 347 ? 13.370 1.908 -18.549 1.00 96.06 347 LYS A C 1
ATOM 2603 O O . LYS A 1 347 ? 12.673 0.987 -18.951 1.00 96.06 347 LYS A O 1
ATOM 2608 N N . TRP A 1 348 ? 12.899 3.103 -18.216 1.00 95.44 348 TRP A N 1
ATOM 2609 C CA . TRP A 1 348 ? 11.490 3.459 -18.321 1.00 95.44 348 TRP A CA 1
ATOM 2610 C C . TRP A 1 348 ? 11.328 4.947 -18.616 1.00 95.44 348 TRP A C 1
ATOM 2612 O O . TRP A 1 348 ? 12.244 5.731 -18.349 1.00 95.44 348 TRP A O 1
ATOM 2622 N N . ASP A 1 349 ? 10.180 5.324 -19.177 1.00 95.25 349 ASP A N 1
ATOM 2623 C CA . ASP A 1 349 ? 9.875 6.719 -19.480 1.00 95.25 349 ASP A CA 1
ATOM 2624 C C . ASP A 1 349 ? 9.818 7.569 -18.199 1.00 95.25 349 ASP A C 1
ATOM 2626 O O . ASP A 1 349 ? 9.283 7.150 -17.167 1.00 95.25 349 ASP A O 1
ATOM 2630 N N . PHE A 1 350 ? 10.388 8.776 -18.264 1.00 96.00 350 PHE A N 1
ATOM 2631 C CA . PHE A 1 350 ? 10.477 9.668 -17.110 1.00 96.00 350 PHE A CA 1
ATOM 2632 C C . PHE A 1 350 ? 9.098 10.094 -16.602 1.00 96.00 350 PHE A C 1
ATOM 2634 O O . PHE A 1 350 ? 8.880 10.101 -15.391 1.00 96.00 350 PHE A O 1
ATOM 2641 N N . GLU A 1 351 ? 8.174 10.448 -17.498 1.00 96.44 351 GLU A N 1
ATOM 2642 C CA . GLU A 1 351 ? 6.852 10.936 -17.106 1.00 96.44 351 GLU A CA 1
ATOM 2643 C C . GLU A 1 351 ? 5.991 9.793 -16.556 1.00 96.44 351 GLU A C 1
ATOM 2645 O O . GLU A 1 351 ? 5.310 9.982 -15.547 1.00 96.44 351 GLU A O 1
ATOM 2650 N N . LYS A 1 352 ? 6.102 8.579 -17.118 1.00 96.25 352 LYS A N 1
ATOM 2651 C CA . LYS A 1 352 ? 5.489 7.371 -16.535 1.00 96.25 352 LYS A CA 1
ATOM 2652 C C . LYS A 1 352 ? 6.015 7.083 -15.129 1.00 96.25 352 LYS A C 1
ATOM 2654 O O . LYS A 1 352 ? 5.230 6.937 -14.191 1.00 96.25 352 LYS A O 1
ATOM 2659 N N . LEU A 1 353 ? 7.339 7.080 -14.952 1.00 96.94 353 LEU A N 1
ATOM 2660 C CA . LEU A 1 353 ? 7.963 6.852 -13.648 1.00 96.94 353 LEU A CA 1
ATOM 2661 C C . LEU A 1 353 ? 7.570 7.927 -12.634 1.00 96.94 353 LEU A C 1
ATOM 2663 O O . LEU A 1 353 ? 7.264 7.620 -11.482 1.00 96.94 353 LEU A O 1
ATOM 2667 N N . LYS A 1 354 ? 7.550 9.190 -13.059 1.00 96.75 354 LYS A N 1
ATOM 2668 C CA . LYS A 1 354 ? 7.108 10.315 -12.242 1.00 96.75 354 LYS A CA 1
ATOM 2669 C C . LYS A 1 354 ? 5.648 10.152 -11.812 1.00 96.75 354 LYS A C 1
ATOM 2671 O O . LYS A 1 354 ? 5.355 10.310 -10.626 1.00 96.75 354 LYS A O 1
ATOM 2676 N N . SER A 1 355 ? 4.757 9.812 -12.742 1.00 95.94 355 SER A N 1
ATOM 2677 C CA . SER A 1 355 ? 3.333 9.601 -12.466 1.00 95.94 355 SER A CA 1
ATOM 2678 C C . SER A 1 355 ? 3.113 8.445 -11.488 1.00 95.94 355 SER A C 1
ATOM 2680 O O . SER A 1 355 ? 2.369 8.582 -10.508 1.00 95.94 355 SER A O 1
ATOM 2682 N N . TRP A 1 356 ? 3.865 7.349 -11.660 1.00 96.25 356 TRP A N 1
ATOM 2683 C CA . TRP A 1 356 ? 3.884 6.264 -10.686 1.00 96.25 356 TRP A CA 1
ATOM 2684 C C . TRP A 1 356 ? 4.366 6.757 -9.328 1.00 96.25 356 TRP A C 1
ATOM 2686 O O . TRP A 1 356 ? 3.707 6.505 -8.333 1.00 96.25 356 TRP A O 1
ATOM 2696 N N . VAL A 1 357 ? 5.467 7.507 -9.231 1.00 96.00 357 VAL A N 1
ATOM 2697 C CA . VAL A 1 357 ? 5.967 8.017 -7.941 1.00 96.00 357 VAL A CA 1
ATOM 2698 C C . VAL A 1 357 ? 4.945 8.928 -7.247 1.00 96.00 357 VAL A C 1
ATOM 2700 O O . VAL A 1 357 ? 4.763 8.816 -6.032 1.00 96.00 357 VAL A O 1
ATOM 2703 N N . LEU A 1 358 ? 4.245 9.780 -7.999 1.00 94.69 358 LEU A N 1
ATOM 2704 C CA . LEU A 1 358 ? 3.218 10.690 -7.478 1.00 94.69 358 LEU A CA 1
ATOM 2705 C C . LEU A 1 358 ? 1.919 9.994 -7.056 1.00 94.69 358 LEU A C 1
ATOM 2707 O O . LEU A 1 358 ? 1.179 10.561 -6.245 1.00 94.69 358 LEU A O 1
ATOM 2711 N N . ASN A 1 359 ? 1.705 8.760 -7.523 1.00 94.25 359 ASN A N 1
ATOM 2712 C CA . ASN A 1 359 ? 0.480 7.983 -7.349 1.00 94.25 359 ASN A CA 1
ATOM 2713 C C . ASN A 1 359 ? -0.741 8.616 -8.029 1.00 94.25 359 ASN A C 1
ATOM 2715 O O . ASN A 1 359 ? -1.819 8.650 -7.432 1.00 94.25 359 ASN A O 1
ATOM 2719 N N . ASP A 1 360 ? -0.592 9.121 -9.255 1.00 90.06 360 ASP A N 1
ATOM 2720 C CA . ASP A 1 360 ? -1.669 9.857 -9.936 1.00 90.06 360 ASP A CA 1
ATOM 2721 C C . ASP A 1 360 ? -2.933 9.008 -10.160 1.00 90.06 360 ASP A C 1
ATOM 2723 O O . ASP A 1 360 ? -4.048 9.533 -10.119 1.00 90.06 360 ASP A O 1
ATOM 2727 N N . SER A 1 361 ? -2.778 7.688 -10.320 1.00 85.75 361 SER A N 1
ATOM 2728 C CA . SER A 1 361 ? -3.888 6.729 -10.425 1.00 85.75 361 SER A CA 1
ATOM 2729 C C . SER A 1 361 ? -4.682 6.560 -9.125 1.00 85.75 361 SER A C 1
ATOM 2731 O O . SER A 1 361 ? -5.811 6.073 -9.148 1.00 85.75 361 SER A O 1
ATOM 2733 N N . LYS A 1 362 ? -4.122 7.002 -7.989 1.00 87.00 362 LYS A N 1
ATOM 2734 C CA . LYS A 1 362 ? -4.671 6.841 -6.632 1.00 87.00 362 LYS A CA 1
ATOM 2735 C C . LYS A 1 362 ? -4.862 5.382 -6.219 1.00 87.00 362 LYS A C 1
ATOM 2737 O O . LYS A 1 362 ? -5.696 5.081 -5.364 1.00 87.00 362 LYS A O 1
ATOM 2742 N N . ASP A 1 363 ? -4.048 4.491 -6.773 1.00 87.94 363 ASP A N 1
ATOM 2743 C CA . ASP A 1 363 ? -4.082 3.080 -6.417 1.00 87.94 363 ASP A CA 1
ATOM 2744 C C . ASP A 1 363 ? -3.563 2.842 -4.993 1.00 87.94 363 ASP A C 1
ATOM 2746 O O . ASP A 1 363 ? -2.647 3.513 -4.495 1.00 87.94 363 ASP A O 1
ATOM 2750 N N . LEU A 1 364 ? -4.157 1.852 -4.324 1.00 89.94 364 LEU A N 1
ATOM 2751 C CA . LEU A 1 364 ? -3.671 1.347 -3.045 1.00 89.94 364 LEU A CA 1
ATOM 2752 C C . LEU A 1 364 ? -2.499 0.395 -3.294 1.00 89.94 364 LEU A C 1
ATOM 2754 O O . LEU A 1 364 ? -2.690 -0.756 -3.681 1.00 89.94 364 LEU A O 1
ATOM 2758 N N . ARG A 1 365 ? -1.282 0.880 -3.037 1.00 90.88 365 ARG A N 1
ATOM 2759 C CA . ARG A 1 365 ? -0.047 0.092 -3.180 1.00 90.88 365 ARG A CA 1
ATOM 2760 C C . ARG A 1 365 ? 0.085 -1.005 -2.136 1.00 90.88 365 ARG A C 1
ATOM 2762 O O . ARG A 1 365 ? -0.576 -0.974 -1.093 1.00 90.88 365 ARG A O 1
ATOM 2769 N N . HIS A 1 366 ? 1.003 -1.946 -2.365 1.00 87.62 366 HIS A N 1
ATOM 2770 C CA . HIS A 1 366 ? 1.232 -3.055 -1.442 1.00 87.62 366 HIS A CA 1
ATOM 2771 C C . HIS A 1 366 ? 1.421 -2.584 0.012 1.00 87.62 366 HIS A C 1
ATOM 2773 O O . HIS A 1 366 ? 2.340 -1.840 0.360 1.00 87.62 366 HIS A O 1
ATOM 2779 N N . GLY A 1 367 ? 0.537 -3.055 0.895 1.00 87.75 367 GLY A N 1
ATOM 2780 C CA . GLY A 1 367 ? 0.569 -2.743 2.323 1.00 87.75 367 GLY A CA 1
ATOM 2781 C C . GLY A 1 367 ? -0.040 -1.394 2.712 1.00 87.75 367 GLY A C 1
ATOM 2782 O O . GLY A 1 367 ? -0.167 -1.148 3.909 1.00 87.75 367 GLY A O 1
ATOM 2783 N N . VAL A 1 368 ? -0.455 -0.550 1.766 1.00 93.12 368 VAL A N 1
ATOM 2784 C CA . VAL A 1 368 ? -1.253 0.656 2.033 1.00 93.12 368 VAL A CA 1
ATOM 2785 C C . VAL A 1 368 ? -2.721 0.245 2.158 1.00 93.12 368 VAL A C 1
ATOM 2787 O O . VAL A 1 368 ? -3.258 -0.438 1.292 1.00 93.12 368 VAL A O 1
ATOM 2790 N N . VAL A 1 369 ? -3.369 0.620 3.261 1.00 95.00 369 VAL A N 1
ATOM 2791 C CA . VAL A 1 369 ? -4.791 0.315 3.514 1.00 95.00 369 VAL A CA 1
ATOM 2792 C C . VAL A 1 369 ? -5.699 1.507 3.252 1.00 95.00 369 VAL A C 1
ATOM 2794 O O . VAL A 1 369 ? -6.896 1.334 3.050 1.00 95.00 369 VAL A O 1
ATOM 2797 N N . GLU A 1 370 ? -5.142 2.713 3.285 1.00 94.50 370 GLU A N 1
ATOM 2798 C CA . GLU A 1 370 ? -5.885 3.953 3.125 1.00 94.50 370 GLU A CA 1
ATOM 2799 C C . GLU A 1 370 ? -4.932 5.047 2.648 1.00 94.50 370 GLU A C 1
ATOM 2801 O O . GLU A 1 370 ? -3.801 5.132 3.133 1.00 94.50 370 GLU A O 1
ATOM 2806 N N . ILE A 1 371 ? -5.386 5.876 1.712 1.00 94.31 371 ILE A N 1
ATOM 2807 C CA . ILE A 1 371 ? -4.667 7.059 1.247 1.00 94.31 371 ILE A CA 1
ATOM 2808 C C . ILE A 1 371 ? -5.678 8.162 0.932 1.00 94.31 371 ILE A C 1
ATOM 2810 O O . ILE A 1 371 ? -6.694 7.907 0.289 1.00 94.31 371 ILE A O 1
ATOM 2814 N N . HIS A 1 372 ? -5.408 9.376 1.404 1.00 93.19 372 HIS A N 1
ATOM 2815 C CA . HIS A 1 372 ? -6.211 10.566 1.142 1.00 93.19 372 HIS A CA 1
ATOM 2816 C C . HIS A 1 372 ? -5.295 11.744 0.861 1.00 93.19 372 HIS A C 1
ATOM 2818 O O . HIS A 1 372 ? -4.387 12.030 1.636 1.00 93.19 372 HIS A O 1
ATOM 2824 N N . GLU A 1 373 ? -5.574 12.469 -0.209 1.00 91.12 373 GLU A N 1
ATOM 2825 C CA . GLU A 1 373 ? -4.950 13.761 -0.469 1.00 91.12 373 GLU A CA 1
ATOM 2826 C C . GLU A 1 373 ? -5.823 14.855 0.153 1.00 91.12 373 GLU A C 1
ATOM 2828 O O . GLU A 1 373 ? -7.024 14.939 -0.119 1.00 91.12 373 GLU A O 1
ATOM 2833 N N . ILE A 1 374 ? -5.237 15.651 1.043 1.00 88.75 374 ILE A N 1
ATOM 2834 C CA . ILE A 1 374 ? -5.934 16.631 1.870 1.00 88.75 374 ILE A CA 1
ATOM 2835 C C . ILE A 1 374 ? -5.421 18.020 1.506 1.00 88.75 374 ILE A C 1
ATOM 2837 O O . ILE A 1 374 ? -4.395 18.476 1.989 1.00 88.75 374 ILE A O 1
ATOM 2841 N N . GLY A 1 375 ? -6.156 18.729 0.656 1.00 71.19 375 GLY A N 1
ATOM 2842 C CA . GLY A 1 375 ? -5.740 20.062 0.225 1.00 71.19 375 GLY A CA 1
ATOM 2843 C C . GLY A 1 375 ? -4.645 20.036 -0.850 1.00 71.19 375 GLY A C 1
ATOM 2844 O O . GLY A 1 375 ? -3.868 19.098 -0.977 1.00 71.19 375 GLY A O 1
ATOM 2845 N N . GLY A 1 376 ? -4.656 21.080 -1.680 1.00 57.72 376 GLY A N 1
ATOM 2846 C CA . GLY A 1 376 ? -3.916 21.158 -2.950 1.00 57.72 376 GLY A CA 1
ATOM 2847 C C . GLY A 1 376 ? -4.655 21.952 -4.041 1.00 57.72 376 GLY A C 1
ATOM 2848 O O . GLY A 1 376 ? -4.107 22.209 -5.105 1.00 57.72 376 GLY A O 1
ATOM 2849 N N . GLY A 1 377 ? -5.900 22.378 -3.776 1.00 45.31 377 GLY A N 1
ATOM 2850 C CA . GLY A 1 377 ? -6.752 23.099 -4.733 1.00 45.31 377 GLY A CA 1
ATOM 2851 C C . GLY A 1 377 ? -6.988 24.589 -4.457 1.00 45.31 377 GLY A C 1
ATOM 2852 O O . GLY A 1 377 ? -7.756 25.208 -5.191 1.00 45.31 377 GLY A O 1
ATOM 2853 N N . SER A 1 378 ? -6.385 25.192 -3.424 1.00 44.97 378 SER A N 1
ATOM 2854 C CA . SER A 1 378 ? -6.513 26.645 -3.245 1.00 44.97 378 SER A CA 1
ATOM 2855 C C . SER A 1 378 ? -5.557 27.348 -4.204 1.00 44.97 378 SER A C 1
ATOM 2857 O O . SER A 1 378 ? -4.350 27.137 -4.134 1.00 44.97 378 SER A O 1
ATOM 2859 N N . ALA A 1 379 ? -6.087 28.200 -5.085 1.00 53.50 379 ALA A N 1
ATOM 2860 C CA . ALA A 1 379 ? -5.345 28.914 -6.134 1.00 53.50 379 ALA A CA 1
ATOM 2861 C C . ALA A 1 379 ? -4.158 29.771 -5.632 1.00 53.50 379 ALA A C 1
ATOM 2863 O O . ALA A 1 379 ? -3.413 30.321 -6.441 1.00 53.50 379 ALA A O 1
ATOM 2864 N N . THR A 1 380 ? -3.993 29.908 -4.314 1.00 51.69 380 THR A N 1
ATOM 2865 C CA . THR A 1 380 ? -2.974 30.723 -3.648 1.00 51.69 380 THR A CA 1
ATOM 2866 C C . THR A 1 380 ? -1.825 29.927 -3.027 1.00 51.69 380 THR A C 1
ATOM 2868 O O . THR A 1 380 ? -0.799 30.526 -2.715 1.00 51.69 380 THR A O 1
ATOM 2871 N N . THR A 1 381 ? -1.946 28.608 -2.848 1.00 54.09 381 THR A N 1
ATOM 2872 C CA . THR A 1 381 ? -0.855 27.772 -2.320 1.00 54.09 381 THR A CA 1
ATOM 2873 C C . THR A 1 381 ? 0.020 27.303 -3.483 1.00 54.09 381 THR A C 1
ATOM 2875 O O . THR A 1 381 ? -0.492 26.951 -4.546 1.00 54.09 381 THR A O 1
ATOM 2878 N N . SER A 1 382 ? 1.347 27.353 -3.332 1.00 58.59 382 SER A N 1
ATOM 2879 C CA . SER A 1 382 ? 2.288 26.935 -4.377 1.00 58.59 382 SER A CA 1
ATOM 2880 C C . SER A 1 382 ? 1.927 25.542 -4.891 1.00 58.59 382 SER A C 1
ATOM 2882 O O . SER A 1 382 ? 1.825 24.613 -4.096 1.00 58.59 382 SER A O 1
ATOM 2884 N N . LYS A 1 383 ? 1.778 25.391 -6.215 1.00 70.62 383 LYS A N 1
ATOM 2885 C CA . LYS A 1 383 ? 1.359 24.156 -6.921 1.00 70.62 383 LYS A CA 1
ATOM 2886 C C . LYS A 1 383 ? 2.168 22.886 -6.590 1.00 70.62 383 LYS A C 1
ATOM 2888 O O . LYS A 1 383 ? 1.839 21.820 -7.089 1.00 70.62 383 LYS A O 1
ATOM 2893 N N . ASN A 1 384 ? 3.215 23.002 -5.780 1.00 81.81 384 ASN A N 1
ATOM 2894 C CA . ASN A 1 384 ? 4.200 21.965 -5.508 1.00 81.81 384 ASN A CA 1
ATOM 2895 C C . ASN A 1 384 ? 4.075 21.364 -4.097 1.00 81.81 384 ASN A C 1
ATOM 2897 O O . ASN A 1 384 ? 4.918 20.550 -3.722 1.00 81.81 384 ASN A O 1
ATOM 2901 N N . THR A 1 385 ? 3.072 21.776 -3.311 1.00 86.38 385 THR A N 1
ATOM 2902 C CA . THR A 1 385 ? 2.851 21.274 -1.950 1.00 86.38 385 THR A CA 1
ATOM 2903 C C . THR A 1 385 ? 1.484 20.611 -1.835 1.00 86.38 385 THR A C 1
ATOM 2905 O O . THR A 1 385 ? 0.470 21.223 -2.171 1.00 86.38 385 THR A O 1
ATOM 2908 N N . LYS A 1 386 ? 1.451 19.387 -1.299 1.00 92.12 386 LYS A N 1
ATOM 2909 C CA . LYS A 1 386 ? 0.214 18.669 -0.947 1.00 92.12 386 LYS A CA 1
ATOM 2910 C C . LYS A 1 386 ? 0.325 18.049 0.443 1.00 92.12 386 LYS A C 1
ATOM 2912 O O . LYS A 1 386 ? 1.418 17.633 0.827 1.00 92.12 386 LYS A O 1
ATOM 2917 N N . ILE A 1 387 ? -0.781 17.969 1.184 1.00 93.88 387 ILE A N 1
ATOM 2918 C CA . ILE A 1 387 ? -0.839 17.154 2.404 1.00 93.88 387 ILE A CA 1
ATOM 2919 C C . ILE A 1 387 ? -1.449 15.802 2.042 1.00 93.88 387 ILE A C 1
ATOM 2921 O O . ILE A 1 387 ? -2.476 15.721 1.374 1.00 93.88 387 ILE A O 1
ATOM 2925 N N . GLU A 1 388 ? -0.812 14.726 2.471 1.00 95.00 388 GLU A N 1
ATOM 2926 C CA . GLU A 1 388 ? -1.232 13.355 2.220 1.00 95.00 388 GLU A CA 1
ATOM 2927 C C . GLU A 1 388 ? -1.413 12.642 3.558 1.00 95.00 388 GLU A C 1
ATOM 2929 O O . GLU A 1 388 ? -0.501 12.589 4.380 1.00 95.00 388 GLU A O 1
ATOM 2934 N N . TYR A 1 389 ? -2.586 12.062 3.776 1.00 96.00 389 TYR A N 1
ATOM 2935 C CA . TYR A 1 389 ? -2.769 11.048 4.800 1.00 96.00 389 TYR A CA 1
ATOM 2936 C C . TYR A 1 389 ? -2.606 9.671 4.174 1.00 96.00 389 TYR A C 1
ATOM 2938 O O . TYR A 1 389 ? -3.213 9.379 3.145 1.00 96.00 389 TYR A O 1
ATOM 2946 N N . SER A 1 390 ? -1.855 8.787 4.819 1.00 95.75 390 SER A N 1
ATOM 2947 C CA . SER A 1 390 ? -1.842 7.374 4.454 1.00 95.75 390 SER A CA 1
ATOM 2948 C C . SER A 1 390 ? -1.814 6.483 5.685 1.00 95.75 390 SER A C 1
ATOM 2950 O O . SER A 1 390 ? -1.334 6.871 6.747 1.00 95.75 390 SER A O 1
ATOM 2952 N N . ALA A 1 391 ? -2.333 5.266 5.555 1.00 95.94 391 ALA A N 1
ATOM 2953 C CA . ALA A 1 391 ? -2.202 4.228 6.563 1.00 95.94 391 ALA A CA 1
ATOM 2954 C C . ALA A 1 391 ? -1.647 2.952 5.936 1.00 95.94 391 ALA A C 1
ATOM 2956 O O . ALA A 1 391 ? -2.026 2.562 4.829 1.00 95.94 391 ALA A O 1
ATOM 2957 N N . ARG A 1 392 ? -0.744 2.285 6.655 1.00 94.06 392 ARG A N 1
ATOM 2958 C CA . ARG A 1 392 ? -0.073 1.058 6.237 1.00 94.06 392 ARG A CA 1
ATOM 2959 C C . ARG A 1 392 ? -0.294 -0.062 7.234 1.00 94.06 392 ARG A C 1
ATOM 2961 O O . ARG A 1 392 ? -0.168 0.115 8.449 1.00 94.06 392 ARG A O 1
ATOM 2968 N N . LYS A 1 393 ? -0.540 -1.245 6.684 1.00 92.44 393 LYS A N 1
ATOM 2969 C CA . LYS A 1 393 ? -0.658 -2.479 7.441 1.00 92.44 393 LYS A CA 1
ATOM 2970 C C . LYS A 1 393 ? 0.712 -2.986 7.858 1.00 92.44 393 LYS A C 1
ATOM 2972 O O . LYS A 1 393 ? 1.573 -3.240 7.012 1.00 92.44 393 LYS A O 1
ATOM 2977 N N . MET A 1 394 ? 0.897 -3.212 9.152 1.00 88.19 394 MET A N 1
ATOM 2978 C CA . MET A 1 394 ? 2.126 -3.826 9.652 1.00 88.19 394 MET A CA 1
ATOM 2979 C C . MET A 1 394 ? 2.030 -5.352 9.552 1.00 88.19 394 MET A C 1
ATOM 2981 O O . MET A 1 394 ? 1.009 -5.965 9.863 1.00 88.19 394 MET A O 1
ATOM 2985 N N . LYS A 1 395 ? 3.096 -6.008 9.076 1.00 81.94 395 LYS A N 1
ATOM 2986 C CA . LYS A 1 395 ? 3.121 -7.476 8.953 1.00 81.94 395 LYS A CA 1
ATOM 2987 C C . LYS A 1 395 ? 3.307 -8.114 10.337 1.00 81.94 395 LYS A C 1
ATOM 2989 O O . LYS A 1 395 ? 4.394 -8.041 10.903 1.00 81.94 395 LYS A O 1
ATOM 2994 N N . GLY A 1 396 ? 2.274 -8.807 10.814 1.00 77.38 396 GLY A N 1
ATOM 2995 C CA . GLY A 1 396 ? 2.271 -9.596 12.051 1.00 77.38 396 GLY A CA 1
ATOM 2996 C C . GLY A 1 396 ? 1.144 -9.170 12.988 1.00 77.38 396 GLY A C 1
ATOM 2997 O O . GLY A 1 396 ? 0.916 -7.983 13.170 1.00 77.38 396 GLY A O 1
ATOM 2998 N N . GLU A 1 397 ? 0.460 -10.136 13.604 1.00 74.25 397 GLU A N 1
ATOM 2999 C CA . GLU A 1 397 ? -0.713 -9.898 14.472 1.00 74.25 397 GLU A CA 1
ATOM 3000 C C . GLU A 1 397 ? -0.402 -9.063 15.728 1.00 74.25 397 GLU A C 1
ATOM 3002 O O . GLU A 1 397 ? -1.308 -8.588 16.403 1.00 74.25 397 GLU A O 1
ATOM 3007 N N . LEU A 1 398 ? 0.882 -8.873 16.041 1.00 79.31 398 LEU A N 1
ATOM 3008 C CA . LEU A 1 398 ? 1.351 -8.148 17.222 1.00 79.31 398 LEU A CA 1
ATOM 3009 C C . LEU A 1 398 ? 1.571 -6.649 16.984 1.00 79.31 398 LEU A C 1
ATOM 3011 O O . LEU A 1 398 ? 1.874 -5.929 17.935 1.00 79.31 398 LEU A O 1
ATOM 3015 N N . TYR A 1 399 ? 1.469 -6.169 15.742 1.00 85.25 399 TYR A N 1
ATOM 3016 C CA . TYR A 1 399 ? 1.762 -4.778 15.410 1.00 85.25 399 TYR A CA 1
ATOM 3017 C C . TYR A 1 399 ? 0.503 -4.060 14.944 1.00 85.25 399 TYR A C 1
ATOM 3019 O O . TYR A 1 399 ? -0.099 -4.439 13.945 1.00 85.25 399 TYR A O 1
ATOM 3027 N N . SER A 1 400 ? 0.149 -2.982 15.643 1.00 90.94 400 SER A N 1
ATOM 3028 C CA . SER A 1 400 ? -0.843 -2.024 15.155 1.00 90.94 400 SER A CA 1
ATOM 3029 C C . SER A 1 400 ? -0.428 -1.454 13.801 1.00 90.94 400 SER A C 1
ATOM 3031 O O . SER A 1 400 ? 0.762 -1.256 13.538 1.00 90.94 400 SER A O 1
ATOM 3033 N N . ASP A 1 401 ? -1.407 -1.117 12.975 1.00 94.12 401 ASP A N 1
ATOM 3034 C CA . ASP A 1 401 ? -1.165 -0.393 11.733 1.00 94.12 401 ASP A CA 1
ATOM 3035 C C . ASP A 1 401 ? -0.521 0.970 12.016 1.00 94.12 401 ASP A C 1
ATOM 3037 O O . ASP A 1 401 ? -0.623 1.519 13.123 1.00 94.12 401 ASP A O 1
ATOM 3041 N N . ARG A 1 402 ? 0.188 1.500 11.021 1.00 94.19 402 ARG A N 1
ATOM 3042 C CA . ARG A 1 402 ? 0.806 2.823 11.095 1.00 94.19 402 ARG A CA 1
ATOM 3043 C C . ARG A 1 402 ? 0.058 3.793 10.223 1.00 94.19 402 ARG A C 1
ATOM 3045 O O . ARG A 1 402 ? -0.311 3.432 9.111 1.00 94.19 402 ARG A O 1
ATOM 3052 N N . ASP A 1 403 ? -0.156 5.000 10.716 1.00 96.50 403 ASP A N 1
ATOM 3053 C CA . ASP A 1 403 ? -0.606 6.089 9.868 1.00 96.50 403 ASP A CA 1
ATOM 3054 C C . ASP A 1 403 ? 0.401 7.227 9.804 1.00 96.50 403 ASP A C 1
ATOM 3056 O O . ASP A 1 403 ? 1.309 7.343 10.628 1.00 96.50 403 ASP A O 1
ATOM 3060 N N . TYR A 1 404 ? 0.252 8.008 8.747 1.00 96.44 404 TYR A N 1
ATOM 3061 C CA . TYR A 1 404 ? 1.170 9.032 8.300 1.00 96.44 404 TYR A CA 1
ATOM 3062 C C . TYR A 1 404 ? 0.326 10.230 7.884 1.00 96.44 404 TYR A C 1
ATOM 3064 O O . TYR A 1 404 ? -0.655 10.075 7.158 1.00 96.44 404 TYR A O 1
ATOM 3072 N N . LEU A 1 405 ? 0.709 11.415 8.343 1.00 96.69 405 LEU A N 1
ATOM 3073 C CA . LEU A 1 405 ? 0.177 12.680 7.853 1.00 96.69 405 LEU A CA 1
ATOM 3074 C C . LEU A 1 405 ? 1.371 13.481 7.358 1.00 96.69 405 LEU A C 1
ATOM 3076 O O . LEU A 1 405 ? 2.230 13.846 8.158 1.00 96.69 405 LEU A O 1
ATOM 3080 N N . LEU A 1 406 ? 1.459 13.653 6.046 1.00 96.62 406 LEU A N 1
ATOM 3081 C CA . LEU A 1 406 ? 2.686 14.029 5.365 1.00 96.62 406 LEU A CA 1
ATOM 3082 C C . LEU A 1 406 ? 2.497 15.301 4.549 1.00 96.62 406 LEU A C 1
ATOM 3084 O O . LEU A 1 406 ? 1.610 15.365 3.705 1.00 96.62 406 LEU A O 1
ATOM 3088 N N . GLU A 1 407 ? 3.378 16.278 4.730 1.00 95.50 407 GLU A N 1
ATOM 3089 C CA . GLU A 1 407 ? 3.596 17.327 3.735 1.00 95.50 407 GLU A CA 1
ATOM 3090 C C . GLU A 1 407 ? 4.499 16.770 2.640 1.00 95.50 407 GLU A C 1
ATOM 3092 O O . GLU A 1 407 ? 5.605 16.310 2.921 1.00 95.50 407 GLU A O 1
ATOM 3097 N N . CYS A 1 408 ? 4.032 16.820 1.397 1.00 95.94 408 CYS A N 1
ATOM 3098 C CA . CYS A 1 408 ? 4.780 16.415 0.217 1.00 95.94 408 CYS A CA 1
ATOM 3099 C C . CYS A 1 408 ? 5.242 17.658 -0.546 1.00 95.94 408 CYS A C 1
ATOM 3101 O O . CYS A 1 408 ? 4.427 18.525 -0.863 1.00 95.94 408 CYS A O 1
ATOM 3103 N N . VAL A 1 409 ? 6.527 17.703 -0.888 1.00 95.75 409 VAL A N 1
ATOM 3104 C CA . VAL A 1 409 ? 7.164 18.763 -1.669 1.00 95.75 409 VAL A CA 1
ATOM 3105 C C . VAL A 1 409 ? 7.770 18.150 -2.927 1.00 95.75 409 VAL A C 1
ATOM 3107 O O . VAL A 1 409 ? 8.607 17.247 -2.854 1.00 95.75 409 VAL A O 1
ATOM 3110 N N . GLU A 1 410 ? 7.349 18.650 -4.085 1.00 95.94 410 GLU A N 1
ATOM 3111 C CA . GLU A 1 410 ? 7.889 18.276 -5.395 1.00 95.94 410 GLU A CA 1
ATOM 3112 C C . GLU A 1 410 ? 8.773 19.397 -5.960 1.00 95.94 410 GLU A C 1
ATOM 3114 O O . GLU A 1 410 ? 8.475 20.586 -5.816 1.00 95.94 410 GLU A O 1
ATOM 3119 N N . GLY A 1 411 ? 9.843 19.039 -6.672 1.00 96.44 411 GLY A N 1
ATOM 3120 C CA . GLY A 1 411 ? 10.605 20.030 -7.422 1.00 96.44 411 GLY A CA 1
ATOM 3121 C C . GLY A 1 411 ? 11.688 19.461 -8.328 1.00 96.44 411 GLY A C 1
ATOM 3122 O O . GLY A 1 411 ? 11.738 18.270 -8.633 1.00 96.44 411 GLY A O 1
ATOM 3123 N N . ARG A 1 412 ? 12.571 20.358 -8.776 1.00 97.44 412 ARG A N 1
ATOM 3124 C CA . ARG A 1 412 ? 13.793 20.025 -9.516 1.00 97.44 412 ARG A CA 1
ATOM 3125 C C . ARG A 1 412 ? 15.020 20.524 -8.761 1.00 97.44 412 ARG A C 1
ATOM 3127 O O . ARG A 1 412 ? 15.011 21.631 -8.224 1.00 97.44 412 ARG A O 1
ATOM 3134 N N . GLY A 1 413 ? 16.046 19.685 -8.684 1.00 96.88 413 GLY A N 1
ATOM 3135 C CA . GLY A 1 413 ? 17.354 20.029 -8.145 1.00 96.88 413 GLY A CA 1
ATOM 3136 C C . GLY A 1 413 ? 18.167 20.886 -9.116 1.00 96.88 413 GLY A C 1
ATOM 3137 O O . GLY A 1 413 ? 17.830 21.018 -10.291 1.00 96.88 413 GLY A O 1
ATOM 3138 N N . GLU A 1 414 ? 19.272 21.444 -8.620 1.00 96.31 414 GLU A N 1
ATOM 3139 C CA . GLU A 1 414 ? 20.188 22.296 -9.401 1.00 96.31 414 GLU A CA 1
ATOM 3140 C C . GLU A 1 414 ? 20.821 21.562 -10.600 1.00 96.31 414 GLU A C 1
ATOM 3142 O O . GLU A 1 414 ? 21.150 22.177 -11.607 1.00 96.31 414 GLU A O 1
ATOM 3147 N N . ASP A 1 415 ? 20.944 20.237 -10.516 1.00 95.44 415 ASP A N 1
ATOM 3148 C CA . ASP A 1 415 ? 21.460 19.353 -11.568 1.00 95.44 415 ASP A CA 1
ATOM 3149 C C . ASP A 1 415 ? 20.370 18.832 -12.521 1.00 95.44 415 ASP A C 1
ATOM 3151 O O . ASP A 1 415 ? 20.610 17.909 -13.295 1.00 95.44 415 ASP A O 1
ATOM 3155 N N . GLY A 1 416 ? 19.149 19.362 -12.427 1.00 96.62 416 GLY A N 1
ATOM 3156 C CA . GLY A 1 416 ? 18.014 18.944 -13.248 1.00 96.62 416 GLY A CA 1
ATOM 3157 C C . GLY A 1 416 ? 17.312 17.665 -12.785 1.00 96.62 416 GLY A C 1
ATOM 3158 O O . GLY A 1 416 ? 16.265 17.343 -13.348 1.00 96.62 416 GLY A O 1
ATOM 3159 N N . SER A 1 417 ? 17.818 16.975 -11.753 1.00 97.81 417 SER A N 1
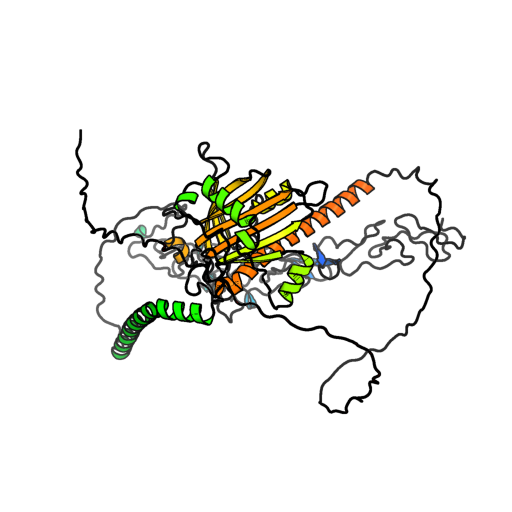ATOM 3160 C CA . SER A 1 417 ? 17.114 15.830 -11.155 1.00 97.81 417 SER A CA 1
ATOM 3161 C C . SER A 1 417 ? 15.744 16.246 -10.627 1.00 97.81 417 SER A C 1
ATOM 3163 O O . SER A 1 417 ? 15.585 17.321 -10.048 1.00 97.81 417 SER A O 1
ATOM 3165 N N . TRP A 1 418 ? 14.744 15.398 -10.814 1.00 98.19 418 TRP A N 1
ATOM 3166 C CA . TRP A 1 418 ? 13.425 15.602 -10.229 1.00 98.19 418 TRP A CA 1
ATOM 3167 C C . TRP A 1 418 ? 13.357 14.937 -8.855 1.00 98.19 418 TRP A C 1
ATOM 3169 O O . TRP A 1 418 ? 14.006 13.912 -8.634 1.00 98.19 418 TRP A O 1
ATOM 3179 N N . TYR A 1 419 ? 12.588 15.502 -7.927 1.00 98.19 419 TYR A N 1
ATOM 3180 C CA . TYR A 1 419 ? 12.398 14.904 -6.610 1.00 98.19 419 TYR A CA 1
ATOM 3181 C C . TYR A 1 419 ? 10.972 15.053 -6.084 1.00 98.19 419 TYR A C 1
ATOM 3183 O O . TYR A 1 419 ? 10.282 16.033 -6.366 1.00 98.19 419 TYR A O 1
ATOM 3191 N N . LEU A 1 420 ? 10.598 14.097 -5.234 1.00 97.88 420 LEU A N 1
ATOM 3192 C CA . LEU A 1 420 ? 9.433 14.139 -4.359 1.00 97.88 420 LEU A CA 1
ATOM 3193 C C . LEU A 1 420 ? 9.896 13.779 -2.954 1.00 97.88 420 LEU A C 1
ATOM 3195 O O . LEU A 1 420 ? 10.393 12.675 -2.745 1.00 97.88 420 LEU A O 1
ATOM 3199 N N . VAL A 1 421 ? 9.715 14.677 -1.993 1.00 97.81 421 VAL A N 1
ATOM 3200 C CA . VAL A 1 421 ? 10.076 14.438 -0.594 1.00 97.81 421 VAL A CA 1
ATOM 3201 C C . VAL A 1 421 ? 8.885 14.707 0.315 1.00 97.81 421 VAL A C 1
ATOM 3203 O O . VAL A 1 421 ? 8.117 15.636 0.087 1.00 97.81 421 VAL A O 1
ATOM 3206 N N . LYS A 1 422 ? 8.720 13.874 1.337 1.00 97.50 422 LYS A N 1
ATOM 3207 C CA . LYS A 1 422 ? 7.625 13.911 2.298 1.00 97.50 422 LYS A CA 1
ATOM 3208 C C . LYS A 1 422 ? 8.172 14.028 3.715 1.00 97.50 422 LYS A C 1
ATOM 3210 O O . LYS A 1 422 ? 9.176 13.386 4.003 1.00 97.50 422 LYS A O 1
ATOM 3215 N N . ARG A 1 423 ? 7.515 14.778 4.600 1.00 96.69 423 ARG A N 1
ATOM 3216 C CA . ARG A 1 423 ? 7.789 14.801 6.055 1.00 96.69 423 ARG A CA 1
ATOM 3217 C C . ARG A 1 423 ? 6.502 14.803 6.858 1.00 96.69 423 ARG A C 1
ATOM 3219 O O . ARG A 1 423 ? 5.479 15.263 6.358 1.00 96.69 423 ARG A O 1
ATOM 3226 N N . SER A 1 424 ? 6.557 14.326 8.097 1.00 96.44 424 SER A N 1
ATOM 3227 C CA . SER A 1 424 ? 5.417 14.401 9.005 1.00 96.44 424 SER A CA 1
ATOM 3228 C C . SER A 1 424 ? 5.034 15.847 9.299 1.00 96.44 424 SER A C 1
ATOM 3230 O O . SER A 1 424 ? 5.893 16.701 9.508 1.00 96.44 424 SER A O 1
ATOM 3232 N N . VAL A 1 425 ? 3.729 16.094 9.356 1.00 95.06 425 VAL A N 1
ATOM 3233 C CA . VAL A 1 425 ? 3.147 17.335 9.872 1.00 95.06 425 VAL A CA 1
ATOM 3234 C C . VAL A 1 425 ? 2.136 17.027 10.966 1.00 95.06 425 VAL A C 1
ATOM 3236 O O . VAL A 1 425 ? 1.549 15.941 11.016 1.00 95.06 425 VAL A O 1
ATOM 3239 N N . GLU A 1 426 ? 1.938 17.997 11.851 1.00 92.25 426 GLU A N 1
ATOM 3240 C CA . GLU A 1 426 ? 0.924 17.942 12.894 1.00 92.25 426 GLU A CA 1
ATOM 3241 C C . GLU A 1 426 ? -0.235 18.862 12.528 1.00 92.25 426 GLU A C 1
ATOM 3243 O O . GLU A 1 426 ? -0.038 20.034 12.216 1.00 92.25 426 GLU A O 1
ATOM 3248 N N . ASP A 1 427 ? -1.450 18.325 12.588 1.00 88.88 427 ASP A N 1
ATOM 3249 C CA . ASP A 1 427 ? -2.673 19.089 12.395 1.00 88.88 427 ASP A CA 1
ATOM 3250 C C . ASP A 1 427 ? -3.729 18.598 13.398 1.00 88.88 427 ASP A C 1
ATOM 3252 O O . ASP A 1 427 ? -3.988 17.396 13.538 1.00 88.88 427 ASP A O 1
ATOM 3256 N N . GLY A 1 428 ? -4.291 19.535 14.166 1.00 86.31 428 GLY A N 1
ATOM 3257 C CA . GLY A 1 428 ? -5.285 19.237 15.197 1.00 86.31 428 GLY A CA 1
ATOM 3258 C C . GLY A 1 428 ? -6.655 18.851 14.631 1.00 86.31 428 GLY A C 1
ATOM 3259 O O . GLY A 1 428 ? -7.418 18.154 15.303 1.00 86.31 428 GLY A O 1
ATOM 3260 N N . GLU A 1 429 ? -6.955 19.261 13.400 1.00 85.69 429 GLU A N 1
ATOM 3261 C CA . GLU A 1 429 ? -8.229 19.043 12.715 1.00 85.69 429 GLU A CA 1
ATOM 3262 C C . GLU A 1 429 ? -8.128 17.880 11.718 1.00 85.69 429 GLU A C 1
ATOM 3264 O O . GLU A 1 429 ? -8.987 16.989 11.682 1.00 85.69 429 GLU A O 1
ATOM 3269 N N . LEU A 1 430 ? -7.043 17.837 10.943 1.00 84.56 430 LEU A N 1
ATOM 3270 C CA . LEU A 1 430 ? -6.798 16.828 9.920 1.00 84.56 430 LEU A CA 1
ATOM 3271 C C . LEU A 1 430 ? -6.130 15.591 10.518 1.00 84.56 430 LEU A C 1
ATOM 3273 O O . LEU A 1 430 ? -4.926 15.541 10.731 1.00 84.56 430 LEU A O 1
ATOM 3277 N N . TYR A 1 431 ? -6.925 14.542 10.744 1.00 84.00 431 TYR A N 1
ATOM 3278 C CA . TYR A 1 431 ? -6.440 13.264 11.280 1.00 84.00 431 TYR A CA 1
ATOM 3279 C C . TYR A 1 431 ? -5.599 13.443 12.549 1.00 84.00 431 TYR A C 1
ATOM 3281 O O . TYR A 1 431 ? -4.442 13.036 12.614 1.00 84.00 431 TYR A O 1
ATOM 3289 N N . SER A 1 432 ? -6.207 14.023 13.583 1.00 87.31 432 SER A N 1
ATOM 3290 C CA . SER A 1 432 ? -5.562 14.178 14.888 1.00 87.31 432 SER A CA 1
ATOM 3291 C C . SER A 1 432 ? -5.036 12.851 15.452 1.00 87.31 432 SER A C 1
ATOM 3293 O O . SER A 1 432 ? -5.568 11.773 15.166 1.00 87.31 432 SER A O 1
ATOM 3295 N N . LEU A 1 433 ? -4.043 12.922 16.346 1.00 85.88 433 LEU A N 1
ATOM 3296 C CA . LEU A 1 433 ? -3.518 11.747 17.061 1.00 85.88 433 LEU A CA 1
ATOM 3297 C C . LEU A 1 433 ? -4.628 10.947 17.761 1.00 85.88 433 LEU A C 1
ATOM 3299 O O . LEU A 1 433 ? -4.601 9.717 17.788 1.00 85.88 433 LEU A O 1
ATOM 3303 N N . LYS A 1 434 ? -5.654 11.636 18.278 1.00 86.38 434 LYS A N 1
ATOM 3304 C CA . LYS A 1 434 ? -6.835 11.002 18.879 1.00 86.38 434 LYS A CA 1
ATOM 3305 C C . LYS A 1 434 ? -7.589 10.137 17.865 1.00 86.38 434 LYS A C 1
ATOM 3307 O O . LYS A 1 434 ? -8.012 9.034 18.212 1.00 86.38 434 LYS A O 1
ATOM 3312 N N . LYS A 1 435 ? -7.735 10.606 16.620 1.00 88.81 435 LYS A N 1
ATOM 3313 C CA . LYS A 1 435 ? -8.358 9.837 15.535 1.00 88.81 435 LYS A CA 1
ATOM 3314 C C . LYS A 1 435 ? -7.523 8.601 15.198 1.00 88.81 435 LYS A C 1
ATOM 3316 O O . LYS A 1 435 ? -8.084 7.507 15.193 1.00 88.81 435 LYS A O 1
ATOM 3321 N N . SER A 1 436 ? -6.206 8.743 15.032 1.00 88.56 436 SER A N 1
ATOM 3322 C CA . SER A 1 436 ? -5.288 7.612 14.807 1.00 88.56 436 SER A CA 1
ATOM 3323 C C . SER A 1 436 ? -5.433 6.536 15.887 1.00 88.56 436 SER A C 1
ATOM 3325 O O . SER A 1 436 ? -5.666 5.366 15.579 1.00 88.56 436 SER A O 1
ATOM 3327 N N . HIS A 1 437 ? -5.418 6.943 17.161 1.00 88.56 437 HIS A N 1
ATOM 3328 C CA . HIS A 1 437 ? -5.620 6.036 18.291 1.00 88.56 437 HIS A CA 1
ATOM 3329 C C . HIS A 1 437 ? -6.997 5.365 18.280 1.00 88.56 437 HIS A C 1
ATOM 3331 O O . HIS A 1 437 ? -7.087 4.162 18.521 1.00 88.56 437 HIS A O 1
ATOM 3337 N N . SER A 1 438 ? -8.067 6.105 17.968 1.00 90.56 438 SER A N 1
ATOM 3338 C CA . SER A 1 438 ? -9.424 5.540 17.880 1.00 90.56 438 SER A CA 1
ATOM 3339 C C . SER A 1 438 ? -9.570 4.492 16.770 1.00 90.56 438 SER A C 1
ATOM 3341 O O . SER A 1 438 ? -10.398 3.593 16.879 1.00 90.56 438 SER A O 1
ATOM 3343 N N . GLN A 1 439 ? -8.731 4.571 15.733 1.00 91.88 439 GLN A N 1
ATOM 3344 C CA . GLN A 1 439 ? -8.654 3.593 14.647 1.00 91.88 439 GLN A CA 1
ATOM 3345 C C . GLN A 1 439 ? -7.702 2.424 14.961 1.00 91.88 439 GLN A C 1
ATOM 3347 O O . GLN A 1 439 ? -7.471 1.577 14.102 1.00 91.88 439 GLN A O 1
ATOM 3352 N N . GLY A 1 440 ? -7.127 2.366 16.169 1.00 92.94 440 GLY A N 1
ATOM 3353 C CA . GLY A 1 440 ? -6.158 1.338 16.554 1.00 92.94 440 GLY A CA 1
ATOM 3354 C C . GLY A 1 440 ? -4.807 1.468 15.845 1.00 92.94 440 GLY A C 1
ATOM 3355 O O . GLY A 1 440 ? -4.069 0.485 15.757 1.00 92.94 440 GLY A O 1
ATOM 3356 N N . ARG A 1 441 ? -4.486 2.661 15.329 1.00 94.62 441 ARG A N 1
ATOM 3357 C CA . ARG A 1 441 ? -3.250 2.960 14.598 1.00 94.62 441 ARG A CA 1
ATOM 3358 C C . ARG A 1 441 ? -2.263 3.715 15.481 1.00 94.62 441 ARG A C 1
ATOM 3360 O O . ARG A 1 441 ? -2.645 4.393 16.434 1.00 94.62 441 ARG A O 1
ATOM 3367 N N . VAL A 1 442 ? -0.982 3.601 15.147 1.00 93.38 442 VAL A N 1
ATOM 3368 C CA . VAL A 1 442 ? 0.101 4.383 15.757 1.00 93.38 442 VAL A CA 1
ATOM 3369 C C . VAL A 1 442 ? 0.638 5.353 14.708 1.00 93.38 442 VAL A C 1
ATOM 3371 O O . VAL A 1 442 ? 1.007 4.920 13.617 1.00 93.38 442 VAL A O 1
ATOM 3374 N N . ARG A 1 443 ? 0.694 6.646 15.039 1.00 95.19 443 ARG A N 1
ATOM 3375 C CA . ARG A 1 443 ? 1.272 7.670 14.162 1.00 95.19 443 ARG A CA 1
ATOM 3376 C C . ARG A 1 443 ? 2.773 7.448 14.031 1.00 95.19 443 ARG A C 1
ATOM 3378 O O . ARG A 1 443 ? 3.474 7.406 15.041 1.00 95.19 443 ARG A O 1
ATOM 3385 N N . ALA A 1 444 ? 3.241 7.301 12.799 1.00 94.62 444 ALA A N 1
ATOM 3386 C CA . ALA A 1 444 ? 4.660 7.315 12.490 1.00 94.62 444 ALA A CA 1
ATOM 3387 C C . ALA A 1 444 ? 5.158 8.759 12.334 1.00 94.62 444 ALA A C 1
ATOM 3389 O O . ALA A 1 444 ? 4.439 9.640 11.851 1.00 94.62 444 ALA A O 1
ATOM 3390 N N . GLU A 1 445 ? 6.403 8.983 12.731 1.00 94.38 445 GLU A N 1
ATOM 3391 C CA . GLU A 1 445 ? 7.125 10.234 12.544 1.00 94.38 445 GLU A CA 1
ATOM 3392 C C . GLU A 1 445 ? 8.108 10.055 11.384 1.00 94.38 445 GLU A C 1
ATOM 3394 O O . GLU A 1 445 ? 8.979 9.188 11.396 1.00 94.38 445 GLU A O 1
ATOM 3399 N N . VAL A 1 446 ? 7.931 10.850 10.338 1.00 94.81 446 VAL A N 1
ATOM 3400 C CA . VAL A 1 446 ? 8.739 10.827 9.125 1.00 94.81 446 VAL A CA 1
ATOM 3401 C C . VAL A 1 446 ? 9.580 12.089 9.124 1.00 94.81 446 VAL A C 1
ATOM 3403 O O . VAL A 1 446 ? 9.060 13.171 8.853 1.00 94.81 446 VAL A O 1
ATOM 3406 N N . VAL A 1 447 ? 10.878 11.953 9.405 1.00 94.62 447 VAL A N 1
ATOM 3407 C CA . VAL A 1 447 ? 11.820 13.075 9.265 1.00 94.62 447 VAL A CA 1
ATOM 3408 C C . VAL A 1 447 ? 11.901 13.441 7.787 1.00 94.62 447 VAL A C 1
ATOM 3410 O O . VAL A 1 447 ? 11.754 14.603 7.415 1.00 94.62 447 VAL A O 1
ATOM 3413 N N . TYR A 1 448 ? 12.071 12.424 6.938 1.00 96.31 448 TYR A N 1
ATOM 3414 C CA . TYR A 1 448 ? 11.813 12.510 5.507 1.00 96.31 448 TYR A CA 1
ATOM 3415 C C . TYR A 1 448 ? 11.667 11.123 4.874 1.00 96.31 448 TYR A C 1
ATOM 3417 O O . TYR A 1 448 ? 12.339 10.169 5.260 1.00 96.31 448 TYR A O 1
ATOM 3425 N N . GLU A 1 449 ? 10.845 11.019 3.838 1.00 96.81 449 GLU A N 1
ATOM 3426 C CA . GLU A 1 449 ? 10.893 9.922 2.871 1.00 96.81 449 GLU A CA 1
ATOM 3427 C C . GLU A 1 449 ? 10.719 10.479 1.460 1.00 96.81 449 GLU A C 1
ATOM 3429 O O . GLU A 1 449 ? 9.985 11.446 1.264 1.00 96.81 449 GLU A O 1
ATOM 3434 N N . GLY A 1 450 ? 11.392 9.921 0.458 1.00 97.50 450 GLY A N 1
ATOM 3435 C CA . GLY A 1 450 ? 11.280 10.496 -0.875 1.00 97.50 450 GLY A CA 1
ATOM 3436 C C . GLY A 1 450 ? 12.067 9.812 -1.972 1.00 97.50 450 GLY A C 1
ATOM 3437 O O . GLY A 1 450 ? 12.883 8.922 -1.738 1.00 97.50 450 GLY A O 1
ATOM 3438 N N . TRP A 1 451 ? 11.828 10.302 -3.182 1.00 98.44 451 TRP A N 1
ATOM 3439 C CA . TRP A 1 451 ? 12.397 9.840 -4.437 1.00 98.44 451 TRP A CA 1
ATOM 3440 C C . TRP A 1 451 ? 13.223 10.950 -5.082 1.00 98.44 451 TRP A C 1
ATOM 3442 O O . TRP A 1 451 ? 12.827 12.116 -5.071 1.00 98.44 451 TRP A O 1
ATOM 3452 N N . VAL A 1 452 ? 14.342 10.574 -5.693 1.00 98.62 452 VAL A N 1
ATOM 3453 C CA . VAL A 1 452 ? 15.126 11.405 -6.607 1.00 98.62 452 VAL A CA 1
ATOM 3454 C C . VAL A 1 452 ? 15.294 10.637 -7.908 1.00 98.62 452 VAL A C 1
ATOM 3456 O O . VAL A 1 452 ? 15.795 9.512 -7.908 1.00 98.62 452 VAL A O 1
ATOM 3459 N N . LEU A 1 453 ? 14.876 11.255 -9.007 1.00 98.50 453 LEU A N 1
ATOM 3460 C CA . LEU A 1 453 ? 14.967 10.716 -10.356 1.00 98.50 453 LEU A CA 1
ATOM 3461 C C . LEU A 1 453 ? 16.003 11.525 -11.136 1.00 98.50 453 LEU A C 1
ATOM 3463 O O . LEU A 1 453 ? 15.879 12.745 -11.275 1.00 98.50 453 LEU A O 1
ATOM 3467 N N . HIS A 1 454 ? 17.033 10.850 -11.634 1.00 97.81 454 HIS A N 1
ATOM 3468 C CA . HIS A 1 454 ? 18.095 11.465 -12.420 1.00 97.81 454 HIS A CA 1
ATOM 3469 C C . HIS A 1 454 ? 18.238 10.748 -13.761 1.00 97.81 454 HIS A C 1
ATOM 3471 O O . HIS A 1 454 ? 18.533 9.554 -13.796 1.00 97.81 454 HIS A O 1
ATOM 3477 N N . ASP A 1 455 ? 18.003 11.478 -14.847 1.00 96.69 455 ASP A N 1
ATOM 3478 C CA . ASP A 1 455 ? 18.146 10.967 -16.207 1.00 96.69 455 ASP A CA 1
ATOM 3479 C C . ASP A 1 455 ? 19.630 10.790 -16.544 1.00 96.69 455 ASP A C 1
ATOM 3481 O O . ASP A 1 455 ? 20.419 11.726 -16.403 1.00 96.69 455 ASP A O 1
ATOM 3485 N N . LEU A 1 456 ? 20.012 9.577 -16.948 1.00 96.31 456 LEU A N 1
ATOM 3486 C CA . LEU A 1 456 ? 21.379 9.258 -17.364 1.00 96.31 456 LEU A CA 1
ATOM 3487 C C . LEU A 1 456 ? 21.630 9.625 -18.840 1.00 96.31 456 LEU A C 1
ATOM 3489 O O . LEU A 1 456 ? 22.778 9.683 -19.276 1.00 96.31 456 LEU A O 1
ATOM 3493 N N . GLY A 1 457 ? 20.573 9.943 -19.592 1.00 92.94 457 GLY A N 1
ATOM 3494 C CA . GLY A 1 457 ? 20.614 10.280 -21.009 1.00 92.94 457 GLY A CA 1
ATOM 3495 C C . GLY A 1 457 ? 20.764 9.058 -21.920 1.00 92.94 457 GLY A C 1
ATOM 3496 O O . GLY A 1 457 ? 20.970 7.935 -21.472 1.00 92.94 457 GLY A O 1
ATOM 3497 N N . TRP A 1 458 ? 20.646 9.280 -23.236 1.00 86.19 458 TRP A N 1
ATOM 3498 C CA . TRP A 1 458 ? 21.021 8.330 -24.305 1.00 86.19 458 TRP A CA 1
ATOM 3499 C C . TRP A 1 458 ? 20.438 6.906 -24.191 1.00 86.19 458 TRP A C 1
ATOM 3501 O O . TRP A 1 458 ? 21.018 5.953 -24.708 1.00 86.19 458 TRP A O 1
ATOM 3511 N N . GLY A 1 459 ? 19.286 6.742 -23.534 1.00 87.94 459 GLY A N 1
ATOM 3512 C CA . GLY A 1 459 ? 18.680 5.425 -23.313 1.00 87.94 459 GLY A CA 1
ATOM 3513 C C . GLY A 1 459 ? 19.389 4.569 -22.255 1.00 87.94 459 GLY A C 1
ATOM 3514 O O . GLY A 1 459 ? 19.094 3.379 -22.136 1.00 87.94 459 GLY A O 1
ATOM 3515 N N . GLU A 1 460 ? 20.298 5.148 -21.463 1.00 92.69 460 GLU A N 1
ATOM 3516 C CA . GLU A 1 460 ? 20.902 4.479 -20.302 1.00 92.69 460 GLU A CA 1
ATOM 3517 C C . GLU A 1 460 ? 19.890 4.267 -19.162 1.00 92.69 460 GLU A C 1
ATOM 3519 O O . GLU A 1 460 ? 20.084 3.396 -18.311 1.00 92.69 460 GLU A O 1
ATOM 3524 N N . GLY A 1 461 ? 18.777 5.002 -19.198 1.00 95.31 461 GLY A N 1
ATOM 3525 C CA . GLY A 1 461 ? 17.663 4.902 -18.264 1.00 95.31 461 GLY A CA 1
ATOM 3526 C C . GLY A 1 461 ? 17.686 5.989 -17.193 1.00 95.31 461 GLY A C 1
ATOM 3527 O O . GLY A 1 461 ? 18.397 6.987 -17.280 1.00 95.31 461 GLY A O 1
ATOM 3528 N N . MET A 1 462 ? 16.888 5.774 -16.157 1.00 97.69 462 MET A N 1
ATOM 3529 C CA . MET A 1 462 ? 16.721 6.669 -15.023 1.00 97.69 462 MET A CA 1
ATOM 3530 C C . MET A 1 462 ? 17.409 6.073 -13.801 1.00 97.69 462 MET A C 1
ATOM 3532 O O . MET A 1 462 ? 17.082 4.965 -13.369 1.00 97.69 462 MET A O 1
ATOM 3536 N N . ARG A 1 463 ? 18.335 6.819 -13.193 1.00 98.06 463 ARG A N 1
ATOM 3537 C CA . ARG A 1 463 ? 18.831 6.499 -11.853 1.00 98.06 463 ARG A CA 1
ATOM 3538 C C . ARG A 1 463 ? 17.782 6.921 -10.833 1.00 98.06 463 ARG A C 1
ATOM 3540 O O . ARG A 1 463 ? 17.465 8.104 -10.709 1.00 98.06 463 ARG A O 1
ATOM 3547 N N . VAL A 1 464 ? 17.289 5.942 -10.088 1.00 98.50 464 VAL A N 1
ATOM 3548 C CA . VAL A 1 464 ? 16.303 6.116 -9.027 1.00 98.50 464 VAL A CA 1
ATOM 3549 C C . VAL A 1 464 ? 17.010 5.993 -7.691 1.00 98.50 464 VAL A C 1
ATOM 3551 O O . VAL A 1 464 ? 17.630 4.971 -7.395 1.00 98.50 464 VAL A O 1
ATOM 3554 N N . THR A 1 465 ? 16.896 7.036 -6.876 1.00 98.50 465 THR A N 1
ATOM 3555 C CA . THR A 1 465 ? 17.333 7.017 -5.484 1.00 98.50 465 THR A CA 1
ATOM 3556 C C . THR A 1 465 ? 16.127 7.213 -4.586 1.00 98.50 465 THR A C 1
ATOM 3558 O O . THR A 1 465 ? 15.472 8.251 -4.645 1.00 98.50 465 THR A O 1
ATOM 3561 N N . TYR A 1 466 ? 15.858 6.242 -3.723 1.00 98.06 466 TYR A N 1
ATOM 3562 C CA . TYR A 1 466 ? 14.844 6.354 -2.685 1.00 98.06 466 TYR A CA 1
ATOM 3563 C C . TYR A 1 466 ? 15.512 6.409 -1.313 1.00 98.06 466 TYR A C 1
ATOM 3565 O O . TYR A 1 466 ? 16.401 5.603 -1.034 1.00 98.06 466 TYR A O 1
ATOM 3573 N N . VAL A 1 467 ? 15.097 7.345 -0.461 1.00 96.94 467 VAL A N 1
ATOM 3574 C CA . VAL A 1 467 ? 15.639 7.515 0.896 1.00 96.94 467 VAL A CA 1
ATOM 3575 C C . VAL A 1 467 ? 14.497 7.599 1.893 1.00 96.94 467 VAL A C 1
ATOM 3577 O O . VAL A 1 467 ? 13.517 8.298 1.643 1.00 96.94 467 VAL A O 1
ATOM 3580 N N . GLU A 1 468 ? 14.640 6.936 3.037 1.00 95.62 468 GLU A N 1
ATOM 3581 C CA . GLU A 1 468 ? 13.701 7.061 4.149 1.00 95.62 468 GLU A CA 1
ATOM 3582 C C . GLU A 1 468 ? 14.406 7.157 5.509 1.00 95.62 468 GLU A C 1
ATOM 3584 O O . GLU A 1 468 ? 15.335 6.400 5.808 1.00 95.62 468 GLU A O 1
ATOM 3589 N N . ASN A 1 469 ? 13.922 8.101 6.318 1.00 94.38 469 ASN A N 1
ATOM 3590 C CA . ASN A 1 469 ? 14.178 8.277 7.742 1.00 94.38 469 ASN A CA 1
ATOM 3591 C C . ASN A 1 469 ? 12.816 8.329 8.455 1.00 94.38 469 ASN A C 1
ATOM 3593 O O . ASN A 1 469 ? 12.153 9.372 8.501 1.00 94.38 469 ASN A O 1
ATOM 3597 N N . VAL A 1 470 ? 12.366 7.164 8.926 1.00 93.00 470 VAL A N 1
ATOM 3598 C CA . VAL A 1 470 ? 11.021 6.959 9.477 1.00 93.00 470 VAL A CA 1
ATOM 3599 C C . VAL A 1 470 ? 11.128 6.319 10.854 1.00 93.00 470 VAL A C 1
ATOM 3601 O O . VAL A 1 470 ? 11.586 5.181 10.986 1.00 93.00 470 VAL A O 1
ATOM 3604 N N . ASP A 1 471 ? 10.625 7.013 11.872 1.00 91.19 471 ASP A N 1
ATOM 3605 C CA . ASP A 1 471 ? 10.319 6.426 13.167 1.00 91.19 471 ASP A CA 1
ATOM 3606 C C . ASP A 1 471 ? 8.887 5.864 13.125 1.00 91.19 471 ASP A C 1
ATOM 3608 O O . ASP A 1 471 ? 7.904 6.609 13.100 1.00 91.19 471 ASP A O 1
ATOM 3612 N N . PRO A 1 472 ? 8.716 4.532 13.127 1.00 89.12 472 PRO A N 1
ATOM 3613 C CA . PRO A 1 472 ? 7.393 3.926 13.113 1.00 89.12 472 PRO A CA 1
ATOM 3614 C C . PRO A 1 472 ? 6.625 4.174 14.419 1.00 89.12 472 PRO A C 1
ATOM 3616 O O . PRO A 1 472 ? 5.457 3.805 14.498 1.00 89.12 472 PRO A O 1
ATOM 3619 N N . GLY A 1 473 ? 7.255 4.716 15.463 1.00 87.50 473 GLY A N 1
ATOM 3620 C CA . GLY A 1 473 ? 6.637 4.961 16.755 1.00 87.50 473 GLY A CA 1
ATOM 3621 C C . GLY A 1 473 ? 6.314 3.686 17.545 1.00 87.50 473 GLY A C 1
ATOM 3622 O O . GLY A 1 473 ? 6.414 2.539 17.080 1.00 87.50 473 GLY A O 1
ATOM 3623 N N . GLY A 1 474 ? 5.877 3.890 18.788 1.00 83.94 474 GLY A N 1
ATOM 3624 C CA . GLY A 1 474 ? 5.516 2.820 19.718 1.00 83.94 474 GLY A CA 1
ATOM 3625 C C . GLY A 1 474 ? 6.711 2.152 20.413 1.00 83.94 474 GLY A C 1
ATOM 3626 O O . GLY A 1 474 ? 7.802 2.702 20.514 1.00 83.94 474 GLY A O 1
ATOM 3627 N N . LEU A 1 475 ? 6.483 0.944 20.939 1.00 70.31 475 LEU A N 1
ATOM 3628 C CA . LEU A 1 475 ? 7.334 0.296 21.954 1.00 70.31 475 LEU A CA 1
ATOM 3629 C C . LEU A 1 475 ? 8.656 -0.310 21.439 1.00 70.31 475 LEU A C 1
ATOM 3631 O O . LEU A 1 475 ? 9.396 -0.903 22.217 1.00 70.31 475 LEU A O 1
ATOM 3635 N N . PHE A 1 476 ? 8.962 -0.190 20.146 1.00 63.25 476 PHE A N 1
ATOM 3636 C CA . PHE A 1 476 ? 10.075 -0.915 19.518 1.00 63.25 476 PHE A CA 1
ATOM 3637 C C . PHE A 1 476 ? 10.949 -0.040 18.606 1.00 63.25 476 PHE A C 1
ATOM 3639 O O . PHE A 1 476 ? 11.491 -0.520 17.600 1.00 63.25 476 PHE A O 1
ATOM 3646 N N . LYS A 1 477 ? 11.091 1.238 18.962 1.00 66.62 477 LYS A N 1
ATOM 3647 C CA . LYS A 1 477 ? 12.079 2.145 18.368 1.00 66.62 477 LYS A CA 1
ATOM 3648 C C . LYS A 1 477 ? 13.462 1.464 18.427 1.00 66.62 477 LYS A C 1
ATOM 3650 O O . LYS A 1 477 ? 13.870 0.978 19.475 1.00 66.62 477 LYS A O 1
ATOM 3655 N N . GLY A 1 478 ? 14.107 1.289 17.268 1.00 63.81 478 GLY A N 1
ATOM 3656 C CA . GLY A 1 478 ? 15.363 0.533 17.102 1.00 63.81 478 GLY A CA 1
ATOM 3657 C C . GLY A 1 478 ? 15.209 -0.863 16.473 1.00 63.81 478 GLY A C 1
ATOM 3658 O O . GLY A 1 478 ? 15.637 -1.074 15.340 1.00 63.81 478 GLY A O 1
ATOM 3659 N N . ILE A 1 479 ? 14.567 -1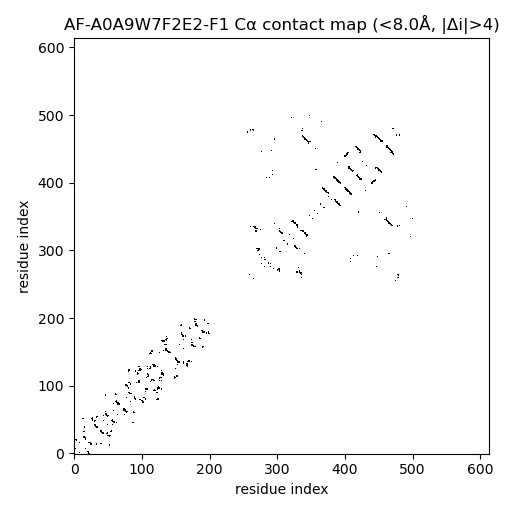.824 17.154 1.00 65.88 479 ILE A N 1
ATOM 3660 C CA . ILE A 1 479 ? 14.448 -3.218 16.650 1.00 65.88 479 ILE A CA 1
ATOM 3661 C C . ILE A 1 479 ? 13.603 -3.284 15.372 1.00 65.88 479 ILE A C 1
ATOM 3663 O O . ILE A 1 479 ? 13.918 -4.042 14.449 1.00 65.88 479 ILE A O 1
ATOM 3667 N N . ILE A 1 480 ? 12.514 -2.505 15.323 1.00 65.88 480 ILE A N 1
ATOM 3668 C CA . ILE A 1 480 ? 11.679 -2.410 14.121 1.00 65.88 480 ILE A CA 1
ATOM 3669 C C . ILE A 1 480 ? 12.486 -1.786 12.988 1.00 65.88 480 ILE A C 1
ATOM 3671 O O . ILE A 1 480 ? 12.425 -2.283 11.871 1.00 65.88 480 ILE A O 1
ATOM 3675 N N . VAL A 1 481 ? 13.282 -0.755 13.261 1.00 71.12 481 VAL A N 1
ATOM 3676 C CA . VAL A 1 481 ? 14.015 -0.045 12.209 1.00 71.12 481 VAL A CA 1
ATOM 3677 C C . VAL A 1 481 ? 14.997 -0.985 11.506 1.00 71.12 481 VAL A C 1
ATOM 3679 O O . VAL A 1 481 ? 14.921 -1.140 10.293 1.00 71.12 481 VAL A O 1
ATOM 3682 N N . ASP A 1 482 ? 15.799 -1.748 12.253 1.00 74.38 482 ASP A N 1
ATOM 3683 C CA . ASP A 1 482 ? 16.830 -2.618 11.662 1.00 74.38 482 ASP A CA 1
ATOM 3684 C C . ASP A 1 482 ? 16.276 -3.816 10.856 1.00 74.38 482 ASP A C 1
ATOM 3686 O O . ASP A 1 482 ? 16.943 -4.329 9.952 1.00 74.38 482 ASP A O 1
ATOM 3690 N N . LYS A 1 483 ? 15.066 -4.303 11.172 1.00 78.88 483 LYS A N 1
ATOM 3691 C CA . LYS A 1 483 ? 14.487 -5.507 10.534 1.00 78.88 483 LYS A CA 1
ATOM 3692 C C . LYS A 1 483 ? 13.309 -5.233 9.611 1.00 78.88 483 LYS A C 1
ATOM 3694 O O . LYS A 1 483 ? 13.112 -5.971 8.645 1.00 78.88 483 LYS A O 1
ATOM 3699 N N . ILE A 1 484 ? 12.487 -4.246 9.942 1.00 82.00 484 ILE A N 1
ATOM 3700 C CA . ILE A 1 484 ? 11.236 -3.961 9.240 1.00 82.00 484 ILE A CA 1
ATOM 3701 C C . ILE A 1 484 ? 11.450 -2.876 8.193 1.00 82.00 484 ILE A C 1
ATOM 3703 O O . ILE A 1 484 ? 10.936 -3.064 7.096 1.00 82.00 484 ILE A O 1
ATOM 3707 N N . MET A 1 485 ? 12.238 -1.825 8.454 1.00 83.12 485 MET A N 1
ATOM 3708 C CA . MET A 1 485 ? 12.424 -0.760 7.453 1.00 83.12 485 MET A CA 1
ATOM 3709 C C . MET A 1 485 ? 13.082 -1.263 6.171 1.00 83.12 485 MET A C 1
ATOM 3711 O O . MET A 1 485 ? 12.465 -1.103 5.125 1.00 83.12 485 MET A O 1
ATOM 3715 N N . PRO A 1 486 ? 14.190 -2.036 6.202 1.00 86.81 486 PRO A N 1
ATOM 3716 C CA . PRO A 1 486 ? 14.720 -2.628 4.977 1.00 86.81 486 PRO A CA 1
ATOM 3717 C C . PRO A 1 486 ? 13.670 -3.446 4.219 1.00 86.81 486 PRO A C 1
ATOM 3719 O O . PRO A 1 486 ? 13.611 -3.425 2.995 1.00 86.81 486 PRO A O 1
ATOM 3722 N N . LYS A 1 487 ? 12.805 -4.175 4.931 1.00 87.56 487 LYS A N 1
ATOM 3723 C CA . LYS A 1 487 ? 11.745 -4.959 4.295 1.00 87.56 487 LYS A CA 1
ATOM 3724 C C . LYS A 1 487 ? 10.672 -4.067 3.663 1.00 87.56 487 LYS A C 1
ATOM 3726 O O . LYS A 1 487 ? 10.214 -4.401 2.579 1.00 87.56 487 LYS A O 1
ATOM 3731 N N . LEU A 1 488 ? 10.268 -2.982 4.322 1.00 88.19 488 LEU A N 1
ATOM 3732 C CA . LEU A 1 488 ? 9.313 -2.014 3.777 1.00 88.19 488 LEU A CA 1
ATOM 3733 C C . LEU A 1 488 ? 9.894 -1.302 2.554 1.00 88.19 488 LEU A C 1
ATOM 3735 O O . LEU A 1 488 ? 9.219 -1.227 1.534 1.00 88.19 488 LEU A O 1
ATOM 3739 N N . LEU A 1 489 ? 11.153 -0.870 2.633 1.00 91.56 489 LEU A N 1
ATOM 3740 C CA . LEU A 1 489 ? 11.924 -0.329 1.519 1.00 91.56 489 LEU A CA 1
ATOM 3741 C C . LEU A 1 489 ? 11.933 -1.292 0.328 1.00 91.56 489 LEU A C 1
ATOM 3743 O O . LEU A 1 489 ? 11.572 -0.921 -0.784 1.00 91.56 489 LEU A O 1
ATOM 3747 N N . ARG A 1 490 ? 12.294 -2.553 0.572 1.00 92.94 490 ARG A N 1
ATOM 3748 C CA . ARG A 1 490 ? 12.296 -3.598 -0.452 1.00 92.94 490 ARG A CA 1
ATOM 3749 C C . ARG A 1 490 ? 10.915 -3.799 -1.060 1.00 92.94 490 ARG A C 1
ATOM 3751 O O . ARG A 1 490 ? 10.810 -3.832 -2.272 1.00 92.94 490 ARG A O 1
ATOM 3758 N N . ASP A 1 491 ? 9.878 -3.926 -0.233 1.00 92.06 491 ASP A N 1
ATOM 3759 C CA . ASP A 1 491 ? 8.507 -4.131 -0.707 1.00 92.06 491 ASP A CA 1
ATOM 3760 C C . ASP A 1 491 ? 8.033 -2.920 -1.561 1.00 92.06 491 ASP A C 1
ATOM 3762 O O . ASP A 1 491 ? 7.308 -3.128 -2.525 1.00 92.06 491 ASP A O 1
ATOM 3766 N N . LYS A 1 492 ? 8.480 -1.679 -1.281 1.00 93.25 492 LYS A N 1
ATOM 3767 C CA . LYS A 1 492 ? 8.212 -0.485 -2.122 1.00 93.25 492 LYS A CA 1
ATOM 3768 C C . LYS A 1 492 ? 8.924 -0.541 -3.484 1.00 93.25 492 LYS A C 1
ATOM 3770 O O . LYS A 1 492 ? 8.359 -0.108 -4.482 1.00 93.25 492 LYS A O 1
ATOM 3775 N N . ILE A 1 493 ? 10.168 -1.018 -3.516 1.00 95.19 493 ILE A N 1
ATOM 3776 C CA . ILE A 1 493 ? 10.955 -1.124 -4.757 1.00 95.19 493 ILE A CA 1
ATOM 3777 C C . ILE A 1 493 ? 10.444 -2.282 -5.617 1.00 95.19 493 ILE A C 1
ATOM 3779 O O . ILE A 1 493 ? 10.324 -2.131 -6.823 1.00 95.19 493 ILE A O 1
ATOM 3783 N N . ASP A 1 494 ? 10.109 -3.410 -4.992 1.00 94.50 494 ASP A N 1
ATOM 3784 C CA . ASP A 1 494 ? 9.520 -4.583 -5.646 1.00 94.50 494 ASP A CA 1
ATOM 3785 C C . ASP A 1 494 ? 8.188 -4.222 -6.328 1.00 94.50 494 ASP A C 1
ATOM 3787 O O . ASP A 1 494 ? 7.977 -4.582 -7.477 1.00 94.50 494 ASP A O 1
ATOM 3791 N N . ASP A 1 495 ? 7.342 -3.426 -5.661 1.00 94.94 495 ASP A N 1
ATOM 3792 C CA . ASP A 1 495 ? 6.085 -2.888 -6.211 1.00 94.94 495 ASP A CA 1
ATOM 3793 C C . ASP A 1 495 ? 6.316 -1.988 -7.441 1.00 94.94 495 ASP A C 1
ATOM 3795 O O . ASP A 1 495 ? 5.605 -2.109 -8.435 1.00 94.94 495 ASP A O 1
ATOM 3799 N N . LEU A 1 496 ? 7.347 -1.128 -7.416 1.00 95.88 496 LEU A N 1
ATOM 3800 C CA . LEU A 1 496 ? 7.729 -0.314 -8.579 1.00 95.88 496 LEU A CA 1
ATOM 3801 C C . LEU A 1 496 ? 8.202 -1.181 -9.746 1.00 95.88 496 LEU A C 1
ATOM 3803 O O . LEU A 1 496 ? 7.765 -0.983 -10.874 1.00 95.88 496 LEU A O 1
ATOM 3807 N N . LEU A 1 497 ? 9.131 -2.102 -9.487 1.00 96.12 497 LEU A N 1
ATOM 3808 C CA . LEU A 1 497 ? 9.741 -2.915 -10.536 1.00 96.12 497 LEU A CA 1
ATOM 3809 C C . LEU A 1 497 ? 8.717 -3.859 -11.172 1.00 96.12 497 LEU A C 1
ATOM 3811 O O . LEU A 1 497 ? 8.690 -3.965 -12.391 1.00 96.12 497 LEU A O 1
ATOM 3815 N N . ALA A 1 498 ? 7.822 -4.446 -10.373 1.00 95.31 498 ALA A N 1
ATOM 3816 C CA . ALA A 1 498 ? 6.717 -5.250 -10.888 1.00 95.31 498 ALA A CA 1
ATOM 3817 C C . ALA A 1 498 ? 5.809 -4.439 -11.823 1.00 95.31 498 ALA A C 1
ATOM 3819 O O . ALA A 1 498 ? 5.455 -4.913 -12.897 1.00 95.31 498 ALA A O 1
ATOM 3820 N N . HIS A 1 499 ? 5.483 -3.197 -11.455 1.00 94.94 499 HIS A N 1
ATOM 3821 C CA . HIS A 1 499 ? 4.671 -2.330 -12.304 1.00 94.94 499 HIS A CA 1
ATOM 3822 C C . HIS A 1 499 ? 5.382 -1.943 -13.614 1.00 94.94 499 HIS A C 1
ATOM 3824 O O . HIS A 1 499 ? 4.750 -1.896 -14.667 1.00 94.94 499 HIS A O 1
ATOM 3830 N N . ILE A 1 500 ? 6.698 -1.705 -13.569 1.00 95.31 500 ILE A N 1
ATOM 3831 C CA . ILE A 1 500 ? 7.510 -1.456 -14.770 1.00 95.31 500 ILE A CA 1
ATOM 3832 C C . ILE A 1 500 ? 7.493 -2.673 -15.700 1.00 95.31 500 ILE A C 1
ATOM 3834 O O . ILE A 1 500 ? 7.329 -2.514 -16.909 1.00 95.31 500 ILE A O 1
ATOM 3838 N N . ASP A 1 501 ? 7.668 -3.873 -15.149 1.00 93.88 501 ASP A N 1
ATOM 3839 C CA . ASP A 1 501 ? 7.675 -5.111 -15.928 1.00 93.88 501 ASP A CA 1
ATOM 3840 C C . ASP A 1 501 ? 6.309 -5.354 -16.595 1.00 93.88 501 ASP A C 1
ATOM 3842 O O . ASP A 1 501 ? 6.261 -5.649 -17.788 1.00 93.88 501 ASP A O 1
ATOM 3846 N N . GLU A 1 502 ? 5.204 -5.140 -15.870 1.00 93.81 502 GLU A N 1
ATOM 3847 C CA . GLU A 1 502 ? 3.838 -5.252 -16.407 1.00 93.81 502 GLU A CA 1
ATOM 3848 C C . GLU A 1 502 ? 3.582 -4.277 -17.572 1.00 93.81 502 GLU A C 1
ATOM 3850 O O . GLU A 1 502 ? 3.064 -4.676 -18.616 1.00 93.81 502 GLU A O 1
ATOM 3855 N N . GLU A 1 503 ? 3.969 -3.007 -17.433 1.00 92.62 503 GLU A N 1
ATOM 3856 C CA . GLU A 1 503 ? 3.796 -1.992 -18.484 1.00 92.62 503 GLU A CA 1
ATOM 3857 C C . GLU A 1 503 ? 4.674 -2.262 -19.714 1.00 92.62 503 GLU A C 1
ATOM 3859 O O . GLU A 1 503 ? 4.212 -2.127 -20.848 1.00 92.62 503 GLU A O 1
ATOM 3864 N N . ASN A 1 504 ? 5.924 -2.686 -19.513 1.00 91.38 504 ASN A N 1
ATOM 3865 C CA . ASN A 1 504 ? 6.825 -3.025 -20.615 1.00 91.38 504 ASN A CA 1
ATOM 3866 C C . ASN A 1 504 ? 6.332 -4.250 -21.402 1.00 91.38 504 ASN A C 1
ATOM 3868 O O . ASN A 1 504 ? 6.487 -4.300 -22.623 1.00 91.38 504 ASN A O 1
ATOM 3872 N N . GLU A 1 505 ? 5.728 -5.238 -20.731 1.00 90.56 505 GLU A N 1
ATOM 3873 C CA . GLU A 1 505 ? 5.090 -6.364 -21.417 1.00 90.56 505 GLU A CA 1
ATOM 3874 C C . GLU A 1 505 ? 3.922 -5.889 -22.291 1.00 90.56 505 GLU A C 1
ATOM 3876 O O . GLU A 1 505 ? 3.817 -6.306 -23.445 1.00 90.56 505 GLU A O 1
ATOM 3881 N N . LEU A 1 506 ? 3.080 -4.979 -21.787 1.00 87.06 506 LEU A N 1
ATOM 3882 C CA . LEU A 1 506 ? 1.960 -4.413 -22.546 1.00 87.06 506 LEU A CA 1
ATOM 3883 C C . LEU A 1 506 ? 2.418 -3.625 -23.781 1.00 87.06 506 LEU A C 1
ATOM 3885 O O . LEU A 1 506 ? 1.808 -3.763 -24.842 1.00 87.06 506 LEU A O 1
ATOM 3889 N N . GLU A 1 507 ? 3.497 -2.846 -23.677 1.00 84.25 507 GLU A N 1
ATOM 3890 C CA . GLU A 1 507 ? 4.081 -2.136 -24.825 1.00 84.25 507 GLU A CA 1
ATOM 3891 C C . GLU A 1 507 ? 4.618 -3.103 -25.883 1.00 84.25 507 GLU A C 1
ATOM 3893 O O . GLU A 1 507 ? 4.365 -2.917 -27.075 1.00 84.25 507 GLU A O 1
ATOM 3898 N N . LEU A 1 508 ? 5.281 -4.183 -25.455 1.00 83.75 508 LEU A N 1
ATOM 3899 C CA . LEU A 1 508 ? 5.777 -5.217 -26.361 1.00 83.75 508 LEU A CA 1
ATOM 3900 C C . LEU A 1 508 ? 4.628 -5.896 -27.131 1.00 83.75 508 LEU A C 1
ATOM 3902 O O . LEU A 1 508 ? 4.779 -6.237 -28.305 1.00 83.75 508 LEU A O 1
ATOM 3906 N N . PHE A 1 509 ? 3.471 -6.087 -26.486 1.00 83.31 509 PHE A N 1
ATOM 3907 C CA . PHE A 1 509 ? 2.274 -6.616 -27.145 1.00 83.31 509 PHE A CA 1
ATOM 3908 C C . PHE A 1 509 ? 1.625 -5.604 -28.097 1.00 83.31 509 PHE A C 1
ATOM 3910 O O . PHE A 1 509 ? 1.171 -6.006 -29.168 1.00 83.31 509 PHE A O 1
ATOM 3917 N N . ALA A 1 510 ? 1.599 -4.316 -27.743 1.00 80.06 510 ALA A N 1
ATOM 3918 C CA . ALA A 1 510 ? 1.037 -3.264 -28.591 1.00 80.06 510 ALA A CA 1
ATOM 3919 C C . ALA A 1 510 ? 1.855 -3.057 -29.879 1.00 80.06 510 ALA A C 1
ATOM 3921 O O . ALA A 1 510 ? 1.280 -2.963 -30.963 1.00 80.06 510 ALA A O 1
ATOM 3922 N N . GLU A 1 511 ? 3.189 -3.072 -29.784 1.00 80.25 511 GLU A N 1
ATOM 3923 C CA . GLU A 1 511 ? 4.073 -2.964 -30.955 1.00 80.25 511 GLU A CA 1
ATOM 3924 C C . GLU A 1 511 ? 3.921 -4.176 -31.894 1.00 80.25 511 GLU A C 1
ATOM 3926 O O . GLU A 1 511 ? 4.006 -4.050 -33.120 1.00 80.25 511 GLU A O 1
ATOM 3931 N N . PHE A 1 512 ? 3.621 -5.357 -31.340 1.00 80.56 512 PHE A N 1
ATOM 3932 C CA . PHE A 1 512 ? 3.355 -6.545 -32.146 1.00 80.56 512 PHE A CA 1
ATOM 3933 C C . PHE A 1 512 ? 2.049 -6.426 -32.948 1.00 80.56 512 PHE A C 1
ATOM 3935 O O . PHE A 1 512 ? 2.028 -6.853 -34.101 1.00 80.56 512 PHE A O 1
ATOM 3942 N N . ASP A 1 513 ? 0.993 -5.822 -32.393 1.00 73.38 513 ASP A N 1
ATOM 3943 C CA . ASP A 1 513 ? -0.312 -5.698 -33.064 1.00 73.38 513 ASP A CA 1
ATOM 3944 C C . ASP A 1 513 ? -0.278 -4.661 -34.208 1.00 73.38 513 ASP A C 1
ATOM 3946 O O . ASP A 1 513 ? -0.726 -4.942 -35.322 1.00 73.38 513 ASP A O 1
ATOM 3950 N N . GLU A 1 514 ? 0.379 -3.509 -34.007 1.00 72.31 514 GLU A N 1
ATOM 3951 C CA . GLU A 1 514 ? 0.532 -2.493 -35.067 1.00 72.31 514 GLU A CA 1
ATOM 3952 C C . GLU A 1 514 ? 1.408 -2.975 -36.237 1.00 72.31 514 GLU A C 1
ATOM 3954 O O . GLU A 1 514 ? 1.180 -2.604 -37.392 1.00 72.31 514 GLU A O 1
ATOM 3959 N N . SER A 1 515 ? 2.379 -3.859 -35.981 1.00 60.62 515 SER A N 1
ATOM 3960 C CA . SER A 1 515 ? 3.216 -4.434 -37.044 1.00 60.62 515 SER A CA 1
ATOM 3961 C C . SER A 1 515 ? 2.467 -5.414 -37.964 1.00 60.62 515 SER A C 1
ATOM 3963 O O . SER A 1 515 ? 2.936 -5.706 -39.069 1.00 60.62 515 SER A O 1
ATOM 3965 N N . VAL A 1 516 ? 1.294 -5.906 -37.545 1.00 62.00 516 VAL A N 1
ATOM 3966 C CA . VAL A 1 516 ? 0.506 -6.904 -38.286 1.00 62.00 516 VAL A CA 1
ATOM 3967 C C . VAL A 1 516 ? -0.568 -6.260 -39.174 1.00 62.00 516 VAL A C 1
ATOM 3969 O O . VAL A 1 516 ? -0.924 -6.844 -40.199 1.00 62.00 516 VAL A O 1
ATOM 3972 N N . GLU A 1 517 ? -1.017 -5.034 -38.889 1.00 54.44 517 GLU A N 1
ATOM 3973 C CA . GLU A 1 517 ? -2.027 -4.339 -39.714 1.00 54.44 517 GLU A CA 1
ATOM 3974 C C . GLU A 1 517 ? -1.466 -3.614 -40.959 1.00 54.44 517 GLU A C 1
ATOM 3976 O O . GLU A 1 517 ? -2.236 -3.121 -41.783 1.00 54.44 517 GLU A O 1
ATOM 3981 N N . GLY A 1 518 ? -0.141 -3.585 -41.162 1.00 49.84 518 GLY A N 1
ATOM 3982 C CA . GLY A 1 518 ? 0.498 -2.829 -42.253 1.00 49.84 518 GLY A CA 1
ATOM 3983 C C . GLY A 1 518 ? 1.078 -3.631 -43.425 1.00 49.84 518 GLY A C 1
ATOM 3984 O O . GLY A 1 518 ? 1.503 -3.031 -44.415 1.00 49.84 518 GLY A O 1
ATOM 3985 N N . VAL A 1 519 ? 1.135 -4.966 -43.358 1.00 45.75 519 VAL A N 1
ATOM 3986 C CA . VAL A 1 519 ? 1.737 -5.767 -44.439 1.00 45.75 519 VAL A CA 1
ATOM 3987 C C . VAL A 1 519 ? 0.666 -6.193 -45.442 1.00 45.75 519 VAL A C 1
ATOM 3989 O O . VAL A 1 519 ? 0.079 -7.271 -45.336 1.00 45.75 519 VAL A O 1
ATOM 3992 N N . GLU A 1 520 ? 0.464 -5.370 -46.477 1.00 47.81 520 GLU A N 1
ATOM 3993 C CA . GLU A 1 520 ? -0.040 -5.878 -47.755 1.00 47.81 520 GLU A CA 1
ATOM 3994 C C . GLU A 1 520 ? 0.924 -6.968 -48.246 1.00 47.81 520 GLU A C 1
ATOM 3996 O O . GLU A 1 520 ? 2.092 -6.743 -48.577 1.00 47.81 520 GLU A O 1
ATOM 4001 N N . MET A 1 521 ? 0.420 -8.197 -48.230 1.00 43.38 521 MET A N 1
ATOM 4002 C CA . MET A 1 521 ? 1.136 -9.419 -48.553 1.00 43.38 521 MET A CA 1
ATOM 4003 C C . MET A 1 521 ? 1.327 -9.538 -50.075 1.00 43.38 521 MET A C 1
ATOM 4005 O O . MET A 1 521 ? 0.727 -10.411 -50.697 1.00 43.38 521 MET A O 1
ATOM 4009 N N . THR A 1 522 ? 2.136 -8.669 -50.697 1.00 42.22 522 THR A N 1
ATOM 4010 C CA . THR A 1 522 ? 2.464 -8.809 -52.132 1.00 42.22 522 THR A CA 1
ATOM 4011 C C . THR A 1 522 ? 3.921 -8.630 -52.559 1.00 42.22 522 THR A C 1
ATOM 4013 O O . THR A 1 522 ? 4.235 -9.183 -53.603 1.00 42.22 522 THR A O 1
ATOM 4016 N N . ASP A 1 523 ? 4.847 -7.999 -51.821 1.00 44.56 523 ASP A N 1
ATOM 4017 C CA . ASP A 1 523 ? 6.153 -7.659 -52.444 1.00 44.56 523 ASP A CA 1
ATOM 4018 C C . ASP A 1 523 ? 7.413 -7.718 -51.552 1.00 44.56 523 ASP A C 1
ATOM 4020 O O . ASP A 1 523 ? 8.318 -6.894 -51.668 1.00 44.56 523 ASP A O 1
ATOM 4024 N N . VAL A 1 524 ? 7.563 -8.744 -50.707 1.00 40.97 524 VAL A N 1
ATOM 4025 C CA . VAL A 1 524 ? 8.864 -9.023 -50.049 1.00 40.97 524 VAL A CA 1
ATOM 4026 C C . VAL A 1 524 ? 9.288 -10.474 -50.257 1.00 40.97 524 VAL A C 1
ATOM 4028 O O . VAL A 1 524 ? 9.520 -11.246 -49.333 1.00 40.97 524 VAL A O 1
ATOM 4031 N N . ALA A 1 525 ? 9.410 -10.852 -51.525 1.00 40.84 525 ALA A N 1
ATOM 4032 C CA . ALA A 1 525 ? 10.120 -12.052 -51.939 1.00 40.84 525 ALA A CA 1
ATOM 4033 C C . ALA A 1 525 ? 11.162 -11.673 -52.989 1.00 40.84 525 ALA A C 1
ATOM 4035 O O . ALA A 1 525 ? 10.997 -12.009 -54.153 1.00 40.84 525 ALA A O 1
ATOM 4036 N N . ASN A 1 526 ? 12.206 -10.929 -52.605 1.00 45.62 526 ASN A N 1
ATOM 4037 C CA . ASN A 1 526 ? 13.541 -11.055 -53.201 1.00 45.62 526 ASN A CA 1
ATOM 4038 C C . ASN A 1 526 ? 14.573 -10.143 -52.520 1.00 45.62 526 ASN A C 1
ATOM 4040 O O . ASN A 1 526 ? 14.376 -8.938 -52.418 1.00 45.62 526 ASN A O 1
ATOM 4044 N N . LYS A 1 527 ? 15.731 -10.749 -52.221 1.00 39.59 527 LYS A N 1
ATOM 4045 C CA . LYS A 1 527 ? 17.001 -10.191 -51.712 1.00 39.59 527 LYS A CA 1
ATOM 4046 C C . LYS A 1 527 ? 17.116 -10.043 -50.195 1.00 39.59 527 LYS A C 1
ATOM 4048 O O . LYS A 1 527 ? 16.746 -9.019 -49.652 1.00 39.59 527 LYS A O 1
ATOM 4053 N N . ILE A 1 528 ? 17.823 -10.997 -49.583 1.00 33.62 528 ILE A N 1
ATOM 4054 C CA . ILE A 1 528 ? 19.014 -10.752 -48.746 1.00 33.62 528 ILE A CA 1
ATOM 4055 C C . ILE A 1 528 ? 19.971 -11.957 -48.939 1.00 33.62 528 ILE A C 1
ATOM 4057 O O . ILE A 1 528 ? 19.489 -13.089 -49.050 1.00 33.62 528 ILE A O 1
ATOM 4061 N N . PRO A 1 529 ? 21.302 -11.757 -49.049 1.00 37.69 529 PRO A N 1
ATOM 4062 C CA . PRO A 1 529 ? 22.261 -12.829 -49.296 1.00 37.69 529 PRO A CA 1
ATOM 4063 C C . PRO A 1 529 ? 22.617 -13.604 -48.021 1.00 37.69 529 PRO A C 1
ATOM 4065 O O . PRO A 1 529 ? 22.730 -13.043 -46.934 1.00 37.69 529 PRO A O 1
ATOM 4068 N N . ARG A 1 530 ? 22.844 -14.906 -48.212 1.00 36.28 530 ARG A N 1
ATOM 4069 C CA . ARG A 1 530 ? 23.377 -15.861 -47.234 1.00 36.28 530 ARG A CA 1
ATOM 4070 C C . ARG A 1 530 ? 24.799 -15.481 -46.817 1.00 36.28 530 ARG A C 1
ATOM 4072 O O . ARG A 1 530 ? 25.630 -15.260 -47.690 1.00 36.28 530 ARG A O 1
ATOM 4079 N N . ASN A 1 531 ? 25.073 -15.532 -45.515 1.00 32.50 531 ASN A N 1
ATOM 4080 C CA . ASN A 1 531 ? 26.410 -15.788 -44.992 1.00 32.50 531 ASN A CA 1
ATOM 4081 C C . ASN A 1 531 ? 26.357 -16.934 -43.979 1.00 32.50 531 ASN A C 1
ATOM 4083 O O . ASN A 1 531 ? 25.443 -17.032 -43.160 1.00 32.50 531 ASN A O 1
ATOM 4087 N N . ASP A 1 532 ? 27.353 -17.798 -44.119 1.00 35.75 532 ASP A N 1
ATOM 4088 C CA . ASP A 1 532 ? 27.581 -19.056 -43.427 1.00 35.75 532 ASP A CA 1
ATOM 4089 C C . ASP A 1 532 ? 27.967 -18.868 -41.957 1.00 35.75 532 ASP A C 1
ATOM 4091 O O . ASP A 1 532 ? 28.895 -18.116 -41.671 1.00 35.75 532 ASP A O 1
ATOM 4095 N N . ILE A 1 533 ? 27.367 -19.652 -41.050 1.00 32.25 533 ILE A N 1
ATOM 4096 C CA . ILE A 1 533 ? 28.056 -20.180 -39.860 1.00 32.25 533 ILE A CA 1
ATOM 4097 C C . ILE A 1 533 ? 27.595 -21.629 -39.638 1.00 32.25 533 ILE A C 1
ATOM 4099 O O . ILE A 1 533 ? 26.466 -21.901 -39.235 1.00 32.25 533 ILE A O 1
ATOM 4103 N N . LEU A 1 534 ? 28.505 -22.561 -39.923 1.00 34.47 534 LEU A N 1
ATOM 4104 C CA . LEU A 1 534 ? 28.458 -23.968 -39.530 1.00 34.47 534 LEU A CA 1
ATOM 4105 C C . LEU A 1 534 ? 28.934 -24.117 -38.077 1.00 34.47 534 LEU A C 1
ATOM 4107 O O . LEU A 1 534 ? 29.959 -23.545 -37.713 1.00 34.47 534 LEU A O 1
ATOM 4111 N N . GLY A 1 535 ? 28.281 -24.989 -37.304 1.00 29.80 535 GLY A N 1
ATOM 4112 C CA . GLY A 1 535 ? 28.928 -25.671 -36.178 1.00 29.80 535 GLY A CA 1
ATOM 4113 C C . GLY A 1 535 ? 28.026 -25.965 -34.982 1.00 29.80 535 GLY A C 1
ATOM 4114 O O . GLY A 1 535 ? 27.907 -25.144 -34.083 1.00 29.80 535 GLY A O 1
ATOM 4115 N N . GLY A 1 536 ? 27.459 -27.171 -34.918 1.00 29.34 536 GLY A N 1
ATOM 4116 C CA . GLY A 1 536 ? 26.771 -27.658 -33.719 1.00 29.34 536 GLY A CA 1
ATOM 4117 C C . GLY A 1 536 ? 26.284 -29.091 -33.879 1.00 29.34 536 GLY A C 1
ATOM 4118 O O . GLY A 1 536 ? 25.148 -29.316 -34.279 1.00 29.34 536 GLY A O 1
ATOM 4119 N N . GLY A 1 537 ? 27.181 -30.048 -33.635 1.00 30.03 537 GLY A N 1
ATOM 4120 C CA . GLY A 1 537 ? 26.947 -31.480 -33.798 1.00 30.03 537 GLY A CA 1
ATOM 4121 C C . GLY A 1 537 ? 25.985 -32.092 -32.777 1.00 30.03 537 GLY A C 1
ATOM 4122 O O . GLY A 1 537 ? 25.882 -31.664 -31.629 1.00 30.03 537 GLY A O 1
ATOM 4123 N N . GLU A 1 538 ? 25.314 -33.141 -33.241 1.00 32.31 538 GLU A N 1
ATOM 4124 C CA . GLU A 1 538 ? 24.409 -34.020 -32.512 1.00 32.31 538 GLU A CA 1
ATOM 4125 C C . GLU A 1 538 ? 25.088 -34.782 -31.360 1.00 32.31 538 GLU A C 1
ATOM 4127 O O . GLU A 1 538 ? 26.178 -35.343 -31.496 1.00 32.31 538 GLU A O 1
ATOM 4132 N N . SER A 1 539 ? 24.354 -34.973 -30.263 1.00 31.70 539 SER A N 1
ATOM 4133 C CA . SER A 1 539 ? 24.327 -36.280 -29.599 1.00 31.70 539 SER A CA 1
ATOM 4134 C C . SER A 1 539 ? 23.029 -36.485 -28.836 1.00 31.70 539 SER A C 1
ATOM 4136 O O . SER A 1 539 ? 22.803 -35.953 -27.752 1.00 31.70 539 SER A O 1
ATOM 4138 N N . ALA A 1 540 ? 22.181 -37.313 -29.436 1.00 33.09 540 ALA A N 1
ATOM 4139 C CA . ALA A 1 540 ? 21.040 -37.945 -28.810 1.00 33.09 540 ALA A CA 1
ATOM 4140 C C . ALA A 1 540 ? 21.483 -38.952 -27.737 1.00 33.09 540 ALA A C 1
ATOM 4142 O O . ALA A 1 540 ? 22.450 -39.687 -27.938 1.00 33.09 540 ALA A O 1
ATOM 4143 N N . LYS A 1 541 ? 20.705 -39.056 -26.652 1.00 33.03 541 LYS A N 1
ATOM 4144 C CA . LYS A 1 541 ? 20.390 -40.319 -25.957 1.00 33.03 541 LYS A CA 1
ATOM 4145 C C . LYS A 1 541 ? 19.237 -40.106 -24.969 1.00 33.03 541 LYS A C 1
ATOM 4147 O O . LYS A 1 541 ? 19.419 -39.599 -23.870 1.00 33.03 541 LYS A O 1
ATOM 4152 N N . ASN A 1 542 ? 18.051 -40.536 -25.390 1.00 32.84 542 ASN A N 1
ATOM 4153 C CA . ASN A 1 542 ? 16.965 -40.988 -24.514 1.00 32.84 542 ASN A CA 1
ATOM 4154 C C . ASN A 1 542 ? 17.241 -42.455 -24.106 1.00 32.84 542 ASN A C 1
ATOM 4156 O O . ASN A 1 542 ? 17.932 -43.154 -24.855 1.00 32.84 542 ASN A O 1
ATOM 4160 N N . PRO A 1 543 ? 16.713 -42.944 -22.964 1.00 46.78 543 PRO A N 1
ATOM 4161 C CA . PRO A 1 543 ? 15.424 -43.649 -23.030 1.00 46.78 543 PRO A CA 1
ATOM 4162 C C . PRO A 1 543 ? 14.490 -43.476 -21.804 1.00 46.78 543 PRO A C 1
ATOM 4164 O O . PRO A 1 543 ? 14.867 -43.688 -20.660 1.00 46.78 543 PRO A O 1
ATOM 4167 N N . ILE A 1 544 ? 13.238 -43.099 -22.084 1.00 32.97 544 ILE A N 1
ATOM 4168 C CA . ILE A 1 544 ? 11.981 -43.866 -21.908 1.00 32.97 544 ILE A CA 1
ATOM 4169 C C . ILE A 1 544 ? 11.780 -44.776 -20.653 1.00 32.97 544 ILE A C 1
ATOM 4171 O O . ILE A 1 544 ? 12.361 -45.849 -20.544 1.00 32.97 544 ILE A O 1
ATOM 4175 N N . ILE A 1 545 ? 10.747 -44.378 -19.877 1.00 33.09 545 ILE A N 1
ATOM 4176 C CA . ILE A 1 545 ? 9.688 -45.113 -19.118 1.00 33.09 545 ILE A CA 1
ATOM 4177 C C . ILE A 1 545 ? 9.997 -45.799 -17.770 1.00 33.09 545 ILE A C 1
ATOM 4179 O O . ILE A 1 545 ? 10.758 -46.754 -17.678 1.00 33.09 545 ILE A O 1
ATOM 4183 N N . GLY A 1 546 ? 9.180 -45.437 -16.762 1.00 27.58 546 GLY A N 1
ATOM 4184 C CA . GLY A 1 546 ? 8.791 -46.330 -15.660 1.00 27.58 546 GLY A CA 1
ATOM 4185 C C . GLY A 1 546 ? 8.080 -45.641 -14.487 1.00 27.58 546 GLY A C 1
ATOM 4186 O O . GLY A 1 546 ? 8.727 -45.087 -13.608 1.00 27.58 546 GLY A O 1
ATOM 4187 N N . GLN A 1 547 ? 6.745 -45.701 -14.443 1.00 31.67 547 GLN A N 1
ATOM 4188 C CA . GLN A 1 547 ? 5.921 -45.333 -13.280 1.00 31.67 547 GLN A CA 1
ATOM 4189 C C . GLN A 1 547 ? 6.200 -46.258 -12.071 1.00 31.67 547 GLN A C 1
ATOM 4191 O O . GLN A 1 547 ? 6.350 -47.458 -12.269 1.00 31.67 547 GLN A O 1
ATOM 4196 N N . SER A 1 548 ? 6.142 -45.762 -10.824 1.00 30.12 548 SER A N 1
ATOM 4197 C CA . SER A 1 548 ? 5.205 -46.260 -9.786 1.00 30.12 548 SER A CA 1
ATOM 4198 C C . SER A 1 548 ? 5.414 -45.648 -8.382 1.00 30.12 548 SER A C 1
ATOM 4200 O O . SER A 1 548 ? 6.462 -45.127 -8.019 1.00 30.12 548 SER A O 1
ATOM 4202 N N . LYS A 1 549 ? 4.315 -45.710 -7.627 1.00 33.44 549 LYS A N 1
ATOM 4203 C CA . LYS A 1 549 ? 3.977 -45.243 -6.274 1.00 33.44 549 LYS A CA 1
ATOM 4204 C C . LYS A 1 549 ? 4.843 -45.740 -5.087 1.00 33.44 549 LYS A C 1
ATOM 4206 O O . LYS A 1 549 ? 5.198 -46.903 -5.009 1.00 33.44 549 LYS A O 1
ATOM 4211 N N . GLN A 1 550 ? 4.851 -44.881 -4.054 1.00 32.91 550 GLN A N 1
ATOM 4212 C CA . GLN A 1 550 ? 4.680 -45.135 -2.601 1.00 32.91 550 GLN A CA 1
ATOM 4213 C C . GLN A 1 550 ? 5.787 -45.753 -1.705 1.00 32.91 550 GLN A C 1
ATOM 4215 O O . GLN A 1 550 ? 6.220 -46.881 -1.872 1.00 32.91 550 GLN A O 1
ATOM 4220 N N . ARG A 1 551 ? 5.946 -45.047 -0.561 1.00 29.94 551 ARG A N 1
ATOM 4221 C CA . ARG A 1 551 ? 6.172 -45.487 0.844 1.00 29.94 551 ARG A CA 1
ATOM 4222 C C . ARG A 1 551 ? 7.604 -45.707 1.392 1.00 29.94 551 ARG A C 1
ATOM 4224 O O . ARG A 1 551 ? 8.218 -46.741 1.213 1.00 29.94 551 ARG A O 1
ATOM 4231 N N . ARG A 1 552 ? 7.960 -44.769 2.291 1.00 32.28 552 ARG A N 1
ATOM 4232 C CA . ARG A 1 552 ? 8.459 -44.917 3.687 1.00 32.28 552 ARG A CA 1
ATOM 4233 C C . ARG A 1 552 ? 9.694 -45.810 3.992 1.00 32.28 552 ARG A C 1
ATOM 4235 O O . ARG A 1 552 ? 9.567 -47.017 4.122 1.00 32.28 552 ARG A O 1
ATOM 4242 N N . SER A 1 553 ? 10.722 -45.118 4.515 1.00 29.09 553 SER A N 1
ATOM 4243 C CA . SER A 1 553 ? 11.386 -45.335 5.829 1.00 29.09 553 SER A CA 1
ATOM 4244 C C . SER A 1 553 ? 12.737 -46.087 5.915 1.00 29.09 553 SER A C 1
ATOM 4246 O O . SER A 1 553 ? 12.862 -47.205 5.440 1.00 29.09 553 SER A O 1
ATOM 4248 N N . LYS A 1 554 ? 13.637 -45.475 6.720 1.00 30.27 554 LYS A N 1
ATOM 4249 C CA . LYS A 1 554 ? 14.789 -45.983 7.523 1.00 30.27 554 LYS A CA 1
ATOM 4250 C C . LYS A 1 554 ? 16.243 -45.873 6.992 1.00 30.27 554 LYS A C 1
ATOM 4252 O O . LYS A 1 554 ? 16.698 -46.670 6.191 1.00 30.27 554 LYS A O 1
ATOM 4257 N N . ARG A 1 555 ? 16.948 -44.887 7.586 1.00 29.56 555 ARG A N 1
ATOM 4258 C CA . ARG A 1 555 ? 18.304 -44.851 8.215 1.00 29.56 555 ARG A CA 1
ATOM 4259 C C . ARG A 1 555 ? 19.405 -45.862 7.797 1.00 29.56 555 ARG A C 1
ATOM 4261 O O . ARG A 1 555 ? 19.266 -47.029 8.130 1.00 29.56 555 ARG A O 1
ATOM 4268 N N . SER A 1 556 ? 20.518 -45.288 7.281 1.00 28.56 556 SER A N 1
ATOM 4269 C CA . SER A 1 556 ? 21.973 -45.350 7.664 1.00 28.56 556 SER A CA 1
ATOM 4270 C C . SER A 1 556 ? 22.687 -46.715 7.883 1.00 28.56 556 SER A C 1
ATOM 4272 O O . SER A 1 556 ? 21.985 -47.659 8.220 1.00 28.56 556 SER A O 1
ATOM 4274 N N . PRO A 1 557 ? 24.052 -46.853 7.840 1.00 43.84 557 PRO A N 1
ATOM 4275 C CA . PRO A 1 557 ? 25.131 -45.832 7.798 1.00 43.84 557 PRO A CA 1
ATOM 4276 C C . PRO A 1 557 ? 26.397 -46.109 6.905 1.00 43.84 557 PRO A C 1
ATOM 4278 O O . PRO A 1 557 ? 26.669 -47.229 6.495 1.00 43.84 557 PRO A O 1
ATOM 4281 N N . SER A 1 558 ? 27.199 -45.043 6.713 1.00 30.64 558 SER A N 1
ATOM 4282 C CA . SER A 1 558 ? 28.688 -44.925 6.686 1.00 30.64 558 SER A CA 1
ATOM 4283 C C . SER A 1 558 ? 29.613 -45.847 5.859 1.00 30.64 558 SER A C 1
ATOM 4285 O O . SER A 1 558 ? 29.683 -47.045 6.115 1.00 30.64 558 SER A O 1
ATOM 4287 N N . THR A 1 559 ? 30.510 -45.238 5.059 1.00 31.53 559 THR A N 1
ATOM 4288 C CA . THR A 1 559 ? 31.976 -45.529 4.956 1.00 31.53 559 THR A CA 1
ATOM 4289 C C . THR A 1 559 ? 32.700 -44.414 4.135 1.00 31.53 559 THR A C 1
ATOM 4291 O O . THR A 1 559 ? 31.999 -43.598 3.537 1.00 31.53 559 THR A O 1
ATOM 4294 N N . PRO A 1 560 ? 34.049 -44.262 4.187 1.00 45.38 560 PRO A N 1
ATOM 4295 C CA . PRO A 1 560 ? 34.767 -42.974 4.260 1.00 45.38 560 PRO A CA 1
ATOM 4296 C C . PRO A 1 560 ? 35.564 -42.602 2.979 1.00 45.38 560 PRO A C 1
ATOM 4298 O O . PRO A 1 560 ? 35.607 -43.402 2.044 1.00 45.38 560 PRO A O 1
ATOM 4301 N N . PRO A 1 561 ? 36.216 -41.414 2.908 1.00 43.62 561 PRO A N 1
ATOM 4302 C CA . PRO A 1 561 ? 36.964 -40.978 1.726 1.00 43.62 561 PRO A CA 1
ATOM 4303 C C . PRO A 1 561 ? 38.452 -41.378 1.793 1.00 43.62 561 PRO A C 1
ATOM 4305 O O . PRO A 1 561 ? 38.990 -41.537 2.893 1.00 43.62 561 PRO A O 1
ATOM 4308 N N . PRO A 1 562 ? 39.159 -41.468 0.652 1.00 44.75 562 PRO A N 1
ATOM 4309 C CA . PRO A 1 562 ? 40.609 -41.565 0.645 1.00 44.75 562 PRO A CA 1
ATOM 4310 C C . PRO A 1 562 ? 41.277 -40.184 0.543 1.00 44.75 562 PRO A C 1
ATOM 4312 O O . PRO A 1 562 ? 40.884 -39.314 -0.231 1.00 44.75 562 PRO A O 1
ATOM 4315 N N . SER A 1 563 ? 42.317 -40.030 1.357 1.00 32.41 563 SER A N 1
ATOM 4316 C CA . SER A 1 563 ? 43.324 -38.969 1.383 1.00 32.41 563 SER A CA 1
ATOM 4317 C C . SER A 1 563 ? 44.555 -39.301 0.519 1.00 32.41 563 SER A C 1
ATOM 4319 O O . SER A 1 563 ? 44.738 -40.453 0.128 1.00 32.41 563 SER A O 1
ATOM 4321 N N . SER A 1 564 ? 45.466 -38.317 0.414 1.00 30.09 564 SER A N 1
ATOM 4322 C CA . SER A 1 564 ? 46.831 -38.320 -0.173 1.00 30.09 564 SER A CA 1
ATOM 4323 C C . SER A 1 564 ? 46.884 -37.928 -1.664 1.00 30.09 564 SER A C 1
ATOM 4325 O O . SER A 1 564 ? 45.979 -38.260 -2.412 1.00 30.09 564 SER A O 1
ATOM 4327 N N . SER A 1 565 ? 47.846 -37.154 -2.180 1.00 31.45 565 SER A N 1
ATOM 4328 C CA . SER A 1 565 ? 49.172 -36.737 -1.696 1.00 31.45 565 SER A CA 1
ATOM 4329 C C . SER A 1 565 ? 49.701 -35.557 -2.534 1.00 31.45 565 SER A C 1
ATOM 4331 O O . SER A 1 565 ? 49.521 -35.544 -3.750 1.00 31.45 565 SER A O 1
ATOM 4333 N N . SER A 1 566 ? 50.425 -34.628 -1.905 1.00 31.19 566 SER A N 1
ATOM 4334 C CA . SER A 1 566 ? 51.328 -33.666 -2.563 1.00 31.19 566 SER A CA 1
ATOM 4335 C C . SER A 1 566 ? 52.625 -34.342 -3.041 1.00 31.19 566 SER A C 1
ATOM 4337 O O . SER A 1 566 ? 53.000 -35.381 -2.493 1.00 31.19 566 SER A O 1
ATOM 4339 N N . PRO A 1 567 ? 53.387 -33.694 -3.945 1.00 44.78 567 PRO A N 1
ATOM 4340 C CA . PRO A 1 567 ? 54.819 -33.571 -3.681 1.00 44.78 567 PRO A CA 1
ATOM 4341 C C . PRO A 1 567 ? 55.394 -32.160 -3.900 1.00 44.78 567 PRO A C 1
ATOM 4343 O O . PRO A 1 567 ? 54.999 -31.390 -4.772 1.00 44.78 567 PRO A O 1
ATOM 4346 N N . THR A 1 568 ? 56.363 -31.890 -3.036 1.00 30.52 568 THR A N 1
ATOM 4347 C CA . THR A 1 568 ? 57.300 -30.774 -2.882 1.00 30.52 568 THR A CA 1
ATOM 4348 C C . THR A 1 568 ? 58.427 -30.818 -3.922 1.00 30.52 568 THR A C 1
ATOM 4350 O O . THR A 1 568 ? 58.857 -31.924 -4.218 1.00 30.52 568 THR A O 1
ATOM 4353 N N . THR A 1 569 ? 58.974 -29.661 -4.350 1.00 28.75 569 THR A N 1
ATOM 4354 C CA . THR A 1 569 ? 60.437 -29.341 -4.429 1.00 28.75 569 THR A CA 1
ATOM 4355 C C . THR A 1 569 ? 60.674 -27.923 -5.004 1.00 28.75 569 THR A C 1
ATOM 4357 O O . THR A 1 569 ? 60.219 -27.635 -6.102 1.00 28.75 569 THR A O 1
ATOM 4360 N N . THR A 1 570 ? 61.135 -26.953 -4.191 1.00 29.00 570 THR A N 1
ATOM 4361 C CA . THR A 1 570 ? 62.519 -26.388 -4.054 1.00 29.00 570 THR A CA 1
ATOM 4362 C C . THR A 1 570 ? 62.942 -25.360 -5.116 1.00 29.00 570 THR A C 1
ATOM 4364 O O . THR A 1 570 ? 63.157 -25.704 -6.269 1.00 29.00 570 THR A O 1
ATOM 4367 N N . SER A 1 571 ? 63.092 -24.083 -4.739 1.00 28.56 571 SER A N 1
ATOM 4368 C CA . SER A 1 571 ? 64.364 -23.338 -4.494 1.00 28.56 571 SER A CA 1
ATOM 4369 C C . SER A 1 571 ? 64.423 -22.173 -5.505 1.00 28.56 571 SER A C 1
ATOM 4371 O O . SER A 1 571 ? 63.887 -22.329 -6.590 1.00 28.56 571 SER A O 1
ATOM 4373 N N . SER A 1 572 ? 64.922 -20.961 -5.260 1.00 30.91 572 SER A N 1
ATOM 4374 C CA . SER A 1 572 ? 66.041 -20.500 -4.434 1.00 30.91 572 SER A CA 1
ATOM 4375 C C . SER A 1 572 ? 65.991 -18.966 -4.258 1.00 30.91 572 SER A C 1
ATOM 4377 O O . SER A 1 572 ? 65.755 -18.246 -5.226 1.00 30.91 572 SER A O 1
ATOM 4379 N N . THR A 1 573 ? 66.296 -18.477 -3.053 1.00 34.25 573 THR A N 1
ATOM 4380 C CA . THR A 1 573 ? 66.792 -17.112 -2.746 1.00 34.25 573 THR A CA 1
ATOM 4381 C C . THR A 1 573 ? 68.311 -17.048 -3.011 1.00 34.25 573 THR A C 1
ATOM 4383 O O . THR A 1 573 ? 68.934 -18.114 -3.046 1.00 34.25 573 THR A O 1
ATOM 4386 N N . PRO A 1 574 ? 68.945 -15.869 -3.205 1.00 51.38 574 PRO A N 1
ATOM 4387 C CA . PRO A 1 574 ? 69.478 -15.033 -2.094 1.00 51.38 574 PRO A CA 1
ATOM 4388 C C . PRO A 1 574 ? 69.404 -13.510 -2.439 1.00 51.38 574 PRO A C 1
ATOM 4390 O O . PRO A 1 574 ? 68.971 -13.172 -3.530 1.00 51.38 574 PRO A O 1
ATOM 4393 N N . ALA A 1 575 ? 69.763 -12.474 -1.671 1.00 32.25 575 ALA A N 1
ATOM 4394 C CA . ALA A 1 575 ? 70.309 -12.185 -0.338 1.00 32.25 575 ALA A CA 1
ATOM 4395 C C . ALA A 1 575 ? 69.969 -10.690 -0.053 1.00 32.25 575 ALA A C 1
ATOM 4397 O O . ALA A 1 575 ? 69.978 -9.875 -0.968 1.00 32.25 575 ALA A O 1
ATOM 4398 N N . GLN A 1 576 ? 69.463 -10.343 1.135 1.00 34.34 576 GLN A N 1
ATOM 4399 C CA . GLN A 1 576 ? 70.125 -9.536 2.183 1.00 34.34 576 GLN A CA 1
ATOM 4400 C C . GLN A 1 576 ? 70.921 -8.285 1.750 1.00 34.34 576 GLN A C 1
ATOM 4402 O O . GLN A 1 576 ? 72.009 -8.409 1.198 1.00 34.34 576 GLN A O 1
ATOM 4407 N N . GLN A 1 577 ? 70.482 -7.109 2.229 1.00 35.03 577 GLN A N 1
ATOM 4408 C CA . GLN A 1 577 ? 71.365 -6.170 2.936 1.00 35.03 577 GLN A CA 1
ATOM 4409 C C . GLN A 1 577 ? 70.613 -5.312 3.980 1.00 35.03 577 GLN A C 1
ATOM 4411 O O . GLN A 1 577 ? 69.534 -4.777 3.745 1.00 35.03 577 GLN A O 1
ATOM 4416 N N . THR A 1 578 ? 71.243 -5.284 5.152 1.00 32.03 578 THR A N 1
ATOM 4417 C CA . THR A 1 578 ? 71.112 -4.522 6.410 1.00 32.03 578 THR A CA 1
ATOM 4418 C C . THR A 1 578 ? 70.771 -3.025 6.270 1.00 32.03 578 THR A C 1
ATOM 4420 O O . THR A 1 578 ? 71.284 -2.372 5.373 1.00 32.03 578 THR A O 1
ATOM 4423 N N . LEU A 1 579 ? 69.826 -2.466 7.045 1.00 35.25 579 LEU A N 1
ATOM 4424 C CA . LEU A 1 579 ? 69.898 -1.999 8.453 1.00 35.25 579 LEU A CA 1
ATOM 4425 C C . LEU A 1 579 ? 70.561 -0.615 8.580 1.00 35.25 579 LEU A C 1
ATOM 4427 O O . LEU A 1 579 ? 71.781 -0.529 8.531 1.00 35.25 579 LEU A O 1
ATOM 4431 N N . ASP A 1 580 ? 69.767 0.438 8.826 1.00 31.55 580 ASP A N 1
ATOM 4432 C CA . ASP A 1 580 ? 70.232 1.528 9.690 1.00 31.55 580 ASP A CA 1
ATOM 4433 C C . ASP A 1 580 ? 69.097 2.285 10.406 1.00 31.55 580 ASP A C 1
ATOM 4435 O O . ASP A 1 580 ? 68.051 2.611 9.844 1.00 31.55 580 ASP A O 1
ATOM 4439 N N . LEU A 1 581 ? 69.337 2.519 11.694 1.00 38.94 581 LEU A N 1
ATOM 4440 C CA . LEU A 1 581 ? 68.476 3.144 12.695 1.00 38.94 581 LEU A CA 1
ATOM 4441 C C . LEU A 1 581 ? 68.731 4.656 12.735 1.00 38.94 581 LEU A C 1
ATOM 4443 O O . LEU A 1 581 ? 69.850 5.058 13.045 1.00 38.94 581 LEU A O 1
ATOM 4447 N N . ARG A 1 582 ? 67.698 5.506 12.618 1.00 34.59 582 ARG A N 1
ATOM 4448 C CA . ARG A 1 582 ? 67.702 6.833 13.272 1.00 34.59 582 ARG A CA 1
ATOM 4449 C C . ARG A 1 582 ? 66.341 7.221 13.854 1.00 34.59 582 ARG A C 1
ATOM 4451 O O . ARG A 1 582 ? 65.288 6.987 13.277 1.00 34.59 582 ARG A O 1
ATOM 4458 N N . ARG A 1 583 ? 66.452 7.784 15.059 1.00 35.09 583 ARG A N 1
ATOM 4459 C CA . ARG A 1 583 ? 65.447 8.204 16.047 1.00 35.09 583 ARG A CA 1
ATOM 4460 C C . ARG A 1 583 ? 64.520 9.353 15.593 1.00 35.09 583 ARG A C 1
ATOM 4462 O O . ARG A 1 583 ? 64.837 10.035 14.623 1.00 35.09 583 ARG A O 1
ATOM 4469 N N . PRO A 1 584 ? 63.427 9.601 16.350 1.00 44.38 584 PRO A N 1
ATOM 4470 C CA . PRO A 1 584 ? 62.330 10.489 15.981 1.00 44.38 584 PRO A CA 1
ATOM 4471 C C . PRO A 1 584 ? 62.605 11.953 16.347 1.00 44.38 584 PRO A C 1
ATOM 4473 O O . PRO A 1 584 ? 63.294 12.238 17.328 1.00 44.38 584 PRO A O 1
ATOM 4476 N N . SER A 1 585 ? 62.011 12.874 15.584 1.00 36.88 585 SER A N 1
ATOM 4477 C CA . SER A 1 585 ? 61.939 14.293 15.933 1.00 36.88 585 SER A CA 1
ATOM 4478 C C . SER A 1 585 ? 60.564 14.606 16.522 1.00 36.88 585 SER A C 1
ATOM 4480 O O . SER A 1 585 ? 59.528 14.406 15.892 1.00 36.88 585 SER A O 1
ATOM 4482 N N . THR A 1 586 ? 60.590 15.038 17.775 1.00 34.97 586 THR A N 1
ATOM 4483 C CA . THR A 1 586 ? 59.493 15.550 18.590 1.00 34.97 586 THR A CA 1
ATOM 4484 C C . THR A 1 586 ? 59.093 16.949 18.118 1.00 34.97 586 THR A C 1
ATOM 4486 O O . THR A 1 586 ? 59.902 17.872 18.179 1.00 34.97 586 THR A O 1
ATOM 4489 N N . ILE A 1 587 ? 57.834 17.125 17.711 1.00 44.78 587 ILE A N 1
ATOM 4490 C CA . ILE A 1 587 ? 57.197 18.439 17.530 1.00 44.78 587 ILE A CA 1
ATOM 4491 C C . ILE A 1 587 ? 56.236 18.651 18.715 1.00 44.78 587 ILE A C 1
ATOM 4493 O O . ILE A 1 587 ? 55.432 17.759 18.992 1.00 44.78 587 ILE A O 1
ATOM 4497 N N . PRO A 1 588 ? 56.321 19.774 19.453 1.00 46.78 588 PRO A N 1
ATOM 4498 C CA . PRO A 1 588 ? 55.465 20.029 20.608 1.00 46.78 588 PRO A CA 1
ATOM 4499 C C . PRO A 1 588 ? 54.055 20.491 20.187 1.00 46.78 588 PRO A C 1
ATOM 4501 O O . PRO A 1 588 ? 53.926 21.228 19.208 1.00 46.78 588 PRO A O 1
ATOM 4504 N N . PRO A 1 589 ? 52.996 20.116 20.930 1.00 52.44 589 PRO A N 1
ATOM 4505 C CA . PRO A 1 589 ? 51.643 20.578 20.656 1.00 52.44 589 PRO A CA 1
ATOM 4506 C C . PRO A 1 589 ? 51.421 22.014 21.153 1.00 52.44 589 PRO A C 1
ATOM 4508 O O . PRO A 1 589 ? 51.765 22.379 22.278 1.00 52.44 589 PRO A O 1
ATOM 4511 N N . THR A 1 590 ? 50.809 22.822 20.291 1.00 41.91 590 THR A N 1
ATOM 4512 C CA . THR A 1 590 ? 50.296 24.167 20.576 1.00 41.91 590 THR A CA 1
ATOM 4513 C C . THR A 1 590 ? 49.072 24.080 21.504 1.00 41.91 590 THR A C 1
ATOM 4515 O O . THR A 1 590 ? 48.227 23.207 21.298 1.00 41.91 590 THR A O 1
ATOM 4518 N N . PRO A 1 591 ? 48.930 24.955 22.518 1.00 40.81 591 PRO A N 1
ATOM 4519 C CA . PRO A 1 591 ? 47.808 24.892 23.449 1.00 40.81 591 PRO A CA 1
ATOM 4520 C C . PRO A 1 591 ? 46.539 25.478 22.817 1.00 40.81 591 PRO A C 1
ATOM 4522 O O . PRO A 1 591 ? 46.472 26.671 22.523 1.00 40.81 591 PRO A O 1
ATOM 4525 N N . VAL A 1 592 ? 45.517 24.640 22.640 1.00 42.12 592 VAL A N 1
ATOM 4526 C CA . VAL A 1 592 ? 44.159 25.078 22.294 1.00 42.12 592 VAL A CA 1
ATOM 4527 C C . VAL A 1 592 ? 43.476 25.576 23.566 1.00 42.12 592 VAL A C 1
ATOM 4529 O O . VAL A 1 592 ? 43.344 24.848 24.550 1.00 42.12 592 VAL A O 1
ATOM 4532 N N . GLN A 1 593 ? 43.088 26.849 23.547 1.00 38.41 593 GLN A N 1
ATOM 4533 C CA . GLN A 1 593 ? 42.363 27.520 24.620 1.00 38.41 593 GLN A CA 1
ATOM 4534 C C . GLN A 1 593 ? 40.944 26.952 24.750 1.00 38.41 593 GLN A C 1
ATOM 4536 O O . GLN A 1 593 ? 40.207 26.855 23.771 1.00 38.41 593 GLN A O 1
ATOM 4541 N N . ALA A 1 594 ? 40.565 26.605 25.979 1.00 37.75 594 ALA A N 1
ATOM 4542 C CA . ALA A 1 594 ? 39.209 26.219 26.339 1.00 37.75 594 ALA A CA 1
ATOM 4543 C C . ALA A 1 594 ? 38.251 27.426 26.238 1.00 37.75 594 ALA A C 1
ATOM 4545 O O . ALA A 1 594 ? 38.579 28.498 26.760 1.00 37.75 594 ALA A O 1
ATOM 4546 N N . PRO A 1 595 ? 37.061 27.285 25.630 1.00 42.50 595 PRO A N 1
ATOM 4547 C CA . PRO A 1 595 ? 36.033 28.307 25.732 1.00 42.50 595 PRO A CA 1
ATOM 4548 C C . PRO A 1 595 ? 35.413 28.313 27.136 1.00 42.50 595 PRO A C 1
ATOM 4550 O O . PRO A 1 595 ? 35.104 27.278 27.726 1.00 42.50 595 PRO A O 1
ATOM 4553 N N . LYS A 1 596 ? 35.272 29.531 27.665 1.00 34.91 596 LYS A N 1
ATOM 4554 C CA . LYS A 1 596 ? 34.686 29.866 28.963 1.00 34.91 596 LYS A CA 1
ATOM 4555 C C . LYS A 1 596 ? 33.235 29.392 29.063 1.00 34.91 596 LYS A C 1
ATOM 4557 O O . LYS A 1 596 ? 32.419 29.680 28.194 1.00 34.91 596 LYS A O 1
ATOM 4562 N N . VAL A 1 597 ? 32.939 28.758 30.193 1.00 34.75 597 VAL A N 1
ATOM 4563 C CA . VAL A 1 597 ? 31.597 28.545 30.740 1.00 34.75 597 VAL A CA 1
ATOM 4564 C C . VAL A 1 597 ? 30.944 29.914 30.962 1.00 34.75 597 VAL A C 1
ATOM 4566 O O . VAL A 1 597 ? 31.467 30.735 31.715 1.00 34.75 597 VAL A O 1
ATOM 4569 N N . LEU A 1 598 ? 29.833 30.168 30.272 1.00 34.44 598 LEU A N 1
ATOM 4570 C CA . LEU A 1 598 ? 28.927 31.282 30.541 1.00 34.44 598 LEU A CA 1
ATOM 4571 C C . LEU A 1 598 ? 27.701 30.712 31.254 1.00 34.44 598 LEU A C 1
ATOM 4573 O O . LEU A 1 598 ? 26.884 30.023 30.647 1.00 34.44 598 LEU A O 1
ATOM 4577 N N . ASP A 1 599 ? 27.607 31.000 32.550 1.00 35.12 599 ASP A N 1
ATOM 4578 C CA . ASP A 1 599 ? 26.408 30.796 33.357 1.00 35.12 599 ASP A CA 1
ATOM 4579 C C . ASP A 1 599 ? 25.273 31.674 32.816 1.00 35.12 599 ASP A C 1
ATOM 4581 O O . ASP A 1 599 ? 25.325 32.903 32.923 1.00 35.12 599 ASP A O 1
ATOM 4585 N N . PHE A 1 600 ? 24.225 31.055 32.270 1.00 32.59 600 PHE A N 1
ATOM 4586 C CA . PHE A 1 600 ? 22.959 31.735 32.009 1.00 32.59 600 PHE A CA 1
ATOM 4587 C C . PHE A 1 600 ? 21.937 31.369 33.084 1.00 32.59 600 PHE A C 1
ATOM 4589 O O . PHE A 1 600 ? 21.386 30.271 33.139 1.00 32.59 600 PHE A O 1
ATOM 4596 N N . ARG A 1 601 ? 21.712 32.353 33.955 1.00 31.28 601 ARG A N 1
ATOM 4597 C CA . ARG A 1 601 ? 20.611 32.449 34.912 1.00 31.28 601 ARG A CA 1
ATOM 4598 C C . ARG A 1 601 ? 19.274 32.400 34.167 1.00 31.28 601 ARG A C 1
ATOM 4600 O O . ARG A 1 601 ? 19.024 33.215 33.284 1.00 31.28 601 ARG A O 1
ATOM 4607 N N . SER A 1 602 ? 18.402 31.492 34.586 1.00 33.62 602 SER A N 1
ATOM 4608 C CA . SER A 1 602 ? 16.987 31.459 34.229 1.00 33.62 602 SER A CA 1
ATOM 4609 C C . SER A 1 602 ? 16.257 32.664 34.837 1.00 33.62 602 SER A C 1
ATOM 4611 O O . SER A 1 602 ? 16.066 32.712 36.053 1.00 33.62 602 SER A O 1
ATOM 4613 N N . ASN A 1 603 ? 15.829 33.616 34.006 1.00 30.86 603 ASN A N 1
ATOM 4614 C CA . ASN A 1 603 ? 14.790 34.577 34.370 1.00 30.86 603 ASN A CA 1
ATOM 4615 C C . ASN A 1 603 ? 13.466 34.100 33.771 1.00 30.86 603 ASN A C 1
ATOM 4617 O O . ASN A 1 603 ? 13.291 34.085 32.556 1.00 30.86 603 ASN A O 1
ATOM 4621 N N . SER A 1 604 ? 12.549 33.695 34.648 1.00 35.69 604 SER A N 1
ATOM 4622 C CA . SER A 1 604 ? 11.137 33.527 34.336 1.00 35.69 604 SER A CA 1
ATOM 4623 C C . SER A 1 604 ? 10.481 34.904 34.283 1.00 35.69 604 SER A C 1
ATOM 4625 O O . SER A 1 604 ? 10.402 35.584 35.308 1.00 35.69 604 SER A O 1
ATOM 4627 N N . THR A 1 605 ? 9.980 35.300 33.120 1.00 32.78 605 THR A N 1
ATOM 4628 C CA . THR A 1 605 ? 9.066 36.438 32.998 1.00 32.78 605 THR A CA 1
ATOM 4629 C C . THR A 1 605 ? 7.744 35.925 32.452 1.00 32.78 605 THR A C 1
ATOM 4631 O O . THR A 1 605 ? 7.603 35.605 31.276 1.00 32.78 605 THR A O 1
ATOM 4634 N N . THR A 1 606 ? 6.783 35.809 33.360 1.00 41.41 606 THR A N 1
ATOM 4635 C CA . THR A 1 606 ? 5.348 35.808 33.090 1.00 41.41 606 THR A CA 1
ATOM 4636 C C . THR A 1 606 ? 4.977 37.092 32.353 1.00 41.41 606 THR A C 1
ATOM 4638 O O . THR A 1 606 ? 5.260 38.174 32.865 1.00 41.41 606 THR A O 1
ATOM 4641 N N . HIS A 1 607 ? 4.328 36.985 31.192 1.00 35.97 607 HIS A N 1
ATOM 4642 C CA . HIS A 1 607 ? 3.582 38.100 30.615 1.00 35.97 607 HIS A CA 1
ATOM 4643 C C . HIS A 1 607 ? 2.120 37.711 30.404 1.00 35.97 607 HIS A C 1
ATOM 4645 O O . HIS A 1 607 ? 1.749 36.919 29.541 1.00 35.97 607 HIS A O 1
ATOM 4651 N N . GLU A 1 608 ? 1.347 38.294 31.304 1.00 34.75 608 GLU A N 1
ATOM 4652 C CA . GLU A 1 608 ? -0.082 38.536 31.344 1.00 34.75 608 GLU A CA 1
ATOM 4653 C C . GLU A 1 608 ? -0.523 39.278 30.067 1.00 34.75 608 GLU A C 1
ATOM 4655 O O . GLU A 1 608 ? 0.094 40.272 29.673 1.00 34.75 608 GLU A O 1
ATOM 4660 N N . LYS A 1 609 ? -1.553 38.760 29.386 1.00 38.94 609 LYS A N 1
ATOM 4661 C CA . LYS A 1 609 ? -2.264 39.471 28.317 1.00 38.94 609 LYS A CA 1
ATOM 4662 C C . LYS A 1 609 ? -3.274 40.398 28.979 1.00 38.94 609 LYS A C 1
ATOM 4664 O O . LYS A 1 609 ? -4.162 39.920 29.679 1.00 38.94 609 LYS A O 1
ATOM 4669 N N . GLN A 1 610 ? -3.125 41.689 28.724 1.00 41.78 610 GLN A N 1
ATOM 4670 C CA . GLN A 1 610 ? -4.097 42.711 29.064 1.00 41.78 610 GLN A CA 1
ATOM 4671 C C . GLN A 1 610 ? -4.834 43.097 27.781 1.00 41.78 610 GLN A C 1
ATOM 4673 O O . GLN A 1 610 ? -4.210 43.517 26.805 1.00 41.78 610 GLN A O 1
ATOM 4678 N N . ASP A 1 611 ? -6.142 42.852 27.787 1.00 58.00 611 ASP A N 1
ATOM 4679 C CA . ASP A 1 611 ? -7.106 43.461 26.879 1.00 58.00 611 ASP A CA 1
ATOM 4680 C C . ASP A 1 611 ? -7.089 44.977 27.087 1.00 58.00 611 ASP A C 1
ATOM 4682 O O . ASP A 1 611 ? -7.035 45.420 28.232 1.00 58.00 611 ASP A O 1
ATOM 4686 N N . ASP A 1 612 ? -7.174 45.752 26.006 1.00 47.25 612 ASP A N 1
ATOM 4687 C CA . ASP A 1 612 ? -7.964 46.982 26.014 1.00 47.25 612 ASP A CA 1
ATOM 4688 C C . ASP A 1 612 ? -8.327 47.428 24.589 1.00 47.25 612 ASP A C 1
ATOM 4690 O O . ASP A 1 612 ? -7.490 47.638 23.710 1.00 47.25 612 ASP A O 1
ATOM 4694 N N . SER A 1 613 ? -9.643 47.490 24.418 1.00 51.03 613 SER A N 1
ATOM 4695 C CA . SER A 1 613 ? -10.479 48.376 23.613 1.00 51.03 613 S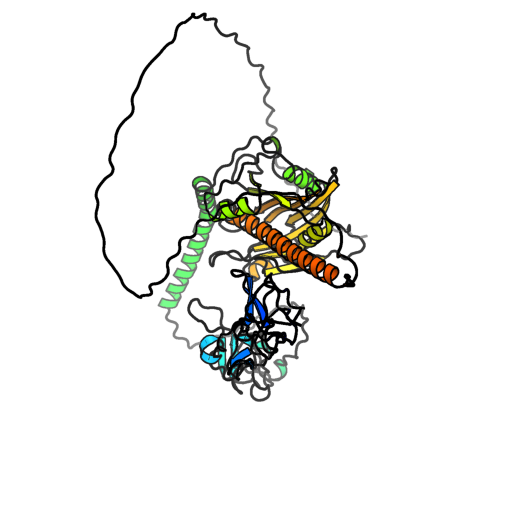ER A CA 1
ATOM 4696 C C . SER A 1 613 ? -9.865 49.730 23.225 1.00 51.03 613 SER A C 1
ATOM 4698 O O . SER A 1 613 ? -9.376 50.454 24.089 1.00 51.03 613 SER A O 1
ATOM 4700 N N . ASP A 1 614 ? -10.003 50.094 21.947 1.00 49.62 614 ASP A N 1
ATOM 4701 C CA . ASP A 1 614 ? -10.694 51.310 21.467 1.00 49.62 614 ASP A CA 1
ATOM 4702 C C . ASP A 1 614 ? -10.954 51.220 19.951 1.00 49.62 614 ASP A C 1
ATOM 4704 O O . ASP A 1 614 ? -10.024 50.832 19.201 1.00 49.62 614 ASP A O 1
#

Organism: NCBI:txid1606542

pLDDT: mean 77.53, std 22.34, range [27.58, 98.62]

Radius of gyration: 36.95 Å; Cα contacts (8 Å, |Δi|>4): 916; chains: 1; bounding box: 115×98×102 Å

Sequence (614 aa):
MCGRNIQQLDCPAGYFCPERTVNPITCGSVAMYCPLNSGVVKPCPDYQTSAAGTFTCKCKDTFLSTIDPFTNKLACTCAPGTTLENGVCVSCAAGFYKSSISLAACTNCNKFAIKGAVQSSQPASSPLSCICSKGDFRVLESPTTNSTQIGQCKPCPEGTLCEGAGTGVTIEDLPLQKGFWRSSFNSSNVVKCYIEEACSQSPSTKTVNSTDPIDDQKVDVDKTDDYNEIIFGTMLIIINSSGIGMILLSQLTKPIHYLFNSILGTHHHHEGTLRGMNEEQTTDQQGFAKHFLKVAKSGAEEGGWKLYVANTQKWGQFLDYSNATVERRCSTGNGAIDETRAVFVVKWDFEKLKSWVLNDSKDLRHGVVEIHEIGGGSATTSKNTKIEYSARKMKGELYSDRDYLLECVEGRGEDGSWYLVKRSVEDGELYSLKKSHSQGRVRAEVVYEGWVLHDLGWGEGMRVTYVENVDPGGLFKGIIVDKIMPKLLRDKIDDLLAHIDEENELELFAEFDESVEGVEMTDVANKIPRNDILGGGESAKNPIIGQSKQRRSKRSPSTPPPSSSSPTTTSSTPAQQTLDLRRPSTIPPTPVQAPKVLDFRSNSTTHEKQDDSD

Secondary structure (DSSP, 8-state):
---S-SS---PPTTEE--TT-SSPEETTSSSEE--TT-SS-EEPPTTEEPPTT-SS-EE-TTSEEEEETTTTEEEEEBPTTEEEETTEEEEPPTTEE--SSBSPPPEEHHHHTEET--EEPSS--SGGGEEPPTTEEEEEPP--TT---SEEEEEPPTTB-TTTS-S--BTTT-PBPTTEEESSTT---EEE-SSGGGG------S------PPP-------S-----HHHHHHHHHHHHHHHHHHHHHHHHHHHHHHHHHHHH---EE---S--S--GGGGSSHHHHHHHHHHHHH--HHHH--EE----SHHHHHHHHHH--EEEEE-TTSEES--EEEEEEEE-S-HHHHHHHHHTTT----TTEEEEEEE----TTS-TTEEEEEEEE--SSTTS--EEEEEEEEEEE-TTS-EEEEEEE---SSSS-HHHHHHTT-EEPEEEEEEEEEEE-STTS-EEEEEEEEEE--STTTTHHHHHHHHHHHHHHHHHHHHHHHHHHHHHHHHHHHHTTSS--TTS--S--------------------------------------------------------PPPP-PPPPPPPPPP----------PPPP---

Nearest PDB structures (foldseek):
  6ser-assembly1_A  TM=7.640E-01  e=3.619E-12  Homo sapiens
  5zyj-assembly1_A  TM=6.744E-01  e=5.243E-10  Homo sapiens
  6vvq-assembly2_B  TM=6.461E-01  e=1.393E-08  Homo sapiens
  8tv5-assembly1_F  TM=5.213E-01  e=3.324E-03  Homo sapiens
  8tv5-assembly1_C  TM=6.373E-01  e=2.405E-02  Homo sapiens

Mean predicted aligned error: 19.18 Å

InterPro domains:
  IPR002913 START domain [PS50848] (339-505)
  IPR023393 START-like domain superfamily [G3DSA:3.30.530.20] (289-507)

Foldseek 3Di:
DQDPDDPDDDDPQQWADAPPDPDTDGAFPWQWADAVPDNDIDGHPQQWTDHTRDRDTDGDPQWDWDQDPVPRDTDTWHAWQWEDDPSGTDGAAFQFTAQDGHNDHTHGLCQQEEPQFRGFDPSRNDNLRTKHDQQWEWAADDDDPPHSYRTYTDGQDPQWDRNVVDIHHYLQNTHGHQQWADPDSNDSDIDGHPDRVVHPPPVDPDDDDDDDDDDDDDDPPDDDDPPPPVVVVVVVVVVVVVVVVVVVVVVCLVVVQVVCCVVPFPKQAFPAQQAADDCVQPVDPVSLVVSVVCLLPDDCRHNVKDFDDDPDPVVVVLCVVQVKTKIWHHRHNTGGTQKIKIKGFDQDDPVVLVCVQVVVVVDQAVQWPDKDWDDQPDPPDPNFWTWMKTWGDDPDPPDFIEIATWIWGWDADPLRKTKIKIFGDADCVPCHCVNCVVVRYDYKGWSMWMWIWDDPDPSSGIIIMTMTRIGRDDSDRRVCCSPPVVVVVSSVSVRSVVVSVVVVVVVVVVVVVVVVVPDPPDDPPDDDDDDDDDDDDDDDDDDDDDDDDDDDDDDDDDDDDDDDDDDDDDDDDDDDDDDDDDDDDDDDDDDDDDDDDDDDDDDDDDDDDDDDDD